Protein 3BOS (pdb70)

Radius of gyration: 23.11 Å; Cα contacts (8 Å, |Δi|>4): 811; chains: 2; bounding box: 55×50×73 Å

CATH classification: 3.40.50.300 (+1 more: 1.10.8.60)

B-factor: mean 23.12, std 9.31, range [9.63, 63.33]

Nearest PDB structures (foldseek):
  3bos-assembly1_A  TM=1.005E+00  e=3.658E-39  Shewanella amazonensis SB2B
  3bos-assembly1_B  TM=9.831E-01  e=3.249E-34  Shewanella amazonensis SB2B
  3sc3-assembly1_B  TM=7.165E-01  e=2.300E-29  Shewanella amazonensis SB2B
  5x06-assembly1_F  TM=8.671E-01  e=1.678E-20  Escherichia coli O157:H7
  5x06-assembly1_E  TM=8.373E-01  e=4.246E-19  Escherichia coli O157:H7

Solvent-accessible surface area: 20394 Å² total

InterPro domains:
  IPR013317 Chromosomal replication initiator protein DnaA, ATPAse domain [PF00308] (45-168)
  IPR017788 DnaA regulatory inactivator Hda [TIGR03420] (13-239)
  IPR020591 Chromosomal replication control, initiator DnaA-like [PR00051] (51-71)
  IPR020591 Chromosomal replication control, initiator DnaA-like [PR00051] (139-166)
  IPR027417 P-loop containing nucleoside triphosphate hydrolase [G3DSA:3.40.50.300] (1-172)
  IPR027417 P-loop containing nucleoside triphosphate hydrolase [SSF52540] (24-219)
  IPR055199 Hda, lid domain [PF22688] (175-239)

Foldseek 3Di:
DDDDDDDDQPPQLAPVLPDDLCVVVLVQLLCQLQLRHWAEEEEAAAPPLCQSSSLSNSCVNNVVNVFFEAEAACLVVVPDDLCVLPPNLVGAEYEYEALLSCAPPVVNLVSVLVSSVSVVVSSRGHYYYYHHDQCVSRHDDPSSSVSVVIHYYYRYHAVCLLVSLVSSCVCCADAPSVNSVVLCVVPNRNVVSVVLSVVVSVVVCVVPHDDPVVSCCCVD/DDDDDDDDDQDPQLAPVLDDCDPDCPVVLVLLLCLLVLVFAAEEEEAAAPPFQQVSSVSNSCNSNVVVVFFEEEAACLVVVPDDLCVLPPCLSGQEYEYEALLSCAPPVVSLVSQLVSLCVSVVDSRHHYYYYHHDQNVSRRDPPSSSVSVVGHYYYRDGAVCLLVSLQVSLVCVAHQDPVNSVVVCVCPNRNVVSVVLSVVVSVVVVVVPHDDNVSSCCCVD

Sequence (443 aa):
LQLSLPVHLPDDETFTSYYPGNDELIGALKSAASGDGVQAIYLLWGPVKSGRTHLIHAACARANELERRSFYIPLGIIHASISTALLEGLEQFDLIICIDDVDAVAGHPLLWEEAIFDLYNRVAEQKRGSLIVSASSASPEAGFVLPDLVSRHWGLTYQLQPDDEKLAALQQRRAARGLQLPEDDVGRFLLNRARDLRTLFDVLDRRLDKASVHQQRKLLTIPFVKELRLPLQLSLPVHLPDDETFTSYYPAAGN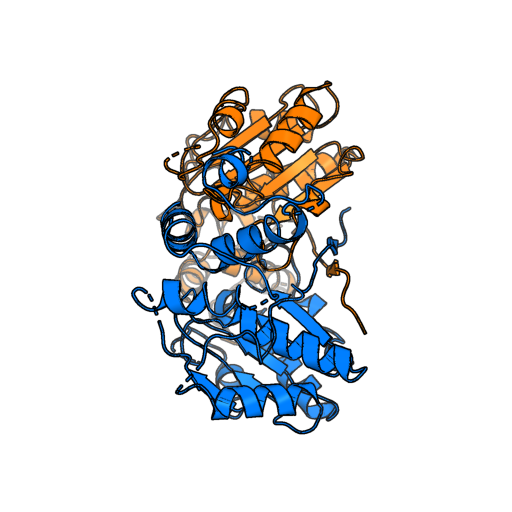DELIIGALKSAASGDGVQAIYLWGPVKSGRTHLIHAACARANELERRSFYIPLGIHASISTALLEGLEQFDLICIDDVDAVAGHPLWEEEAIFDLYNRVAEQKRGSLIVSASSASPEAGFVLPDLVSSRHWGLTTYQLQPDDEKLAALLQRRAARGLQLPEDVGRFLLNRARDLRTLFDVLDDRLDKASVHQRKLTIPFVVKELRL

Organism: Shewanella amazonensis (strain ATCC BAA-1098 / SB2B) (NCBI:txid326297)

Structure (mmCIF, N/CA/C/O backbone):
data_3BOS
#
_entry.id   3BOS
#
_cell.length_a   55.037
_cell.length_b   64.032
_cell.length_c   153.640
_cell.angle_alpha   90.000
_cell.angle_beta   90.000
_cell.angle_gamma   90.000
#
_symmetry.space_group_name_H-M   'P 21 21 21'
#
loop_
_entity.id
_entity.type
_entity.pdbx_description
1 polymer 'Putative DNA replication factor'
2 non-polymer 'MAGNESIUM ION'
3 non-polymer 'THIOCYANATE ION'
4 non-polymer "CYTIDINE-5'-DIPHOSPHATE"
5 non-polymer 1,2-ETHANEDIOL
6 non-polymer 'SODIUM ION'
7 non-polymer 'CHLORIDE ION'
8 water water
#
loop_
_atom_site.group_PDB
_atom_site.id
_atom_site.type_symbol
_atom_site.label_atom_id
_atom_site.label_alt_id
_atom_site.label_comp_id
_atom_site.label_asym_id
_atom_site.label_entity_id
_atom_site.label_seq_id
_atom_site.pdbx_PDB_ins_code
_atom_site.Cartn_x
_atom_site.Cartn_y
_atom_site.Cartn_z
_atom_site.occupancy
_atom_site.B_iso_or_equiv
_atom_site.auth_seq_id
_atom_site.auth_comp_id
_atom_site.auth_asym_id
_atom_site.auth_atom_id
_atom_site.pdbx_PDB_model_num
ATOM 1 N N . LEU A 1 13 ? 23.411 58.217 22.187 1.00 36.05 12 LEU A N 1
ATOM 2 C CA . LEU A 1 13 ? 24.734 58.831 22.482 1.00 35.04 12 LEU A CA 1
ATOM 3 C C . LEU A 1 13 ? 25.812 58.209 21.591 1.00 35.24 12 LEU A C 1
ATOM 4 O O . LEU A 1 13 ? 25.726 57.022 21.226 1.00 35.50 12 LEU A O 1
ATOM 6 N N . GLN A 1 14 ? 26.818 59.018 21.236 1.00 31.68 13 GLN A N 1
ATOM 7 C CA . GLN A 1 14 ? 27.951 58.563 20.423 1.00 28.07 13 GLN A CA 1
ATOM 8 C C . GLN A 1 14 ? 28.907 57.793 21.299 1.00 26.61 13 GLN A C 1
ATOM 9 O O . GLN A 1 14 ? 29.345 58.291 22.341 1.00 26.91 13 GLN A O 1
ATOM 15 N N . LEU A 1 15 ? 29.256 56.592 20.852 1.00 25.40 14 LEU A N 1
ATOM 16 C CA . LEU A 1 15 ? 30.099 55.701 21.635 1.00 23.86 14 LEU A CA 1
ATOM 17 C C . LEU A 1 15 ? 31.538 55.686 21.187 1.00 22.36 14 LEU A C 1
ATOM 18 O O . LEU A 1 15 ? 32.403 55.322 21.970 1.00 22.09 14 LEU A O 1
ATOM 23 N N . SER A 1 16 ? 31.791 56.035 19.924 1.00 18.27 15 SER A N 1
ATOM 24 C CA . SER A 1 16 ? 33.106 55.835 19.332 1.00 18.59 15 SER A CA 1
ATOM 25 C C . SER A 1 16 ? 33.332 56.724 18.130 1.00 19.57 15 SER A C 1
ATOM 26 O O . SER A 1 16 ? 32.418 57.319 17.574 1.00 18.86 15 SER A O 1
ATOM 29 N N . LEU A 1 17 ? 34.599 56.803 17.761 1.00 19.96 16 LEU A N 1
ATOM 30 C CA . LEU A 1 17 ? 35.039 57.542 16.618 1.00 21.62 16 LEU A CA 1
ATOM 31 C C . LEU A 1 17 ? 35.758 56.548 15.701 1.00 20.39 16 LEU A C 1
ATOM 32 O O . LEU A 1 17 ? 36.654 55.830 16.158 1.00 20.46 16 LEU A O 1
ATOM 37 N N . PRO A 1 18 ? 35.348 56.457 14.424 1.00 21.30 17 PRO A N 1
ATOM 38 C CA . PRO A 1 18 ? 36.085 55.608 13.491 1.00 20.22 17 PRO A CA 1
ATOM 39 C C . PRO A 1 18 ? 37.499 56.132 13.251 1.00 24.03 17 PRO A C 1
ATOM 40 O O . PRO A 1 18 ? 37.689 57.333 13.042 1.00 26.17 17 PRO A O 1
ATOM 44 N N . VAL A 1 19 ? 38.480 55.238 13.334 1.00 23.08 18 VAL A N 1
ATOM 45 C CA . VAL A 1 19 ? 39.863 55.591 13.088 1.00 24.51 18 VAL A CA 1
ATOM 46 C C . VAL A 1 19 ? 40.467 54.647 12.085 1.00 26.02 18 VAL A C 1
ATOM 47 O O . VAL A 1 19 ? 39.942 53.544 11.831 1.00 27.46 18 VAL A O 1
ATOM 51 N N . HIS A 1 20 ? 41.589 55.060 11.513 1.00 27.48 19 HIS A N 1
ATOM 52 C CA . HIS A 1 20 ? 42.289 54.194 10.593 1.00 30.11 19 HIS A CA 1
ATOM 53 C C . HIS A 1 20 ? 43.802 54.372 10.699 1.00 28.61 19 HIS A C 1
ATOM 54 O O . HIS A 1 20 ? 44.318 55.409 11.162 1.00 29.59 19 HIS A O 1
ATOM 61 N N . LEU A 1 21 ? 44.493 53.314 10.311 1.00 28.10 20 LEU A N 1
ATOM 62 C CA . LEU A 1 21 ? 45.940 53.246 10.331 1.00 27.30 20 LEU A CA 1
ATOM 63 C C . LEU A 1 21 ? 46.431 53.536 8.916 1.00 25.67 20 LEU A C 1
ATOM 64 O O . LEU A 1 21 ? 46.109 52.781 8.014 1.00 24.55 20 LEU A O 1
ATOM 69 N N . PRO A 1 22 ? 47.138 54.663 8.692 1.00 25.88 21 PRO A N 1
ATOM 70 C CA . PRO A 1 22 ? 47.592 54.980 7.325 1.00 26.84 21 PRO A CA 1
ATOM 71 C C . PRO A 1 22 ? 48.491 53.883 6.778 1.00 27.90 21 PRO A C 1
ATOM 72 O O . PRO A 1 22 ? 49.434 53.490 7.441 1.00 25.29 21 PRO A O 1
ATOM 76 N N . ASP A 1 23 ? 48.199 53.368 5.587 1.00 28.21 22 ASP A N 1
ATOM 77 C CA . ASP A 1 23 ? 48.939 52.198 5.107 1.00 29.03 22 ASP A CA 1
ATOM 78 C C . ASP A 1 23 ? 50.366 52.501 4.629 1.00 26.97 22 ASP A C 1
ATOM 79 O O . ASP A 1 23 ? 51.154 51.595 4.449 1.00 28.09 22 ASP A O 1
ATOM 84 N N . ASP A 1 24 ? 50.695 53.771 4.431 1.00 23.14 23 ASP A N 1
ATOM 85 C CA . ASP A 1 24 ? 52.047 54.148 4.017 1.00 23.43 23 ASP A CA 1
ATOM 86 C C . ASP A 1 24 ? 52.960 54.582 5.175 1.00 19.96 23 ASP A C 1
ATOM 87 O O . ASP A 1 24 ? 54.021 55.139 4.929 1.00 23.36 23 ASP A O 1
ATOM 92 N N . GLU A 1 25 ? 52.554 54.348 6.421 1.00 16.96 24 GLU A N 1
ATOM 93 C CA . GLU A 1 25 ? 53.408 54.663 7.576 1.00 16.95 24 GLU A CA 1
ATOM 94 C C . GLU A 1 25 ? 53.928 53.382 8.182 1.00 16.21 24 GLU A C 1
ATOM 95 O O . GLU A 1 25 ? 53.315 52.792 9.083 1.00 16.85 24 GLU A O 1
ATOM 101 N N . THR A 1 26 ? 55.088 52.988 7.668 1.00 17.58 25 THR A N 1
ATOM 102 C CA . THR A 1 26 ? 55.780 51.752 8.063 1.00 16.43 25 THR A CA 1
ATOM 103 C C . THR A 1 26 ? 57.218 52.086 8.461 1.00 19.09 25 THR A C 1
ATOM 104 O O . THR A 1 26 ? 57.703 53.215 8.264 1.00 18.43 25 THR A O 1
ATOM 108 N N . PHE A 1 27 ? 57.911 51.117 9.036 1.00 17.65 26 PHE A N 1
ATOM 109 C CA . PHE A 1 27 ? 59.297 51.325 9.388 1.00 18.79 26 PHE A CA 1
ATOM 110 C C . PHE A 1 27 ? 60.135 51.595 8.128 1.00 19.19 26 PHE A C 1
ATOM 111 O O . PHE A 1 27 ? 61.075 52.393 8.170 1.00 22.12 26 PHE A O 1
ATOM 119 N N . THR A 1 28 ? 59.768 50.950 7.025 1.00 18.66 27 THR A N 1
ATOM 120 C CA . THR A 1 28 ? 60.441 51.138 5.730 1.00 20.52 27 THR A CA 1
ATOM 121 C C . THR A 1 28 ? 60.250 52.524 5.145 1.00 21.29 27 THR A C 1
ATOM 122 O O . THR A 1 28 ? 61.184 53.099 4.590 1.00 21.18 27 THR A O 1
ATOM 126 N N . SER A 1 29 ? 59.041 53.056 5.266 1.00 19.50 28 SER A N 1
ATOM 127 C CA . SER A 1 29 ? 58.699 54.330 4.616 1.00 17.45 28 SER A CA 1
ATOM 128 C C . SER A 1 29 ? 59.257 55.543 5.373 1.00 18.44 28 SER A C 1
ATOM 129 O O . SER A 1 29 ? 59.440 56.608 4.790 1.00 18.93 28 SER A O 1
ATOM 132 N N . TYR A 1 30 ? 59.519 55.364 6.661 1.00 19.26 29 TYR A N 1
ATOM 133 C CA . TYR A 1 30 ? 60.107 56.399 7.519 1.00 20.58 29 TYR A CA 1
ATOM 134 C C . TYR A 1 30 ? 61.411 56.896 6.891 1.00 22.41 29 TYR A C 1
ATOM 135 O O . TYR A 1 30 ? 62.242 56.081 6.450 1.00 20.45 29 TYR A O 1
ATOM 144 N N . TYR A 1 31 ? 61.597 58.211 6.838 1.00 20.43 30 TYR A N 1
ATOM 145 C CA . TYR A 1 31 ? 62.799 58.760 6.237 1.00 20.07 30 TYR A CA 1
ATOM 146 C C . TYR A 1 31 ? 63.975 58.497 7.178 1.00 20.46 30 TYR A C 1
ATOM 147 O O . TYR A 1 31 ? 63.921 58.877 8.355 1.00 22.01 30 TYR A O 1
ATOM 156 N N . PRO A 1 32 ? 65.012 57.804 6.684 1.00 22.95 31 PRO A N 1
ATOM 157 C CA . PRO A 1 32 ? 66.142 57.395 7.540 1.00 25.44 31 PRO A CA 1
ATOM 158 C C . PRO A 1 32 ? 66.957 58.507 8.246 1.00 26.25 31 PRO A C 1
ATOM 159 O O . PRO A 1 32 ? 67.533 58.271 9.330 1.00 32.60 31 PRO A O 1
ATOM 163 N N . ALA A 1 33 ? 67.045 59.684 7.643 1.00 23.00 32 ALA A N 1
ATOM 164 C C . ALA A 1 34 ? 70.044 59.187 11.962 1.00 31.73 33 ALA A C 1
ATOM 165 O O . ALA A 1 34 ? 69.079 59.906 12.284 1.00 35.45 33 ALA A O 1
ATOM 166 N N . GLY A 1 35 ? 70.653 58.355 12.812 1.00 31.59 34 GLY A N 1
ATOM 167 C CA . GLY A 1 35 ? 70.517 58.483 14.268 1.00 30.07 34 GLY A CA 1
ATOM 168 C C . GLY A 1 35 ? 69.237 57.917 14.874 1.00 31.07 34 GLY A C 1
ATOM 169 O O . GLY A 1 35 ? 68.885 58.262 16.011 1.00 34.14 34 GLY A O 1
ATOM 170 N N . ASN A 1 36 ? 68.527 57.069 14.121 1.00 30.52 35 ASN A N 1
ATOM 171 C CA . ASN A 1 36 ? 67.254 56.462 14.578 1.00 30.43 35 ASN A CA 1
ATOM 172 C C . ASN A 1 36 ? 67.236 54.925 14.474 1.00 29.40 35 ASN A C 1
ATOM 173 O O . ASN A 1 36 ? 66.204 54.290 14.740 1.00 30.57 35 ASN A O 1
ATOM 178 N N . ASP A 1 37 ? 68.371 54.317 14.140 1.00 29.58 36 ASP A N 1
ATOM 179 C CA . ASP A 1 37 ? 68.411 52.874 13.916 1.00 29.77 36 ASP A CA 1
ATOM 180 C C . ASP A 1 37 ? 67.979 52.057 15.146 1.00 31.56 36 ASP A C 1
ATOM 181 O O . ASP A 1 37 ? 67.005 51.305 15.062 1.00 34.47 36 ASP A O 1
ATOM 183 N N . GLU A 1 38 ? 68.696 52.189 16.271 1.00 30.15 37 GLU A N 1
ATOM 184 C CA . GLU A 1 38 ? 68.395 51.389 17.482 1.00 27.14 37 GLU A CA 1
ATOM 185 C C . GLU A 1 38 ? 66.909 51.475 17.853 1.00 23.45 37 GLU A C 1
ATOM 186 O O . GLU A 1 38 ? 66.299 50.490 18.265 1.00 22.74 37 GLU A O 1
ATOM 192 N N . LEU A 1 39 ? 66.372 52.682 17.748 1.00 22.51 38 LEU A N 1
ATOM 193 C CA . LEU A 1 39 ? 64.952 52.971 17.972 1.00 22.49 38 LEU A CA 1
ATOM 194 C C . LEU A 1 39 ? 64.042 52.052 17.160 1.00 22.14 38 LEU A C 1
ATOM 195 O O . LEU A 1 39 ? 63.098 51.477 17.691 1.00 20.55 38 LEU A O 1
ATOM 200 N N . ILE A 1 40 ? 64.300 51.927 15.861 1.00 23.05 39 ILE A N 1
ATOM 201 C CA . ILE A 1 40 ? 63.404 51.141 14.998 1.00 22.21 39 ILE A CA 1
ATOM 202 C C . ILE A 1 40 ? 63.438 49.682 15.382 1.00 19.21 39 ILE A C 1
ATOM 203 O O . ILE A 1 40 ? 62.414 49.006 15.449 1.00 19.12 39 ILE A O 1
ATOM 208 N N . GLY A 1 41 ? 64.633 49.170 15.643 1.00 19.14 40 GLY A N 1
ATOM 209 C CA . GLY A 1 41 ? 64.756 47.795 16.076 1.00 18.80 40 GLY A CA 1
ATOM 210 C C . GLY A 1 41 ? 64.021 47.517 17.385 1.00 17.14 40 GLY A C 1
ATOM 211 O O . GLY A 1 41 ? 63.403 46.464 17.543 1.00 17.34 40 GLY A O 1
ATOM 212 N N . ALA A 1 42 ? 64.081 48.463 18.324 1.00 17.27 41 ALA A N 1
ATOM 213 C CA . ALA A 1 42 ? 63.352 48.333 19.585 1.00 15.58 41 ALA A CA 1
ATOM 214 C C . ALA A 1 42 ? 61.835 48.277 19.374 1.00 15.94 41 ALA A C 1
ATOM 215 O O . ALA A 1 42 ? 61.148 47.434 19.966 1.00 14.28 41 ALA A O 1
ATOM 217 N N . LEU A 1 43 ? 61.314 49.192 18.547 1.00 14.65 42 LEU A N 1
ATOM 218 C CA . LEU A 1 43 ? 59.884 49.198 18.217 1.00 15.12 42 LEU A CA 1
ATOM 219 C C . LEU A 1 43 ? 59.454 47.955 17.492 1.00 14.48 42 LEU A C 1
ATOM 220 O O . LEU A 1 43 ? 58.408 47.405 17.800 1.00 14.94 42 LEU A O 1
ATOM 225 N N . LYS A 1 44 ? 60.237 47.508 16.513 1.00 15.78 43 LYS A N 1
ATOM 226 C CA . LYS A 1 44 ? 59.925 46.250 15.825 1.00 16.65 43 LYS A CA 1
ATOM 227 C C . LYS A 1 44 ? 59.846 45.086 16.787 1.00 17.01 43 LYS A C 1
ATOM 228 O O . LYS A 1 44 ? 58.925 44.284 16.716 1.00 15.69 43 LYS A O 1
ATOM 234 N N . SER A 1 45 ? 60.834 44.983 17.681 1.00 16.68 44 SER A N 1
ATOM 235 C CA . SER A 1 45 ? 60.864 43.894 18.657 1.00 16.11 44 SER A CA 1
ATOM 236 C C . SER A 1 45 ? 59.637 43.937 19.551 1.00 14.60 44 SER A C 1
ATOM 237 O O . SER A 1 45 ? 59.007 42.907 19.809 1.00 18.03 44 SER A O 1
ATOM 240 N N . ALA A 1 46 ? 59.299 45.140 20.032 1.00 16.00 45 ALA A N 1
ATOM 241 C CA . ALA A 1 46 ? 58.147 45.330 20.895 1.00 17.05 45 ALA A CA 1
ATOM 242 C C . ALA A 1 46 ? 56.885 44.827 20.191 1.00 18.40 45 ALA A C 1
ATOM 243 O O . ALA A 1 46 ? 56.088 44.042 20.760 1.00 18.09 45 ALA A O 1
ATOM 245 N N . ALA A 1 47 ? 56.749 45.256 18.937 1.00 19.42 46 ALA A N 1
ATOM 246 C CA . ALA A 1 47 ? 55.611 44.903 18.070 1.00 21.44 46 ALA A CA 1
ATOM 247 C C . ALA A 1 47 ? 55.481 43.393 17.836 1.00 21.54 46 ALA A C 1
ATOM 248 O O . ALA A 1 47 ? 54.376 42.884 17.650 1.00 23.28 46 ALA A O 1
ATOM 250 N N . SER A 1 48 ? 56.610 42.685 17.826 1.00 21.16 47 SER A N 1
ATOM 251 C CA . SER A 1 48 ? 56.631 41.242 17.573 1.00 20.72 47 SER A CA 1
ATOM 252 C C . SER A 1 48 ? 56.508 40.345 18.805 1.00 21.03 47 SER A C 1
ATOM 253 O O . SER A 1 48 ? 56.359 39.128 18.661 1.00 21.18 47 SER A O 1
ATOM 256 N N . GLY A 1 49 ? 56.592 40.921 20.000 1.00 19.99 48 GLY A N 1
ATOM 257 C CA . GLY A 1 49 ? 56.492 40.158 21.241 1.00 20.43 48 GLY A CA 1
ATOM 258 C C . GLY A 1 49 ? 57.848 39.830 21.840 1.00 20.50 48 GLY A C 1
ATOM 259 O O . GLY A 1 49 ? 57.916 39.079 22.828 1.00 23.24 48 GLY A O 1
ATOM 260 N N . ASP A 1 50 ? 58.915 40.373 21.236 1.00 18.96 49 ASP A N 1
ATOM 261 C CA . ASP A 1 50 ? 60.325 40.070 21.596 1.00 21.76 49 ASP A CA 1
ATOM 262 C C . ASP A 1 50 ? 61.079 41.249 22.200 1.00 20.00 49 ASP A C 1
ATOM 263 O O . ASP A 1 50 ? 62.304 41.263 22.220 1.00 23.70 49 ASP A O 1
ATOM 268 N N . GLY A 1 51 ? 60.373 42.252 22.672 1.00 17.93 50 GLY A N 1
ATOM 269 C CA . GLY A 1 51 ? 61.030 43.477 23.055 1.00 19.73 50 GLY A CA 1
ATOM 270 C C . GLY A 1 51 ? 60.830 43.793 24.509 1.00 19.55 50 GLY A C 1
ATOM 271 O O . GLY A 1 51 ? 60.388 42.941 25.311 1.00 19.51 50 GLY A O 1
ATOM 272 N N . VAL A 1 52 ? 61.154 45.033 24.852 1.00 16.55 51 VAL A N 1
ATOM 273 C CA . VAL A 1 52 ? 60.984 45.497 26.220 1.00 16.05 51 VAL A CA 1
ATOM 274 C C . VAL A 1 52 ? 59.497 45.757 26.493 1.00 16.99 51 VAL A C 1
ATOM 275 O O . VAL A 1 52 ? 58.708 45.887 25.552 1.00 19.26 51 VAL A O 1
ATOM 279 N N . GLN A 1 53 ? 59.153 45.860 27.777 1.00 16.25 52 GLN A N 1
ATOM 280 C CA . GLN A 1 53 ? 57.771 46.031 28.224 1.00 17.78 52 GLN A CA 1
ATOM 281 C C . GLN A 1 53 ? 57.268 47.466 28.021 1.00 16.76 52 GLN A C 1
ATOM 282 O O . GLN A 1 53 ? 56.064 47.718 27.892 1.00 16.80 52 GLN A O 1
ATOM 288 N N . ALA A 1 54 ? 58.206 48.412 28.024 1.00 14.81 53 ALA A N 1
ATOM 289 C CA . ALA A 1 54 ? 57.887 49.818 27.931 1.00 14.05 53 ALA A CA 1
ATOM 290 C C . ALA A 1 54 ? 58.908 50.580 27.088 1.00 13.54 53 ALA A C 1
ATOM 291 O O . ALA A 1 54 ? 60.114 50.476 27.323 1.00 14.54 53 ALA A O 1
ATOM 293 N N . ILE A 1 55 ? 58.395 51.389 26.158 1.00 13.60 54 ILE A N 1
ATOM 294 C CA . ILE A 1 55 ? 59.222 52.289 25.351 1.00 13.37 54 ILE A CA 1
ATOM 295 C C . ILE A 1 55 ? 58.600 53.671 25.417 1.00 14.30 54 ILE A C 1
ATOM 296 O O . ILE A 1 55 ? 57.369 53.818 25.300 1.00 13.90 54 ILE A O 1
ATOM 301 N N . TYR A 1 56 ? 59.443 54.683 25.578 1.00 13.51 55 TYR A N 1
ATOM 302 C CA . TYR A 1 56 ? 58.998 56.079 25.597 1.00 14.08 55 TYR A CA 1
ATOM 303 C C . TYR A 1 56 ? 59.774 56.804 24.487 1.00 13.91 55 TYR A C 1
ATOM 304 O O . TYR A 1 56 ? 61.011 56.835 24.528 1.00 15.00 55 TYR A O 1
ATOM 313 N N . LEU A 1 57 ? 59.044 57.348 23.519 1.00 13.70 56 LEU A N 1
ATOM 314 C CA A LEU A 1 57 ? 59.682 58.064 22.410 0.70 16.23 56 LEU A CA 1
ATOM 315 C CA B LEU A 1 57 ? 59.606 58.038 22.368 0.30 15.02 56 LEU A CA 1
ATOM 316 C C . LEU A 1 57 ? 59.291 59.508 22.525 1.00 14.01 56 LEU A C 1
ATOM 317 O O . LEU A 1 57 ? 58.136 59.833 22.705 1.00 15.12 56 LEU A O 1
ATOM 326 N N . TRP A 1 58 ? 60.262 60.378 22.377 1.00 13.55 57 TRP A N 1
ATOM 327 C CA . TRP A 1 58 ? 59.951 61.795 22.407 1.00 13.67 57 TRP A CA 1
ATOM 328 C C . TRP A 1 58 ? 60.735 62.562 21.364 1.00 15.09 57 TRP A C 1
ATOM 329 O O . TRP A 1 58 ? 61.773 62.125 20.868 1.00 13.53 57 TRP A O 1
ATOM 340 N N . GLY A 1 59 ? 60.223 63.740 21.062 1.00 16.38 58 GLY A N 1
ATOM 341 C CA . GLY A 1 59 ? 60.869 64.616 20.114 1.00 17.02 58 GLY A CA 1
ATOM 342 C C . GLY A 1 59 ? 59.980 65.766 19.732 1.00 16.54 58 GLY A C 1
ATOM 343 O O . GLY A 1 59 ? 58.854 65.862 20.198 1.00 18.09 58 GLY A O 1
ATOM 344 N N . PRO A 1 60 ? 60.483 66.651 18.861 1.00 17.85 59 PRO A N 1
ATOM 345 C CA . PRO A 1 60 ? 59.719 67.847 18.503 1.00 19.20 59 PRO A CA 1
ATOM 346 C C . PRO A 1 60 ? 58.597 67.538 17.527 1.00 17.12 59 PRO A C 1
ATOM 347 O O . PRO A 1 60 ? 58.557 66.465 16.947 1.00 17.87 59 PRO A O 1
ATOM 351 N N . VAL A 1 61 ? 57.679 68.470 17.385 1.00 17.85 60 VAL A N 1
ATOM 352 C CA . VAL A 1 61 ? 56.565 68.252 16.484 1.00 17.41 60 VAL A CA 1
ATOM 353 C C . VAL A 1 61 ? 57.095 67.935 15.083 1.00 15.42 60 VAL A C 1
ATOM 354 O O . VAL A 1 61 ? 58.144 68.444 14.659 1.00 14.84 60 VAL A O 1
ATOM 358 N N . LYS A 1 62 ? 56.391 67.026 14.403 1.00 16.41 61 LYS A N 1
ATOM 359 C CA . LYS A 1 62 ? 56.692 66.580 13.043 1.00 15.65 61 LYS A CA 1
ATOM 360 C C . LYS A 1 62 ? 57.987 65.726 12.913 1.00 17.03 61 LYS A C 1
ATOM 361 O O . LYS A 1 62 ? 58.469 65.471 11.816 1.00 18.31 61 LYS A O 1
ATOM 367 N N . SER A 1 63 ? 58.510 65.238 14.038 1.00 16.04 62 SER A N 1
ATOM 368 C CA . SER A 1 63 ? 59.720 64.414 14.053 1.00 17.31 62 SER A CA 1
ATOM 369 C C . SER A 1 63 ? 59.446 62.939 13.686 1.00 15.45 62 SER A C 1
ATOM 370 O O . SER A 1 63 ? 60.389 62.185 13.412 1.00 19.64 62 SER A O 1
ATOM 373 N N . GLY A 1 64 ? 58.179 62.528 13.731 1.00 18.99 63 GLY A N 1
ATOM 374 C CA . GLY A 1 64 ? 57.772 61.173 13.305 1.00 17.99 63 GLY A CA 1
ATOM 375 C C . GLY A 1 64 ? 57.280 60.224 14.391 1.00 17.27 63 GLY A C 1
ATOM 376 O O . GLY A 1 64 ? 57.210 59.004 14.176 1.00 19.58 63 GLY A O 1
ATOM 377 N N . ARG A 1 65 ? 56.887 60.772 15.539 1.00 18.18 64 ARG A N 1
ATOM 378 C CA . ARG A 1 65 ? 56.357 59.999 16.652 1.00 17.00 64 ARG A CA 1
ATOM 379 C C . ARG A 1 65 ? 55.102 59.199 16.250 1.00 16.74 64 ARG A C 1
ATOM 380 O O . ARG A 1 65 ? 55.042 57.989 16.449 1.00 14.43 64 ARG A O 1
ATOM 388 N N . THR A 1 66 ? 54.130 59.882 15.671 1.00 15.37 65 THR A N 1
ATOM 389 C CA . THR A 1 66 ? 52.914 59.223 15.226 1.00 13.31 65 THR A CA 1
ATOM 390 C C . THR A 1 66 ? 53.187 58.184 14.126 1.00 13.67 65 THR A C 1
ATOM 391 O O . THR A 1 66 ? 52.630 57.088 14.156 1.00 14.92 65 THR A O 1
ATOM 395 N N . HIS A 1 67 ? 54.000 58.554 13.131 1.00 15.39 66 HIS A N 1
ATOM 396 C CA . HIS A 1 67 ? 54.425 57.617 12.088 1.00 14.16 66 HIS A CA 1
ATOM 397 C C . HIS A 1 67 ? 54.948 56.333 12.725 1.00 14.13 66 HIS A C 1
ATOM 398 O O . HIS A 1 67 ? 54.530 55.221 12.374 1.00 14.24 66 HIS A O 1
ATOM 405 N N . LEU A 1 68 ? 55.917 56.479 13.608 1.00 14.42 67 LEU A N 1
ATOM 406 C CA . LEU A 1 68 ? 56.546 55.288 14.185 1.00 15.85 67 LEU A CA 1
ATOM 407 C C . LEU A 1 68 ? 55.565 54.459 15.025 1.00 12.95 67 LEU A C 1
ATOM 408 O O . LEU A 1 68 ? 55.617 53.221 15.041 1.00 15.52 67 LEU A O 1
ATOM 413 N N . ILE A 1 69 ? 54.656 55.104 15.746 1.00 13.74 68 ILE A N 1
ATOM 414 C CA . ILE A 1 69 ? 53.606 54.373 16.484 1.00 13.80 68 ILE A CA 1
ATOM 415 C C . ILE A 1 69 ? 52.704 53.586 15.536 1.00 13.03 68 ILE A C 1
ATOM 416 O O . ILE A 1 69 ? 52.430 52.391 15.730 1.00 14.41 68 ILE A O 1
ATOM 421 N N . HIS A 1 70 ? 52.267 54.255 14.473 1.00 14.65 69 HIS A N 1
ATOM 422 C CA . HIS A 1 70 ? 51.483 53.630 13.426 1.00 14.69 69 HIS A CA 1
ATOM 423 C C . HIS A 1 70 ? 52.214 52.429 12.844 1.00 15.53 69 HIS A C 1
ATOM 424 O O . HIS A 1 70 ? 51.616 51.405 12.621 1.00 15.85 69 HIS A O 1
ATOM 431 N N . ALA A 1 71 ? 53.510 52.596 12.577 1.00 16.25 70 ALA A N 1
ATOM 432 C CA . ALA A 1 71 ? 54.359 51.554 12.011 1.00 16.40 70 ALA A CA 1
ATOM 433 C C . ALA A 1 71 ? 54.446 50.347 12.960 1.00 15.81 70 ALA A C 1
ATOM 434 O O . ALA A 1 71 ? 54.458 49.178 12.517 1.00 15.04 70 ALA A O 1
ATOM 436 N N . ALA A 1 72 ? 54.514 50.621 14.265 1.00 14.85 71 ALA A N 1
ATOM 437 C CA . ALA A 1 72 ? 54.539 49.531 15.267 1.00 16.11 71 ALA A CA 1
ATOM 438 C C . ALA A 1 72 ? 53.216 48.749 15.256 1.00 17.20 71 ALA A C 1
ATOM 439 O O . ALA A 1 72 ? 53.211 47.519 15.271 1.00 18.21 71 ALA A O 1
ATOM 441 N N . CYS A 1 73 ? 52.104 49.482 15.212 1.00 16.56 72 CYS A N 1
ATOM 442 C CA . CYS A 1 73 ? 50.793 48.851 15.136 1.00 18.09 72 CYS A CA 1
ATOM 443 C C . CYS A 1 73 ? 50.686 48.025 13.854 1.00 16.01 72 CYS A C 1
ATOM 444 O O . CYS A 1 73 ? 50.249 46.864 13.885 1.00 18.31 72 CYS A O 1
ATOM 447 N N . ALA A 1 74 ? 51.133 48.602 12.739 1.00 16.91 73 ALA A N 1
ATOM 448 C CA . ALA A 1 74 ? 51.149 47.884 11.442 1.00 17.43 73 ALA A CA 1
ATOM 449 C C . ALA A 1 74 ? 51.933 46.578 11.510 1.00 17.90 73 ALA A C 1
ATOM 450 O O . ALA A 1 74 ? 51.527 45.563 10.939 1.00 17.10 73 ALA A O 1
ATOM 452 N N . ARG A 1 75 ? 53.078 46.604 12.178 1.00 18.60 74 ARG A N 1
ATOM 453 C CA . ARG A 1 75 ? 53.915 45.424 12.316 1.00 17.26 74 ARG A CA 1
ATOM 454 C C . ARG A 1 75 ? 53.238 44.374 13.169 1.00 18.00 74 ARG A C 1
ATOM 455 O O . ARG A 1 75 ? 53.239 43.197 12.819 1.00 18.52 74 ARG A O 1
ATOM 463 N N . ALA A 1 76 ? 52.667 44.794 14.290 1.00 16.57 75 ALA A N 1
ATOM 464 C CA . ALA A 1 76 ? 51.950 43.896 15.178 1.00 17.37 75 ALA A CA 1
ATOM 465 C C . ALA A 1 76 ? 50.794 43.223 14.439 1.00 19.59 75 ALA A C 1
ATOM 466 O O . ALA A 1 76 ? 50.627 42.021 14.536 1.00 19.58 75 ALA A O 1
ATOM 468 N N . ASN A 1 77 ? 50.022 44.013 13.696 1.00 20.30 76 ASN A N 1
ATOM 469 C CA . ASN A 1 77 ? 48.913 43.475 12.890 1.00 21.71 76 ASN A CA 1
ATOM 470 C C . ASN A 1 77 ? 49.417 42.466 11.852 1.00 21.48 76 ASN A C 1
ATOM 471 O O . ASN A 1 77 ? 48.847 41.396 11.716 1.00 20.35 76 ASN A O 1
ATOM 476 N N . GLU A 1 78 ? 50.479 42.817 11.122 1.00 22.89 77 GLU A N 1
ATOM 477 C CA . GLU A 1 78 ? 51.150 41.879 10.188 1.00 23.82 77 GLU A CA 1
ATOM 478 C C . GLU A 1 78 ? 51.386 40.510 10.806 1.00 22.45 77 GLU A C 1
ATOM 479 O O . GLU A 1 78 ? 51.178 39.473 10.164 1.00 21.85 77 GLU A O 1
ATOM 485 N N . LEU A 1 79 ? 51.869 40.531 12.039 1.00 19.32 78 LEU A N 1
ATOM 486 C CA . LEU A 1 79 ? 52.226 39.317 12.780 1.00 20.65 78 LEU A CA 1
ATOM 487 C C . LEU A 1 79 ? 51.029 38.679 13.506 1.00 20.23 78 LEU A C 1
ATOM 488 O O . LEU A 1 79 ? 51.207 37.784 14.332 1.00 26.12 78 LEU A O 1
ATOM 493 N N . GLU A 1 80 ? 49.818 39.132 13.187 1.00 20.03 79 GLU A N 1
ATOM 494 C CA . GLU A 1 80 ? 48.589 38.616 13.789 1.00 21.41 79 GLU A CA 1
ATOM 495 C C . GLU A 1 80 ? 48.545 38.844 15.296 1.00 21.18 79 GLU A C 1
ATOM 496 O O . GLU A 1 80 ? 47.950 38.071 16.041 1.00 23.37 79 GLU A O 1
ATOM 502 N N . ARG A 1 81 ? 49.169 39.930 15.727 1.00 19.00 80 ARG A N 1
ATOM 503 C CA . ARG A 1 81 ? 49.138 40.373 17.102 1.00 19.24 80 ARG A CA 1
ATOM 504 C C . ARG A 1 81 ? 48.234 41.602 17.193 1.00 21.12 80 ARG A C 1
ATOM 505 O O . ARG A 1 81 ? 48.168 42.415 16.258 1.00 25.81 80 ARG A O 1
ATOM 513 N N . ARG A 1 82 ? 47.535 41.721 18.315 1.00 19.72 81 ARG A N 1
ATOM 514 C CA . ARG A 1 82 ? 46.516 42.733 18.503 1.00 19.67 81 ARG A CA 1
ATOM 515 C C . ARG A 1 82 ? 47.101 44.014 19.088 1.00 18.62 81 ARG A C 1
ATOM 516 O O . ARG A 1 82 ? 47.776 43.963 20.091 1.00 18.13 81 ARG A O 1
ATOM 524 N N . SER A 1 83 ? 46.797 45.135 18.451 1.00 18.82 82 SER A N 1
ATOM 525 C CA . SER A 1 83 ? 47.258 46.450 18.878 1.00 16.37 82 SER A CA 1
ATOM 526 C C . SER A 1 83 ? 46.062 47.354 19.189 1.00 17.64 82 SER A C 1
ATOM 527 O O . SER A 1 83 ? 44.964 47.181 18.622 1.00 18.53 82 SER A O 1
ATOM 530 N N . PHE A 1 84 ? 46.273 48.289 20.116 1.00 16.59 83 PHE A N 1
ATOM 531 C CA . PHE A 1 84 ? 45.322 49.336 20.418 1.00 14.67 83 PHE A CA 1
ATOM 532 C C . PHE A 1 84 ? 46.082 50.653 20.458 1.00 15.64 83 PHE A C 1
ATOM 533 O O . PHE A 1 84 ? 47.098 50.766 21.138 1.00 17.34 83 PHE A O 1
ATOM 541 N N . TYR A 1 85 ? 45.581 51.627 19.717 1.00 17.46 84 TYR A N 1
ATOM 542 C CA . TYR A 1 85 ? 46.165 52.967 19.622 1.00 15.76 84 TYR A CA 1
ATOM 543 C C . TYR A 1 85 ? 45.262 54.029 20.265 1.00 17.29 84 TYR A C 1
ATOM 544 O O . TYR A 1 85 ? 44.070 54.112 19.945 1.00 16.22 84 TYR A O 1
ATOM 553 N N . ILE A 1 86 ? 45.837 54.859 21.131 1.00 15.72 85 ILE A N 1
ATOM 554 C CA . ILE A 1 86 ? 45.123 55.986 21.735 1.00 14.45 85 ILE A CA 1
ATOM 555 C C . ILE A 1 86 ? 45.887 57.275 21.448 1.00 15.55 85 ILE A C 1
ATOM 556 O O . ILE A 1 86 ? 47.021 57.432 21.880 1.00 16.47 85 ILE A O 1
ATOM 561 N N . PRO A 1 87 ? 45.243 58.226 20.764 1.00 17.22 86 PRO A N 1
ATOM 562 C CA . PRO A 1 87 ? 45.812 59.556 20.602 1.00 15.64 86 PRO A CA 1
ATOM 563 C C . PRO A 1 87 ? 45.389 60.401 21.812 1.00 16.49 86 PRO A C 1
ATOM 564 O O . PRO A 1 87 ? 44.275 60.944 21.826 1.00 15.67 86 PRO A O 1
ATOM 568 N N . LEU A 1 88 ? 46.237 60.512 22.841 1.00 14.72 87 LEU A N 1
ATOM 569 C CA . LEU A 1 88 ? 45.754 61.068 24.113 1.00 15.72 87 LEU A CA 1
ATOM 570 C C . LEU A 1 88 ? 45.543 62.603 24.067 1.00 15.70 87 LEU A C 1
ATOM 571 O O . LEU A 1 88 ? 45.033 63.203 25.006 1.00 15.88 87 LEU A O 1
ATOM 576 N N . GLY A 1 89 ? 45.892 63.229 22.937 1.00 16.88 88 GLY A N 1
ATOM 577 C CA . GLY A 1 89 ? 45.570 64.614 22.691 1.00 17.60 88 GLY A CA 1
ATOM 578 C C . GLY A 1 89 ? 44.079 64.910 22.850 1.00 17.82 88 GLY A C 1
ATOM 579 O O . GLY A 1 89 ? 43.716 66.033 23.187 1.00 20.29 88 GLY A O 1
ATOM 580 N N . ILE A 1 90 ? 43.241 63.905 22.634 1.00 19.32 89 ILE A N 1
ATOM 581 C CA A ILE A 1 90 ? 41.789 64.074 22.761 0.50 20.51 89 ILE A CA 1
ATOM 582 C CA B ILE A 1 90 ? 41.788 64.066 22.764 0.50 20.26 89 ILE A CA 1
ATOM 583 C C . ILE A 1 90 ? 41.235 63.618 24.121 1.00 15.71 89 ILE A C 1
ATOM 584 O O . ILE A 1 90 ? 40.062 63.250 24.242 1.00 17.22 89 ILE A O 1
ATOM 593 N N . HIS A 1 91 ? 42.086 63.694 25.147 1.00 16.47 90 HIS A N 1
ATOM 594 C CA . HIS A 1 91 ? 41.679 63.337 26.522 1.00 15.54 90 HIS A CA 1
ATOM 595 C C . HIS A 1 91 ? 40.391 64.043 26.981 1.00 15.41 90 HIS A C 1
ATOM 596 O O . HIS A 1 91 ? 39.702 63.518 27.826 1.00 15.05 90 HIS A O 1
ATOM 603 N N . ALA A 1 92 ? 40.073 65.230 26.458 1.00 13.87 91 ALA A N 1
ATOM 604 C CA . ALA A 1 92 ? 38.856 65.904 26.887 1.00 15.79 91 ALA A CA 1
ATOM 605 C C . ALA A 1 92 ? 37.580 65.119 26.561 1.00 15.85 91 ALA A C 1
ATOM 606 O O . ALA A 1 92 ? 36.543 65.408 27.144 1.00 16.81 91 ALA A O 1
ATOM 608 N N . SER A 1 93 ? 37.657 64.163 25.627 1.00 14.30 92 SER A N 1
ATOM 609 C CA . SER A 1 93 ? 36.474 63.428 25.146 1.00 15.20 92 SER A CA 1
ATOM 610 C C . SER A 1 93 ? 36.596 61.919 25.353 1.00 20.52 92 SER A C 1
ATOM 611 O O . SER A 1 93 ? 35.864 61.127 24.727 1.00 23.69 92 SER A O 1
ATOM 614 N N . ILE A 1 94 ? 37.520 61.523 26.222 1.00 19.27 93 ILE A N 1
ATOM 615 C CA . ILE A 1 94 ? 37.609 60.142 26.664 1.00 23.52 93 ILE A CA 1
ATOM 616 C C . ILE A 1 94 ? 37.918 60.030 28.160 1.00 22.42 93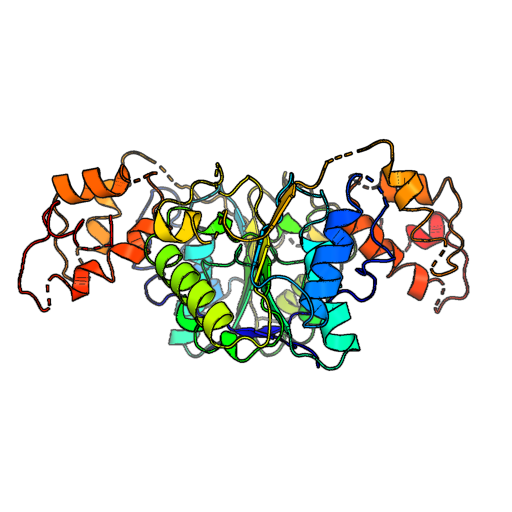 ILE A C 1
ATOM 617 O O . ILE A 1 94 ? 38.249 61.008 28.843 1.00 23.35 93 ILE A O 1
ATOM 622 N N . SER A 1 95 ? 37.752 58.820 28.653 1.00 21.59 94 SER A N 1
ATOM 623 C CA . SER A 1 95 ? 37.726 58.528 30.075 1.00 20.81 94 SER A CA 1
ATOM 624 C C . SER A 1 95 ? 38.912 57.648 30.402 1.00 18.74 94 SER A C 1
ATOM 625 O O . SER A 1 95 ? 39.309 56.835 29.570 1.00 19.03 94 SER A O 1
ATOM 628 N N . THR A 1 96 ? 39.454 57.793 31.618 1.00 17.93 95 THR A N 1
ATOM 629 C CA . THR A 1 96 ? 40.474 56.881 32.120 1.00 19.57 95 THR A CA 1
ATOM 630 C C . THR A 1 96 ? 39.981 55.429 32.091 1.00 18.65 95 THR A C 1
ATOM 631 O O . THR A 1 96 ? 40.789 54.512 32.066 1.00 20.91 95 THR A O 1
ATOM 635 N N . ALA A 1 97 ? 38.665 55.225 32.097 1.00 18.41 96 ALA A N 1
ATOM 636 C CA . ALA A 1 97 ? 38.100 53.875 31.962 1.00 20.40 96 ALA A CA 1
ATOM 637 C C . ALA A 1 97 ? 38.570 53.172 30.674 1.00 20.51 96 ALA A C 1
ATOM 638 O O . ALA A 1 97 ? 38.644 51.957 30.644 1.00 18.27 96 ALA A O 1
ATOM 640 N N . LEU A 1 98 ? 38.934 53.931 29.641 1.00 19.19 97 LEU A N 1
ATOM 641 C CA . LEU A 1 98 ? 39.433 53.364 28.390 1.00 19.23 97 LEU A CA 1
ATOM 642 C C . LEU A 1 98 ? 40.658 52.463 28.595 1.00 20.12 97 LEU A C 1
ATOM 643 O O . LEU A 1 98 ? 40.852 51.494 27.858 1.00 18.98 97 LEU A O 1
ATOM 648 N N . LEU A 1 99 ? 41.490 52.789 29.586 1.00 20.67 98 LEU A N 1
ATOM 649 C CA . LEU A 1 99 ? 42.735 52.023 29.833 1.00 19.97 98 LEU A CA 1
ATOM 650 C C . LEU A 1 99 ? 42.490 50.653 30.464 1.00 23.63 98 LEU A C 1
ATOM 651 O O . LEU A 1 99 ? 43.354 49.787 30.428 1.00 22.31 98 LEU A O 1
ATOM 656 N N . GLU A 1 100 ? 41.291 50.446 31.010 1.00 27.52 99 GLU A N 1
ATOM 657 C CA . GLU A 1 100 ? 40.956 49.204 31.686 1.00 29.97 99 GLU A CA 1
ATOM 658 C C . GLU A 1 100 ? 40.852 48.029 30.710 1.00 29.09 99 GLU A C 1
ATOM 659 O O . GLU A 1 100 ? 40.231 48.119 29.649 1.00 27.82 99 GLU A O 1
ATOM 665 N N . GLY A 1 101 ? 41.512 46.934 31.065 1.00 29.51 100 GLY A N 1
ATOM 666 C CA . GLY A 1 101 ? 41.553 45.745 30.217 1.00 29.69 100 GLY A CA 1
ATOM 667 C C . GLY A 1 101 ? 42.412 45.817 28.962 1.00 29.06 100 GLY A C 1
ATOM 668 O O . GLY A 1 101 ? 42.484 44.836 28.216 1.00 28.61 100 GLY A O 1
ATOM 669 N N . LEU A 1 102 ? 43.078 46.953 28.711 1.00 25.42 101 LEU A N 1
ATOM 670 C CA . LEU A 1 102 ? 43.923 47.073 27.525 1.00 24.64 101 LEU A CA 1
ATOM 671 C C . LEU A 1 102 ? 45.127 46.134 27.574 1.00 23.92 101 LEU A C 1
ATOM 672 O O . LEU A 1 102 ? 45.709 45.840 26.545 1.00 21.78 101 LEU A O 1
ATOM 677 N N . GLU A 1 103 ? 45.507 45.695 28.768 1.00 24.30 102 GLU A N 1
ATOM 678 C CA . GLU A 1 103 ? 46.589 44.721 28.916 1.00 25.24 102 GLU A CA 1
ATOM 679 C C . GLU A 1 103 ? 46.294 43.382 28.235 1.00 25.65 102 GLU A C 1
ATOM 680 O O . GLU A 1 103 ? 47.183 42.534 28.138 1.00 25.00 102 GLU A O 1
ATOM 686 N N . GLN A 1 104 ? 45.052 43.178 27.789 1.00 25.17 103 GLN A N 1
ATOM 687 C CA . GLN A 1 104 ? 44.721 42.028 26.952 1.00 27.98 103 GLN A CA 1
ATOM 688 C C . GLN A 1 104 ? 45.268 42.122 25.519 1.00 25.58 103 GLN A C 1
ATOM 689 O O . GLN A 1 104 ? 45.320 41.115 24.813 1.00 25.24 103 GLN A O 1
ATOM 695 N N . PHE A 1 105 ? 45.682 43.322 25.106 1.00 22.97 104 PHE A N 1
ATOM 696 C CA . PHE A 1 105 ? 46.356 43.538 23.823 1.00 21.16 104 PHE A CA 1
ATOM 697 C C . PHE A 1 105 ? 47.857 43.178 23.857 1.00 19.44 104 PHE A C 1
ATOM 698 O O . PHE A 1 105 ? 48.515 43.229 24.898 1.00 22.03 104 PHE A O 1
ATOM 706 N N . ASP A 1 106 ? 48.380 42.799 22.700 1.00 18.14 105 ASP A N 1
ATOM 707 C CA . ASP A 1 106 ? 49.795 42.508 22.547 1.00 17.20 105 ASP A CA 1
ATOM 708 C C . ASP A 1 106 ? 50.640 43.784 22.460 1.00 14.94 105 ASP A C 1
ATOM 709 O O . ASP A 1 106 ? 51.782 43.790 22.884 1.00 16.55 105 ASP A O 1
ATOM 714 N N . LEU A 1 107 ? 50.069 44.859 21.914 1.00 15.97 106 LEU A N 1
ATOM 715 C CA . LEU A 1 107 ? 50.750 46.162 21.769 1.00 15.73 106 LEU A CA 1
ATOM 716 C C . LEU A 1 107 ? 49.761 47.262 22.097 1.00 15.60 106 LEU A C 1
ATOM 717 O O . LEU A 1 107 ? 48.674 47.296 21.516 1.00 15.03 106 LEU A O 1
ATOM 722 N N . ILE A 1 108 ? 50.106 48.122 23.068 1.00 12.91 107 ILE A N 1
ATOM 723 C CA A ILE A 1 108 ? 49.286 49.266 23.436 0.50 14.66 107 ILE A CA 1
ATOM 724 C CA B ILE A 1 108 ? 49.279 49.266 23.420 0.50 14.23 107 ILE A CA 1
ATOM 725 C C . ILE A 1 108 ? 50.138 50.496 23.146 1.00 14.77 107 ILE A C 1
ATOM 726 O O . ILE A 1 108 ? 51.285 50.572 23.596 1.00 14.14 107 ILE A O 1
ATOM 735 N N . CYS A 1 109 ? 49.598 51.432 22.372 1.00 12.75 108 CYS A N 1
ATOM 736 C CA . CYS A 1 109 ? 50.314 52.672 22.073 1.00 15.77 108 CYS A CA 1
ATOM 737 C C . CYS A 1 109 ? 49.503 53.878 22.515 1.00 15.13 108 CYS A C 1
ATOM 738 O O . CYS A 1 109 ? 48.354 54.002 22.136 1.00 16.28 108 CYS A O 1
ATOM 741 N N . ILE A 1 110 ? 50.128 54.780 23.268 1.00 13.73 109 ILE A N 1
ATOM 742 C CA . ILE A 1 110 ? 49.494 56.037 23.696 1.00 14.94 109 ILE A CA 1
ATOM 743 C C . ILE A 1 110 ? 50.323 57.190 23.097 1.00 15.09 109 ILE A C 1
ATOM 744 O O . ILE A 1 110 ? 51.432 57.473 23.555 1.00 16.01 109 ILE A O 1
ATOM 749 N N . ASP A 1 111 ? 49.796 57.794 22.037 1.00 14.22 110 ASP A N 1
ATOM 750 C CA . ASP A 1 111 ? 50.420 58.931 21.368 1.00 14.39 110 ASP A CA 1
ATOM 751 C C . ASP A 1 111 ? 50.144 60.195 22.205 1.00 15.09 110 ASP A C 1
ATOM 752 O O . ASP A 1 111 ? 49.008 60.459 22.655 1.00 14.93 110 ASP A O 1
ATOM 757 N N . ASP A 1 112 ? 51.176 60.995 22.387 1.00 13.07 111 ASP A N 1
ATOM 758 C CA . ASP A 1 112 ? 51.080 62.274 23.092 1.00 13.71 111 ASP A CA 1
ATOM 759 C C . ASP A 1 112 ? 50.593 62.055 24.520 1.00 14.05 111 ASP A C 1
ATOM 760 O O . ASP A 1 112 ? 49.702 62.766 25.006 1.00 14.18 111 ASP A O 1
ATOM 765 N N . VAL A 1 113 ? 51.195 61.067 25.186 1.00 14.16 112 VAL A N 1
ATOM 766 C CA . VAL A 1 113 ? 50.873 60.777 26.600 1.00 15.08 112 VAL A CA 1
ATOM 767 C C . VAL A 1 113 ? 51.048 62.008 27.518 1.00 13.37 112 VAL A C 1
ATOM 768 O O . VAL A 1 113 ? 50.369 62.124 28.544 1.00 14.00 112 VAL A O 1
ATOM 772 N N . ASP A 1 114 ? 51.931 62.929 27.127 1.00 13.78 113 ASP A N 1
ATOM 773 C CA . ASP A 1 114 ? 52.195 64.142 27.900 1.00 15.26 113 ASP A CA 1
ATOM 774 C C . ASP A 1 114 ? 51.061 65.171 27.777 1.00 15.05 113 ASP A C 1
ATOM 775 O O . ASP A 1 114 ? 51.103 66.222 28.458 1.00 16.71 113 ASP A O 1
ATOM 780 N N . ALA A 1 115 ? 50.034 64.858 26.978 1.00 14.48 114 ALA A N 1
ATOM 781 C CA . ALA A 1 115 ? 48.852 65.710 26.910 1.00 16.54 114 ALA A CA 1
ATOM 782 C C . ALA A 1 115 ? 48.144 65.775 28.280 1.00 14.72 114 ALA A C 1
ATOM 783 O O . ALA A 1 115 ? 47.406 66.726 28.541 1.00 14.83 114 ALA A O 1
ATOM 785 N N . VAL A 1 116 ? 48.366 64.763 29.131 1.00 15.44 115 VAL A N 1
ATOM 786 C CA . VAL A 1 116 ? 47.770 64.720 30.461 1.00 17.05 115 VAL A CA 1
ATOM 787 C C . VAL A 1 116 ? 48.826 64.764 31.571 1.00 15.91 115 VAL A C 1
ATOM 788 O O . VAL A 1 116 ? 48.529 64.415 32.700 1.00 16.02 115 VAL A O 1
ATOM 792 N N . ALA A 1 117 ? 50.047 65.207 31.250 1.00 15.86 116 ALA A N 1
ATOM 793 C CA . ALA A 1 117 ? 51.110 65.330 32.255 1.00 16.46 116 ALA A CA 1
ATOM 794 C C . ALA A 1 117 ? 50.627 66.249 33.367 1.00 16.61 116 ALA A C 1
ATOM 795 O O . ALA A 1 117 ? 50.066 67.331 33.086 1.00 16.77 116 ALA A O 1
ATOM 797 N N . GLY A 1 118 ? 50.774 65.805 34.605 1.00 15.12 117 GLY A N 1
ATOM 798 C CA . GLY A 1 118 ? 50.380 66.580 35.779 1.00 16.00 117 GLY A CA 1
ATOM 799 C C . GLY A 1 118 ? 48.932 66.376 36.205 1.00 16.73 117 GLY A C 1
ATOM 800 O O . GLY A 1 118 ? 48.506 66.910 37.228 1.00 19.04 117 GLY A O 1
ATOM 801 N N . HIS A 1 119 ? 48.180 65.608 35.426 1.00 17.09 118 HIS A N 1
ATOM 802 C CA . HIS A 1 119 ? 46.804 65.259 35.757 1.00 15.92 118 HIS A CA 1
ATOM 803 C C . HIS A 1 119 ? 46.761 64.064 36.709 1.00 17.29 118 HIS A C 1
ATOM 804 O O . HIS A 1 119 ? 47.047 62.956 36.306 1.00 15.49 118 HIS A O 1
ATOM 811 N N . PRO A 1 120 ? 46.396 64.279 37.986 1.00 16.42 119 PRO A N 1
ATOM 812 C CA . PRO A 1 120 ? 46.535 63.199 38.981 1.00 16.70 119 PRO A CA 1
ATOM 813 C C . PRO A 1 120 ? 45.754 61.931 38.652 1.00 16.51 119 PRO A C 1
ATOM 814 O O . PRO A 1 120 ? 46.270 60.838 38.869 1.00 15.45 119 PRO A O 1
ATOM 818 N N . LEU A 1 121 ? 44.580 62.062 38.038 1.00 15.29 120 LEU A N 1
ATOM 819 C CA A LEU A 1 121 ? 43.732 60.902 37.744 0.70 16.75 120 LEU A CA 1
ATOM 820 C CA B LEU A 1 121 ? 43.775 60.878 37.784 0.30 15.89 120 LEU A CA 1
ATOM 821 C C . LEU A 1 121 ? 44.272 60.106 36.543 1.00 15.55 120 LEU A C 1
ATOM 822 O O . LEU A 1 121 ? 44.357 58.871 36.567 1.00 15.77 120 LEU A O 1
ATOM 831 N N . TRP A 1 122 ? 44.641 60.815 35.488 1.00 16.06 121 TRP A N 1
ATOM 832 C CA . TRP A 1 122 ? 45.245 60.174 34.308 1.00 15.59 121 TRP A CA 1
ATOM 833 C C . TRP A 1 122 ? 46.583 59.539 34.645 1.00 15.57 121 TRP A C 1
ATOM 834 O O . TRP A 1 122 ? 46.851 58.417 34.198 1.00 14.77 121 TRP A O 1
ATOM 845 N N . GLU A 1 123 ? 47.406 60.242 35.432 1.00 14.99 122 GLU A N 1
ATOM 846 C CA . GLU A 1 123 ? 48.725 59.695 35.861 1.00 16.16 122 GLU A CA 1
ATOM 847 C C . GLU A 1 123 ? 48.597 58.392 36.600 1.00 15.69 122 GLU A C 1
ATOM 848 O O . GLU A 1 123 ? 49.324 57.462 36.330 1.00 15.28 122 GLU A O 1
ATOM 854 N N . GLU A 1 124 ? 47.660 58.322 37.540 1.00 17.72 123 GLU A N 1
ATOM 855 C CA . GLU A 1 124 ? 47.421 57.093 38.269 1.00 17.96 123 GLU A CA 1
ATOM 856 C C . GLU A 1 124 ? 46.936 55.968 37.349 1.00 15.67 123 GLU A C 1
ATOM 857 O O . GLU A 1 124 ? 47.401 54.825 37.435 1.00 15.61 123 GLU A O 1
ATOM 863 N N . ALA A 1 125 ? 46.034 56.284 36.436 1.00 13.99 124 ALA A N 1
ATOM 864 C CA . ALA A 1 125 ? 45.499 55.298 35.488 1.00 13.56 124 ALA A CA 1
ATOM 865 C C . ALA A 1 125 ? 46.584 54.741 34.556 1.00 16.33 124 ALA A C 1
ATOM 866 O O . ALA A 1 125 ? 46.647 53.529 34.286 1.00 13.83 124 ALA A O 1
ATOM 868 N N . ILE A 1 126 ? 47.449 55.623 34.063 1.00 14.97 125 ILE A N 1
ATOM 869 C CA . ILE A 1 126 ? 48.540 55.210 33.183 1.00 15.79 125 ILE A CA 1
ATOM 870 C C . ILE A 1 126 ? 49.561 54.390 33.952 1.00 14.15 125 ILE A C 1
ATOM 871 O O . ILE A 1 126 ? 50.029 53.364 33.466 1.00 16.38 125 ILE A O 1
ATOM 876 N N . PHE A 1 127 ? 49.899 54.833 35.165 1.00 13.91 126 PHE A N 1
ATOM 877 C CA . PHE A 1 127 ? 50.777 54.051 36.047 1.00 15.25 126 PHE A CA 1
ATOM 878 C C . PHE A 1 127 ? 50.240 52.630 36.238 1.00 15.78 126 PHE A C 1
ATOM 879 O O . PHE A 1 127 ? 50.980 51.636 36.111 1.00 17.88 126 PHE A O 1
ATOM 887 N N . ASP A 1 128 ? 48.943 52.543 36.516 1.00 15.61 127 ASP A N 1
ATOM 888 C CA . ASP A 1 128 ? 48.299 51.240 36.696 1.00 16.87 127 ASP A CA 1
ATOM 889 C C . ASP A 1 128 ? 48.392 50.370 35.444 1.00 16.28 127 ASP A C 1
ATOM 890 O O . ASP A 1 128 ? 48.687 49.159 35.535 1.00 15.23 127 ASP A O 1
ATOM 895 N N . LEU A 1 129 ? 48.241 50.999 34.285 1.00 14.00 128 LEU A N 1
ATOM 896 C CA . LEU A 1 129 ? 48.359 50.298 32.998 1.00 16.41 128 LEU A CA 1
ATOM 897 C C . LEU A 1 129 ? 49.770 49.764 32.756 1.00 17.30 128 LEU A C 1
ATOM 898 O O . LEU A 1 129 ? 49.953 48.610 32.300 1.00 15.45 128 LEU A O 1
ATOM 903 N N . TYR A 1 130 ? 50.774 50.584 33.060 1.00 16.88 129 TYR A N 1
ATOM 904 C CA . TYR A 1 130 ? 52.165 50.125 32.972 1.00 17.23 129 TYR A CA 1
ATOM 905 C C . TYR A 1 130 ? 52.340 48.800 33.720 1.00 19.37 129 TYR A C 1
ATOM 906 O O . TYR A 1 130 ? 52.951 47.844 33.216 1.00 21.14 129 TYR A O 1
ATOM 915 N N . ASN A 1 131 ? 51.811 48.755 34.930 1.00 17.08 130 ASN A N 1
ATOM 916 C CA . ASN A 1 131 ? 51.967 47.583 35.800 1.00 20.14 130 ASN A CA 1
ATOM 917 C C . ASN A 1 131 ? 51.169 46.399 35.310 1.00 20.06 130 ASN A C 1
ATOM 918 O O . ASN A 1 131 ? 51.655 45.261 35.375 1.00 22.70 130 ASN A O 1
ATOM 923 N N . ARG A 1 132 ? 49.970 46.641 34.803 1.00 19.66 131 ARG A N 1
ATOM 924 C CA . ARG A 1 132 ? 49.168 45.559 34.222 1.00 20.25 131 ARG A CA 1
ATOM 925 C C . ARG A 1 132 ? 49.805 44.937 32.960 1.00 21.46 131 ARG A C 1
ATOM 926 O O . ARG A 1 132 ? 49.800 43.712 32.807 1.00 20.14 131 ARG A O 1
ATOM 934 N N . VAL A 1 133 ? 50.366 45.763 32.085 1.00 21.13 132 VAL A N 1
ATOM 935 C CA . VAL A 1 133 ? 51.043 45.281 30.876 1.00 20.85 132 VAL A CA 1
ATOM 936 C C . VAL A 1 133 ? 52.281 44.457 31.254 1.00 22.64 132 VAL A C 1
ATOM 937 O O . VAL A 1 133 ? 52.506 43.374 30.700 1.00 23.18 132 VAL A O 1
ATOM 941 N N . ALA A 1 134 ? 53.063 44.962 32.207 1.00 22.92 133 ALA A N 1
ATOM 942 C CA . ALA A 1 134 ? 54.200 44.242 32.771 1.00 24.35 133 ALA A CA 1
ATOM 943 C C . ALA A 1 134 ? 53.765 42.878 33.297 1.00 25.86 133 ALA A C 1
ATOM 944 O O . ALA A 1 134 ? 54.311 41.842 32.883 1.00 28.86 133 ALA A O 1
ATOM 946 N N . GLU A 1 135 ? 52.775 42.878 34.192 1.00 23.30 134 GLU A N 1
ATOM 947 C CA . GLU A 1 135 ? 52.210 41.653 34.783 1.00 23.23 134 GLU A CA 1
ATOM 948 C C . GLU A 1 135 ? 51.682 40.593 33.790 1.00 21.80 134 GLU A C 1
ATOM 949 O O . GLU A 1 135 ? 51.839 39.383 34.046 1.00 24.62 134 GLU A O 1
ATOM 952 N N . GLN A 1 136 ? 51.054 41.013 32.695 1.00 22.13 135 GLN A N 1
ATOM 953 C CA . GLN A 1 136 ? 50.531 40.074 31.694 1.00 22.40 135 GLN A CA 1
ATOM 954 C C . GLN A 1 136 ? 51.638 39.373 30.899 1.00 23.45 135 GLN A C 1
ATOM 955 O O . GLN A 1 136 ? 51.437 38.252 30.453 1.00 24.94 135 GLN A O 1
ATOM 961 N N . LYS A 1 137 ? 52.788 40.029 30.725 1.00 23.20 136 LYS A N 1
ATOM 962 C CA . LYS A 1 137 ? 53.960 39.444 30.052 1.00 21.85 136 LYS A CA 1
ATOM 963 C C . LYS A 1 137 ? 53.751 39.056 28.574 1.00 23.49 136 LYS A C 1
ATOM 964 O O . LYS A 1 137 ? 54.509 38.268 28.020 1.00 28.71 136 LYS A O 1
ATOM 970 N N . ARG A 1 138 ? 52.719 39.587 27.937 1.00 25.55 137 ARG A N 1
ATOM 971 C CA . ARG A 1 138 ? 52.431 39.240 26.545 1.00 26.45 137 ARG A CA 1
ATOM 972 C C . ARG A 1 138 ? 52.959 40.296 25.591 1.00 24.25 137 ARG A C 1
ATOM 973 O O . ARG A 1 138 ? 53.212 40.027 24.408 1.00 25.11 137 ARG A O 1
ATOM 981 N N . GLY A 1 139 ? 53.139 41.512 26.087 1.00 21.50 138 GLY A N 1
ATOM 982 C CA . GLY A 1 139 ? 53.380 42.584 25.163 1.00 22.15 138 GLY A CA 1
ATOM 983 C C . GLY A 1 139 ? 54.016 43.814 25.756 1.00 19.14 138 GLY A C 1
ATOM 984 O O . GLY A 1 139 ? 54.680 43.756 26.794 1.00 16.89 138 GLY A O 1
ATOM 985 N N . SER A 1 140 ? 53.789 44.933 25.065 1.00 17.64 139 SER A N 1
ATOM 986 C CA . SER A 1 140 ? 54.521 46.150 25.326 1.00 16.80 139 SER A CA 1
ATOM 987 C C . SER A 1 140 ? 53.579 47.342 25.267 1.00 15.61 139 SER A C 1
ATOM 988 O O . SER A 1 140 ? 52.554 47.317 24.576 1.00 19.23 139 SER A O 1
ATOM 991 N N . LEU A 1 141 ? 53.970 48.376 25.995 1.00 13.02 140 LEU A N 1
ATOM 992 C CA . LEU A 1 141 ? 53.347 49.680 25.987 1.00 15.21 140 LEU A CA 1
ATOM 993 C C . LEU A 1 141 ? 54.363 50.649 25.386 1.00 16.45 140 LEU A C 1
ATOM 994 O O . LEU A 1 141 ? 55.496 50.773 25.888 1.00 15.96 140 LEU A O 1
ATOM 999 N N . ILE A 1 142 ? 53.971 51.320 24.323 1.00 16.74 141 ILE A N 1
ATOM 1000 C CA . ILE A 1 142 ? 54.777 52.375 23.706 1.00 14.90 141 ILE A CA 1
ATOM 1001 C C . ILE A 1 142 ? 54.041 53.688 23.884 1.00 15.82 141 ILE A C 1
ATOM 1002 O O . ILE A 1 142 ? 52.854 53.790 23.567 1.00 14.25 141 ILE A O 1
ATOM 1007 N N . VAL A 1 143 ? 54.728 54.709 24.378 1.00 13.63 142 VAL A N 1
ATOM 1008 C CA . VAL A 1 143 ? 54.116 56.029 24.522 1.00 14.54 142 VAL A CA 1
ATOM 1009 C C . VAL A 1 143 ? 54.995 57.066 23.851 1.00 13.79 142 VAL A C 1
ATOM 1010 O O . VAL A 1 143 ? 56.205 56.875 23.719 1.00 15.25 142 VAL A O 1
ATOM 1014 N N . SER A 1 144 ? 54.384 58.156 23.394 1.00 14.41 143 SER A N 1
ATOM 1015 C CA . SER A 1 144 ? 55.159 59.269 22.825 1.00 14.28 143 SER A CA 1
ATOM 1016 C C . SER A 1 144 ? 54.875 60.597 23.531 1.00 14.26 143 SER A C 1
ATOM 1017 O O . SER A 1 144 ? 53.796 60.819 24.081 1.00 13.52 143 SER A O 1
ATOM 1020 N N . ALA A 1 145 ? 55.849 61.500 23.468 1.00 15.04 144 ALA A N 1
ATOM 1021 C CA . ALA A 1 145 ? 55.768 62.755 24.180 1.00 13.34 144 ALA A CA 1
ATOM 1022 C C . ALA A 1 145 ? 56.617 63.782 23.435 1.00 14.35 144 ALA A C 1
ATOM 1023 O O . ALA A 1 145 ? 57.293 63.424 22.471 1.00 13.38 144 ALA A O 1
ATOM 1025 N N . SER A 1 146 ? 56.542 65.056 23.859 1.00 16.94 145 SER A N 1
ATOM 1026 C CA A SER A 1 146 ? 57.363 66.100 23.236 0.50 19.11 145 SER A CA 1
ATOM 1027 C CA B SER A 1 146 ? 57.311 66.155 23.284 0.50 18.80 145 SER A CA 1
ATOM 1028 C C . SER A 1 146 ? 58.562 66.465 24.106 1.00 18.17 145 SER A C 1
ATOM 1029 O O . SER A 1 146 ? 59.325 67.386 23.786 1.00 18.18 145 SER A O 1
ATOM 1034 N N . ALA A 1 147 ? 58.772 65.708 25.179 1.00 16.38 146 ALA A N 1
ATOM 1035 C CA . ALA A 1 147 ? 59.907 65.939 26.063 1.00 17.26 146 ALA A CA 1
ATOM 1036 C C . ALA A 1 147 ? 60.187 64.672 26.810 1.00 15.89 146 ALA A C 1
ATOM 1037 O O . ALA A 1 147 ? 59.344 63.764 26.814 1.00 15.39 146 ALA A O 1
ATOM 1039 N N . SER A 1 148 ? 61.369 64.587 27.432 1.00 15.91 147 SER A N 1
ATOM 1040 C CA . SER A 1 148 ? 61.747 63.400 28.188 1.00 17.57 147 SER A CA 1
ATOM 1041 C C . SER A 1 148 ? 60.826 63.209 29.399 1.00 17.06 147 SER A C 1
ATOM 1042 O O . SER A 1 148 ? 60.088 64.133 29.788 1.00 16.21 147 SER A O 1
ATOM 1045 N N . PRO A 1 149 ? 60.840 62.008 29.984 1.00 21.17 148 PRO A N 1
ATOM 1046 C CA . PRO A 1 149 ? 59.902 61.759 31.082 1.00 22.32 148 PRO A CA 1
ATOM 1047 C C . PRO A 1 149 ? 60.027 62.737 32.235 1.00 24.98 148 PRO A C 1
ATOM 1048 O O . PRO A 1 149 ? 59.019 63.189 32.768 1.00 29.18 148 PRO A O 1
ATOM 1065 N N . GLU A 1 151 ? 61.117 65.755 32.066 1.00 25.35 150 GLU A N 1
ATOM 1066 C CA . GLU A 1 151 ? 60.923 67.125 31.592 1.00 22.00 150 GLU A CA 1
ATOM 1067 C C . GLU A 1 151 ? 59.571 67.419 30.958 1.00 19.02 150 GLU A C 1
ATOM 1068 O O . GLU A 1 151 ? 59.255 68.553 30.714 1.00 21.77 150 GLU A O 1
ATOM 1071 N N . ALA A 1 152 ? 58.765 66.392 30.723 1.00 18.75 151 ALA A N 1
ATOM 1072 C CA . ALA A 1 152 ? 57.445 66.533 30.128 1.00 19.01 151 ALA A CA 1
ATOM 1073 C C . ALA A 1 152 ? 56.364 66.991 31.114 1.00 21.57 151 ALA A C 1
ATOM 1074 O O . ALA A 1 152 ? 55.216 67.176 30.709 1.00 20.82 151 ALA A O 1
ATOM 1076 N N . GLY A 1 153 ? 56.714 67.137 32.393 1.00 20.04 152 GLY A N 1
ATOM 1077 C CA . GLY A 1 153 ? 55.748 67.621 33.401 1.00 21.37 152 GLY A CA 1
ATOM 1078 C C . GLY A 1 153 ? 55.008 66.548 34.173 1.00 19.76 152 GLY A C 1
ATOM 1079 O O . GLY A 1 153 ? 54.084 66.851 34.931 1.00 18.52 152 GLY A O 1
ATOM 1080 N N . PHE A 1 154 ? 55.410 65.287 34.017 1.00 18.02 153 PHE A N 1
ATOM 1081 C CA . PHE A 1 154 ? 54.769 64.228 34.790 1.00 17.32 153 PHE A CA 1
ATOM 1082 C C . PHE A 1 154 ? 55.161 64.375 36.248 1.00 18.80 153 PHE A C 1
ATOM 1083 O O . PHE A 1 154 ? 56.322 64.645 36.553 1.00 18.01 153 PHE A O 1
ATOM 1091 N N . VAL A 1 155 ? 54.202 64.157 37.139 1.00 18.35 154 VAL A N 1
ATOM 1092 C CA . VAL A 1 155 ? 54.377 64.447 38.558 1.00 18.87 154 VAL A CA 1
ATOM 1093 C C . VAL A 1 155 ? 54.493 63.189 39.414 1.00 19.58 154 VAL A C 1
ATOM 1094 O O . VAL A 1 155 ? 55.413 63.081 40.229 1.00 18.50 154 VAL A O 1
ATOM 1098 N N . LEU A 1 156 ? 53.569 62.248 39.229 1.00 17.08 155 LEU A N 1
ATOM 1099 C CA . LEU A 1 156 ? 53.547 61.025 40.020 1.00 18.69 155 LEU A CA 1
ATOM 1100 C C . LEU A 1 156 ? 54.924 60.340 39.966 1.00 17.96 155 LEU A C 1
ATOM 1101 O O . LEU A 1 156 ? 55.340 59.831 38.909 1.00 17.05 155 LEU A O 1
ATOM 1106 N N . PRO A 1 157 ? 55.666 60.357 41.087 1.00 17.93 156 PRO A N 1
ATOM 1107 C CA . PRO A 1 157 ? 57.035 59.832 41.014 1.00 18.91 156 PRO A CA 1
ATOM 1108 C C . PRO A 1 157 ? 57.132 58.391 40.533 1.00 19.57 156 PRO A C 1
ATOM 1109 O O . PRO A 1 157 ? 58.043 58.051 39.761 1.00 20.79 156 PRO A O 1
ATOM 1113 N N . ASP A 1 158 ? 56.188 57.554 40.946 1.00 20.01 157 ASP A N 1
ATOM 1114 C CA . ASP A 1 158 ? 56.167 56.153 40.496 1.00 19.16 157 ASP A CA 1
ATOM 1115 C C . ASP A 1 158 ? 55.966 56.000 38.991 1.00 18.81 157 ASP A C 1
ATOM 1116 O O . ASP A 1 158 ? 56.531 55.080 38.400 1.00 16.53 157 ASP A O 1
ATOM 1121 N N . LEU A 1 159 ? 55.167 56.889 38.396 1.00 17.95 158 LEU A N 1
ATOM 1122 C CA . LEU A 1 159 ? 54.931 56.902 36.959 1.00 15.72 158 LEU A CA 1
ATOM 1123 C C . LEU A 1 159 ? 56.216 57.274 36.242 1.00 15.40 158 LEU A C 1
ATOM 1124 O O . LEU A 1 159 ? 56.618 56.593 35.289 1.00 17.88 158 LEU A O 1
ATOM 1129 N N . VAL A 1 160 ? 56.895 58.315 36.716 1.00 15.16 159 VAL A N 1
ATOM 1130 C CA . VAL A 1 160 ? 58.137 58.754 36.080 1.00 13.87 159 VAL A CA 1
ATOM 1131 C C . VAL A 1 160 ? 59.154 57.611 36.104 1.00 14.96 159 VAL A C 1
ATOM 1132 O O . VAL A 1 160 ? 59.861 57.365 35.124 1.00 14.63 159 VAL A O 1
ATOM 1136 N N . SER A 1 161 ? 59.179 56.878 37.206 1.00 15.92 160 SER A N 1
ATOM 1137 C CA . SER A 1 161 ? 60.044 55.694 37.332 1.00 15.16 160 SER A CA 1
ATOM 1138 C C . SER A 1 161 ? 59.753 54.618 36.282 1.00 16.31 160 SER A C 1
ATOM 1139 O O . SER A 1 161 ? 60.679 54.092 35.656 1.00 17.54 160 SER A O 1
ATOM 1142 N N . ARG A 1 162 ? 58.488 54.264 36.098 1.00 14.47 161 ARG A N 1
ATOM 1143 C CA . ARG A 1 162 ? 58.140 53.275 35.070 1.00 15.85 161 ARG A CA 1
ATOM 1144 C C . ARG A 1 162 ? 58.614 53.719 33.679 1.00 17.41 161 ARG A C 1
ATOM 1145 O O . ARG A 1 162 ? 59.141 52.899 32.880 1.00 15.28 161 ARG A O 1
ATOM 1161 N N . HIS A 1 164 ? 61.123 55.931 33.007 1.00 16.65 163 HIS A N 1
ATOM 1162 C CA . HIS A 1 164 ? 62.571 55.976 33.012 1.00 17.11 163 HIS A CA 1
ATOM 1163 C C . HIS A 1 164 ? 63.212 54.582 33.001 1.00 15.97 163 HIS A C 1
ATOM 1164 O O . HIS A 1 164 ? 64.346 54.440 32.517 1.00 19.56 163 HIS A O 1
ATOM 1171 N N . TRP A 1 165 ? 62.507 53.580 33.531 1.00 14.93 164 TRP A N 1
ATOM 1172 C CA . TRP A 1 165 ? 63.041 52.229 33.608 1.00 16.44 164 TRP A CA 1
ATOM 1173 C C . TRP A 1 165 ? 62.856 51.398 32.334 1.00 15.97 164 TRP A C 1
ATOM 1174 O O . TRP A 1 165 ? 63.608 50.430 32.123 1.00 14.61 164 TRP A O 1
ATOM 1185 N N . GLY A 1 166 ? 61.878 51.768 31.502 1.00 17.25 165 GLY A N 1
ATOM 1186 C CA . GLY A 1 166 ? 61.790 51.239 30.139 1.00 14.82 165 GLY A CA 1
ATOM 1187 C C . GLY A 1 166 ? 62.844 51.833 29.231 1.00 14.41 165 GLY A C 1
ATOM 1188 O O . GLY A 1 166 ? 63.755 52.531 29.683 1.00 16.28 165 GLY A O 1
ATOM 1189 N N . LEU A 1 167 ? 62.757 51.546 27.936 1.00 14.13 166 LEU A N 1
ATOM 1190 C CA . LEU A 1 167 ? 63.610 52.225 26.956 1.00 14.90 166 LEU A CA 1
ATOM 1191 C C . LEU A 1 167 ? 63.086 53.623 26.696 1.00 14.22 166 LEU A C 1
ATOM 1192 O O . LEU A 1 167 ? 61.870 53.886 26.670 1.00 14.84 166 LEU A O 1
ATOM 1197 N N . THR A 1 168 ? 64.015 54.539 26.504 1.00 15.23 167 THR A N 1
ATOM 1198 C CA . THR A 1 168 ? 63.665 55.917 26.145 1.00 15.01 167 THR A CA 1
ATOM 1199 C C . THR A 1 168 ? 64.487 56.368 24.929 1.00 16.76 167 THR A C 1
ATOM 1200 O O . THR A 1 168 ? 65.733 56.310 24.962 1.00 18.64 167 THR A O 1
ATOM 1204 N N . TYR A 1 169 ? 63.787 56.805 23.881 1.00 16.54 168 TYR A N 1
ATOM 1205 C CA . TYR A 1 169 ? 64.411 57.260 22.632 1.00 16.57 168 TYR A CA 1
ATOM 1206 C C . TYR A 1 169 ? 63.990 58.673 22.309 1.00 17.25 168 TYR A C 1
ATOM 1207 O O . TYR A 1 169 ? 62.823 58.996 22.305 1.00 15.90 168 TYR A O 1
ATOM 1216 N N . GLN A 1 170 ? 64.984 59.488 21.999 1.00 15.35 169 GLN A N 1
ATOM 1217 C CA . GLN A 1 170 ? 64.773 60.815 21.480 1.00 14.11 169 GLN A CA 1
ATOM 1218 C C . GLN A 1 170 ? 64.887 60.820 19.963 1.00 15.90 169 GLN A C 1
ATOM 1219 O O . GLN A 1 170 ? 65.868 60.300 19.402 1.00 15.02 169 GLN A O 1
ATOM 1225 N N . LEU A 1 171 ? 63.879 61.370 19.306 1.00 15.79 170 LEU A N 1
ATOM 1226 C CA . LEU A 1 171 ? 63.884 61.505 17.838 1.00 18.97 170 LEU A CA 1
ATOM 1227 C C . LEU A 1 171 ? 64.494 62.845 17.478 1.00 18.35 170 LEU A C 1
ATOM 1228 O O . LEU A 1 171 ? 64.125 63.872 18.036 1.00 22.13 170 LEU A O 1
ATOM 1233 N N . GLN A 1 172 ? 65.435 62.857 16.538 1.00 22.34 171 GLN A N 1
ATOM 1234 C CA . GLN A 1 172 ? 66.044 64.132 16.126 1.00 22.41 171 GLN A CA 1
ATOM 1235 C C . GLN A 1 172 ? 65.119 64.865 15.132 1.00 24.35 171 GLN A C 1
ATOM 1236 O O . GLN A 1 172 ? 64.351 64.242 14.418 1.00 24.76 171 GLN A O 1
ATOM 1242 N N . PRO A 1 173 ? 65.188 66.202 15.102 1.00 26.66 172 PRO A N 1
ATOM 1243 C CA . PRO A 1 173 ? 64.267 66.916 14.215 1.00 25.13 172 PRO A CA 1
ATOM 1244 C C . PRO A 1 173 ? 64.510 66.627 12.735 1.00 24.41 172 PRO A C 1
ATOM 1245 O O . PRO A 1 173 ? 65.632 66.311 12.325 1.00 25.06 172 PRO A O 1
ATOM 1265 N N . ASP A 1 176 ? 64.370 70.913 7.362 1.00 17.57 175 ASP A N 1
ATOM 1266 C CA . ASP A 1 176 ? 63.509 71.492 6.338 1.00 20.13 175 ASP A CA 1
ATOM 1267 C C . ASP A 1 176 ? 64.060 71.292 4.916 1.00 18.95 175 ASP A C 1
ATOM 1268 O O . ASP A 1 176 ? 63.313 71.022 3.961 1.00 19.07 175 ASP A O 1
ATOM 1273 N N . ASP A 1 177 ? 65.373 71.434 4.763 1.00 17.10 176 ASP A N 1
ATOM 1274 C CA . ASP A 1 177 ? 65.982 71.251 3.456 1.00 16.91 176 ASP A CA 1
ATOM 1275 C C . ASP A 1 177 ? 66.112 69.776 3.006 1.00 19.94 176 ASP A C 1
ATOM 1276 O O . ASP A 1 177 ? 66.626 69.504 1.903 1.00 21.03 176 ASP A O 1
ATOM 1281 N N . GLU A 1 178 ? 65.677 68.829 3.841 1.00 15.30 177 GLU A N 1
ATOM 1282 C CA . GLU A 1 178 ? 65.649 67.401 3.454 1.00 13.63 177 GLU A CA 1
ATOM 1283 C C . GLU A 1 178 ? 64.264 66.897 3.001 1.00 15.77 177 GLU A C 1
ATOM 1284 O O . GLU A 1 178 ? 64.093 65.739 2.582 1.00 15.94 177 GLU A O 1
ATOM 1290 N N . LYS A 1 179 ? 63.269 67.754 3.113 1.00 16.10 178 LYS A N 1
ATOM 1291 C CA . LYS A 1 179 ? 61.875 67.364 2.809 1.00 16.15 178 LYS A CA 1
ATOM 1292 C C . LYS A 1 179 ? 61.669 66.915 1.355 1.00 17.66 178 LYS A C 1
ATOM 1293 O O . LYS A 1 179 ? 60.956 65.930 1.087 1.00 17.79 178 LYS A O 1
ATOM 1299 N N . LEU A 1 180 ? 62.279 67.628 0.410 1.00 16.93 179 LEU A N 1
ATOM 1300 C CA . LEU A 1 180 ? 62.157 67.240 -0.991 1.00 18.81 179 LEU A CA 1
ATOM 1301 C C . LEU A 1 180 ? 62.738 65.836 -1.225 1.00 17.75 179 LEU A C 1
ATOM 1302 O O . LEU A 1 180 ? 62.110 65.012 -1.895 1.00 19.58 179 LEU A O 1
ATOM 1307 N N . ALA A 1 181 ? 63.917 65.551 -0.654 1.00 18.07 180 ALA A N 1
ATOM 1308 C CA . ALA A 1 181 ? 64.488 64.197 -0.715 1.00 16.83 180 ALA A CA 1
ATOM 1309 C C . ALA A 1 181 ? 63.516 63.149 -0.156 1.00 16.33 180 ALA A C 1
ATOM 1310 O O . ALA A 1 181 ? 63.354 62.051 -0.742 1.00 14.64 180 ALA A O 1
ATOM 1312 N N . ALA A 1 182 ? 62.898 63.472 0.984 1.00 15.07 181 ALA A N 1
ATOM 1313 C CA . ALA A 1 182 ? 61.911 62.563 1.617 1.00 15.79 181 ALA A CA 1
ATOM 1314 C C . ALA A 1 182 ? 60.730 62.299 0.673 1.00 16.43 181 ALA A C 1
ATOM 1315 O O . ALA A 1 182 ? 60.300 61.161 0.504 1.00 16.98 181 ALA A O 1
ATOM 1317 N N . LEU A 1 183 ? 60.224 63.371 0.055 1.00 17.23 182 LEU A N 1
ATOM 1318 C CA . LEU A 1 183 ? 59.119 63.278 -0.909 1.00 18.06 182 LEU A CA 1
ATOM 1319 C C . LEU A 1 183 ? 59.459 62.402 -2.109 1.00 18.24 182 LEU A C 1
ATOM 1320 O O . LEU A 1 183 ? 58.705 61.482 -2.463 1.00 18.99 182 LEU A O 1
ATOM 1325 N N . GLN A 1 184 ? 60.592 62.686 -2.732 1.00 17.81 183 GLN A N 1
ATOM 1326 C CA A GLN A 1 184 ? 60.968 61.930 -3.927 0.50 19.38 183 GLN A CA 1
ATOM 1327 C CA B GLN A 1 184 ? 61.077 61.952 -3.912 0.50 19.19 183 GLN A CA 1
ATOM 1328 C C . GLN A 1 184 ? 61.188 60.459 -3.587 1.00 19.62 183 GLN A C 1
ATOM 1329 O O . GLN A 1 184 ? 60.831 59.578 -4.393 1.00 17.80 183 GLN A O 1
ATOM 1340 N N . ARG A 1 185 ? 61.712 60.179 -2.389 1.00 19.31 184 ARG A N 1
ATOM 1341 C CA . ARG A 1 185 ? 61.879 58.794 -1.907 1.00 19.00 184 ARG A CA 1
ATOM 1342 C C . ARG A 1 185 ? 60.532 58.069 -1.732 1.00 18.33 184 ARG A C 1
ATOM 1343 O O . ARG A 1 185 ? 60.366 56.927 -2.164 1.00 18.88 184 ARG A O 1
ATOM 1351 N N . ARG A 1 186 ? 59.575 58.731 -1.085 1.00 21.30 185 ARG A N 1
ATOM 1352 C CA . ARG A 1 186 ? 58.245 58.164 -0.871 1.00 24.89 185 ARG A CA 1
ATOM 1353 C C . ARG A 1 186 ? 57.526 57.960 -2.202 1.00 26.15 185 ARG A C 1
ATOM 1354 O O . ARG A 1 186 ? 56.824 56.980 -2.373 1.00 29.57 185 ARG A O 1
ATOM 1362 N N . ALA A 1 187 ? 57.703 58.886 -3.144 1.00 26.72 186 ALA A N 1
ATOM 1363 C CA . ALA A 1 187 ? 57.091 58.752 -4.470 1.00 27.36 186 ALA A CA 1
ATOM 1364 C C . ALA A 1 187 ? 57.703 57.557 -5.187 1.00 27.70 186 ALA A C 1
ATOM 1365 O O . ALA A 1 187 ? 56.983 56.736 -5.774 1.00 27.67 186 ALA A O 1
ATOM 1367 N N . ALA A 1 188 ? 59.033 57.451 -5.117 1.00 25.97 187 ALA A N 1
ATOM 1368 C CA . ALA A 1 188 ? 59.754 56.342 -5.755 1.00 25.79 187 ALA A CA 1
ATOM 1369 C C . ALA A 1 188 ? 59.284 54.995 -5.213 1.00 26.14 187 ALA A C 1
ATOM 1370 O O . ALA A 1 188 ? 59.052 54.070 -5.979 1.00 27.63 187 ALA A O 1
ATOM 1380 N N . ARG A 1 190 ? 56.485 54.191 -4.183 1.00 29.27 189 ARG A N 1
ATOM 1381 C CA . ARG A 1 190 ? 55.166 53.935 -4.814 1.00 30.20 189 ARG A CA 1
ATOM 1382 C C . ARG A 1 190 ? 55.233 53.663 -6.310 1.00 29.60 189 ARG A C 1
ATOM 1383 O O . ARG A 1 190 ? 54.203 53.439 -6.951 1.00 30.34 189 ARG A O 1
ATOM 1391 N N . GLY A 1 191 ? 56.425 53.738 -6.889 1.00 30.62 190 GLY A N 1
ATOM 1392 C CA . GLY A 1 191 ? 56.568 53.730 -8.349 1.00 30.87 190 GLY A CA 1
ATOM 1393 C C . GLY A 1 191 ? 55.786 54.854 -9.016 1.00 31.87 190 GLY A C 1
ATOM 1394 O O . GLY A 1 191 ? 55.340 54.709 -10.160 1.00 31.74 190 GLY A O 1
ATOM 1395 N N . LEU A 1 192 ? 55.626 55.967 -8.302 1.00 30.77 191 LEU A N 1
ATOM 1396 C CA . LEU A 1 192 ? 54.893 57.125 -8.808 1.00 30.16 191 LEU A CA 1
ATOM 1397 C C . LEU A 1 192 ? 55.898 58.075 -9.431 1.00 30.08 191 LEU A C 1
ATOM 1398 O O . LEU A 1 192 ? 56.809 58.541 -8.744 1.00 32.56 191 LEU A O 1
ATOM 1403 N N . GLN A 1 193 ? 55.746 58.357 -10.723 1.00 28.71 192 GLN A N 1
ATOM 1404 C CA . GLN A 1 193 ? 56.589 59.343 -11.414 1.00 29.01 192 GLN A CA 1
ATOM 1405 C C . GLN A 1 193 ? 56.178 60.749 -10.972 1.00 27.01 192 GLN A C 1
ATOM 1406 O O . GLN A 1 193 ? 55.026 61.145 -11.131 1.00 24.68 192 GLN A O 1
ATOM 1412 N N . LEU A 1 194 ? 57.115 61.484 -10.385 1.00 25.95 193 LEU A N 1
ATOM 1413 C CA . LEU A 1 194 ? 56.833 62.806 -9.869 1.00 25.18 193 LEU A CA 1
ATOM 1414 C C . LEU A 1 194 ? 57.911 63.741 -10.425 1.00 25.44 193 LEU A C 1
ATOM 1415 O O . LEU A 1 194 ? 59.061 63.704 -9.986 1.00 26.18 193 LEU A O 1
ATOM 1420 N N . PRO A 1 195 ? 57.554 64.565 -11.416 1.00 24.51 194 PRO A N 1
ATOM 1421 C CA . PRO A 1 195 ? 58.565 65.501 -11.873 1.00 23.55 194 PRO A CA 1
ATOM 1422 C C . PRO A 1 195 ? 59.120 66.325 -10.708 1.00 23.53 194 PRO A C 1
ATOM 1423 O O . PRO A 1 195 ? 58.402 66.636 -9.765 1.00 22.23 194 PRO A O 1
ATOM 1427 N N . GLU A 1 196 ? 60.411 66.630 -10.764 1.00 23.06 195 GLU A N 1
ATOM 1428 C CA . GLU A 1 196 ? 61.073 67.333 -9.680 1.00 24.31 195 GLU A CA 1
ATOM 1429 C C . GLU A 1 196 ? 60.388 68.646 -9.366 1.00 23.69 195 GLU A C 1
ATOM 1430 O O . GLU A 1 196 ? 60.136 68.954 -8.201 1.00 20.27 195 GLU A O 1
ATOM 1436 N N . ASP A 1 197 ? 60.066 69.411 -10.404 1.00 23.67 196 ASP A N 1
ATOM 1437 C CA A ASP A 1 197 ? 59.439 70.713 -10.238 0.50 23.13 196 ASP A CA 1
ATOM 1438 C CA B ASP A 1 197 ? 59.454 70.711 -10.188 0.50 22.90 196 ASP A CA 1
ATOM 1439 C C . ASP A 1 197 ? 58.023 70.593 -9.664 1.00 22.92 196 ASP A C 1
ATOM 1440 O O . ASP A 1 197 ? 57.589 71.441 -8.893 1.00 21.33 196 ASP A O 1
ATOM 1449 N N . VAL A 1 198 ? 57.298 69.526 -10.036 1.00 20.47 197 VAL A N 1
ATOM 1450 C CA . VAL A 1 198 ? 55.938 69.306 -9.504 1.00 19.18 197 VAL A CA 1
ATOM 1451 C C . VAL A 1 198 ? 56.026 68.947 -8.017 1.00 19.67 197 VAL A C 1
ATOM 1452 O O . VAL A 1 198 ? 55.217 69.408 -7.217 1.00 18.85 197 VAL A O 1
ATOM 1456 N N . GLY A 1 199 ? 57.046 68.176 -7.639 1.00 17.01 198 GLY A N 1
ATOM 1457 C CA . GLY A 1 199 ? 57.301 67.885 -6.237 1.00 16.94 198 GLY A CA 1
ATOM 1458 C C . GLY A 1 199 ? 57.564 69.149 -5.453 1.00 15.53 198 GLY A C 1
ATOM 1459 O O . GLY A 1 199 ? 57.037 69.364 -4.377 1.00 15.16 198 GLY A O 1
ATOM 1460 N N . ARG A 1 200 ? 58.394 70.017 -6.026 1.00 17.36 199 ARG A N 1
ATOM 1461 C CA . ARG A 1 200 ? 58.741 71.272 -5.366 1.00 15.72 199 ARG A CA 1
ATOM 1462 C C . ARG A 1 200 ? 57.503 72.170 -5.215 1.00 16.40 199 ARG A C 1
ATOM 1463 O O . ARG A 1 200 ? 57.332 72.807 -4.198 1.00 16.77 199 ARG A O 1
ATOM 1471 N N . PHE A 1 201 ? 56.675 72.227 -6.246 1.00 16.06 200 PHE A N 1
ATOM 1472 C CA . PHE A 1 201 ? 55.385 72.936 -6.209 1.00 15.26 200 PHE A CA 1
ATOM 1473 C C . PHE A 1 201 ? 54.501 72.422 -5.083 1.00 13.82 200 PHE A C 1
ATOM 1474 O O . PHE A 1 201 ? 54.035 73.185 -4.232 1.00 15.33 200 PHE A O 1
ATOM 1482 N N . LEU A 1 202 ? 54.331 71.111 -5.032 1.00 15.99 201 LEU A N 1
ATOM 1483 C CA . LEU A 1 202 ? 53.472 70.493 -4.019 1.00 17.90 201 LEU A CA 1
ATOM 1484 C C . LEU A 1 202 ? 54.036 70.782 -2.617 1.00 19.21 201 LEU A C 1
ATOM 1485 O O . LEU A 1 202 ? 53.325 71.254 -1.715 1.00 17.47 201 LEU A O 1
ATOM 1490 N N . LEU A 1 203 ? 55.331 70.569 -2.439 1.00 17.25 202 LEU A N 1
ATOM 1491 C CA . LEU A 1 203 ? 55.955 70.836 -1.153 1.00 15.23 202 LEU A CA 1
ATOM 1492 C C . LEU A 1 203 ? 55.685 72.241 -0.632 1.00 17.91 202 LEU A C 1
ATOM 1493 O O . LEU A 1 203 ? 55.264 72.441 0.523 1.00 17.76 202 LEU A O 1
ATOM 1498 N N . ASN A 1 204 ? 55.908 73.227 -1.496 1.00 17.28 203 ASN A N 1
ATOM 1499 C CA . ASN A 1 204 ? 55.683 74.612 -1.113 1.00 16.61 203 ASN A CA 1
ATOM 1500 C C . ASN A 1 204 ? 54.216 75.089 -1.101 1.00 19.82 203 ASN A C 1
ATOM 1501 O O . ASN A 1 204 ? 53.902 76.110 -0.495 1.00 24.97 203 ASN A O 1
ATOM 1506 N N . ARG A 1 205 ? 53.336 74.368 -1.763 1.00 16.87 204 ARG A N 1
ATOM 1507 C CA . ARG A 1 205 ? 51.891 74.657 -1.705 1.00 16.90 204 ARG A CA 1
ATOM 1508 C C . ARG A 1 205 ? 51.203 74.065 -0.466 1.00 18.01 204 ARG A C 1
ATOM 1509 O O . ARG A 1 205 ? 50.070 74.460 -0.112 1.00 16.94 204 ARG A O 1
ATOM 1525 N N . ALA A 1 207 ? 52.577 74.202 2.560 1.00 18.68 206 ALA A N 1
ATOM 1526 C CA . ALA A 1 207 ? 53.245 74.830 3.697 1.00 18.93 206 ALA A CA 1
ATOM 1527 C C . ALA A 1 207 ? 54.422 73.976 4.194 1.00 17.30 206 ALA A C 1
ATOM 1528 O O . ALA A 1 207 ? 54.723 73.961 5.380 1.00 18.60 206 ALA A O 1
ATOM 1530 N N . ARG A 1 208 ? 55.029 73.209 3.290 1.00 17.28 207 ARG A N 1
ATOM 1531 C CA . ARG A 1 208 ? 56.171 72.389 3.594 1.00 17.84 207 ARG A CA 1
ATOM 1532 C C . ARG A 1 208 ? 55.902 71.395 4.716 1.00 18.79 207 ARG A C 1
ATOM 1533 O O . ARG A 1 208 ? 56.817 70.994 5.447 1.00 18.49 207 ARG A O 1
ATOM 1541 N N . ASP A 1 209 ? 54.648 70.947 4.788 1.00 16.09 208 ASP A N 1
ATOM 1542 C CA . ASP A 1 209 ? 54.196 69.986 5.783 1.00 16.36 208 ASP A CA 1
ATOM 1543 C C . ASP A 1 209 ? 54.152 68.597 5.191 1.00 17.35 208 ASP A C 1
ATOM 1544 O O . ASP A 1 209 ? 53.348 68.319 4.293 1.00 15.45 208 ASP A O 1
ATOM 1549 N N . LEU A 1 210 ? 55.027 67.700 5.673 1.00 15.36 209 LEU A N 1
ATOM 1550 C CA . LEU A 1 210 ? 55.111 66.376 5.069 1.00 14.54 209 LEU A CA 1
ATOM 1551 C C . LEU A 1 210 ? 53.842 65.543 5.177 1.00 13.85 209 LEU A C 1
ATOM 1552 O O . LEU A 1 210 ? 53.494 64.819 4.264 1.00 13.99 209 LEU A O 1
ATOM 1557 N N . ARG A 1 211 ? 53.132 65.615 6.308 1.00 15.00 210 ARG A N 1
ATOM 1558 C CA . ARG A 1 211 ? 51.949 64.779 6.473 1.00 15.69 210 ARG A CA 1
ATOM 1559 C C . ARG A 1 211 ? 50.914 65.160 5.435 1.00 14.94 210 ARG A C 1
ATOM 1560 O O . ARG A 1 211 ? 50.337 64.293 4.778 1.00 16.21 210 ARG A O 1
ATOM 1568 N N . THR A 1 212 ? 50.677 66.470 5.273 1.00 14.00 211 THR A N 1
ATOM 1569 C CA . THR A 1 212 ? 49.764 66.969 4.221 1.00 13.75 211 THR A CA 1
ATOM 1570 C C . THR A 1 212 ? 50.231 66.522 2.829 1.00 15.43 211 THR A C 1
ATOM 1571 O O . THR A 1 212 ? 49.437 65.995 2.013 1.00 15.79 211 THR A O 1
ATOM 1575 N N . LEU A 1 213 ? 51.515 66.736 2.558 1.00 14.16 212 LEU A N 1
ATOM 1576 C CA . LEU A 1 213 ? 52.108 66.355 1.291 1.00 15.14 212 LEU A CA 1
ATOM 1577 C C . LEU A 1 213 ? 51.907 64.874 0.976 1.00 15.76 212 LEU A C 1
ATOM 1578 O O . LEU A 1 213 ? 51.526 64.519 -0.155 1.00 15.90 212 LEU A O 1
ATOM 1583 N N . PHE A 1 214 ? 52.191 64.003 1.940 1.00 14.00 213 PHE A N 1
ATOM 1584 C CA . PHE A 1 214 ? 52.057 62.566 1.723 1.00 15.93 213 PHE A CA 1
ATOM 1585 C C . PHE A 1 214 ? 50.574 62.119 1.581 1.00 17.20 213 PHE A C 1
ATOM 1586 O O . PHE A 1 214 ? 50.253 61.199 0.820 1.00 19.40 213 PHE A O 1
ATOM 1594 N N . ASP A 1 215 ? 49.652 62.793 2.267 1.00 17.86 214 ASP A N 1
ATOM 1595 C CA . ASP A 1 215 ? 48.217 62.536 2.044 1.00 18.73 214 ASP A CA 1
ATOM 1596 C C . ASP A 1 215 ? 47.839 62.853 0.593 1.00 16.14 214 ASP A C 1
ATOM 1597 O O . ASP A 1 215 ? 47.136 62.099 -0.097 1.00 16.90 214 ASP A O 1
ATOM 1602 N N . VAL A 1 216 ? 48.307 63.999 0.142 1.00 16.07 215 VAL A N 1
ATOM 1603 C CA . VAL A 1 216 ? 48.114 64.484 -1.241 1.00 15.64 215 VAL A CA 1
ATOM 1604 C C . VAL A 1 216 ? 48.773 63.555 -2.250 1.00 18.60 215 VAL A C 1
ATOM 1605 O O . VAL A 1 216 ? 48.182 63.248 -3.272 1.00 18.83 215 VAL A O 1
ATOM 1609 N N . LEU A 1 217 ? 49.991 63.109 -1.967 1.00 18.78 216 LEU A N 1
ATOM 1610 C CA . LEU A 1 217 ? 50.684 62.196 -2.868 1.00 21.42 216 LEU A CA 1
ATOM 1611 C C . LEU A 1 217 ? 49.841 60.937 -3.085 1.00 19.15 216 LEU A C 1
ATOM 1612 O O . LEU A 1 217 ? 49.685 60.470 -4.234 1.00 22.13 216 LEU A O 1
ATOM 1617 N N . ASP A 1 218 ? 49.260 60.393 -2.020 1.00 20.77 217 ASP A N 1
ATOM 1618 C CA . ASP A 1 218 ? 48.390 59.231 -2.145 1.00 20.15 217 ASP A CA 1
ATOM 1619 C C . ASP A 1 218 ? 47.171 59.485 -3.063 1.00 20.86 217 ASP A C 1
ATOM 1620 O O . ASP A 1 218 ? 46.850 58.679 -3.937 1.00 20.15 217 ASP A O 1
ATOM 1625 N N . ARG A 1 219 ? 46.504 60.619 -2.857 1.00 21.33 218 ARG A N 1
ATOM 1626 C CA A ARG A 1 219 ? 45.378 60.998 -3.699 0.70 20.56 218 ARG A CA 1
ATOM 1627 C CA B ARG A 1 219 ? 45.372 61.041 -3.694 0.30 20.55 218 ARG A CA 1
ATOM 1628 C C . ARG A 1 219 ? 45.771 61.150 -5.166 1.00 19.62 218 ARG A C 1
ATOM 1629 O O . ARG A 1 219 ? 45.028 60.725 -6.067 1.00 20.07 218 ARG A O 1
ATOM 1644 N N . LEU A 1 220 ? 46.924 61.765 -5.415 1.00 18.16 219 LEU A N 1
ATOM 1645 C CA . LEU A 1 220 ? 47.419 61.961 -6.787 1.00 18.85 219 LEU A CA 1
ATOM 1646 C C . LEU A 1 220 ? 47.837 60.643 -7.423 1.00 20.69 219 LEU A C 1
ATOM 1647 O O . LEU A 1 220 ? 47.586 60.428 -8.605 1.00 21.27 219 LEU A O 1
ATOM 1652 N N . ASP A 1 221 ? 48.429 59.748 -6.638 1.00 17.55 220 ASP A N 1
ATOM 1653 C CA . ASP A 1 221 ? 48.815 58.417 -7.148 1.00 20.07 220 ASP A CA 1
ATOM 1654 C C . ASP A 1 221 ? 47.566 57.711 -7.683 1.00 20.80 220 ASP A C 1
ATOM 1655 O O . ASP A 1 221 ? 47.553 57.254 -8.825 1.00 20.20 220 ASP A O 1
ATOM 1660 N N . LYS A 1 222 ? 46.520 57.647 -6.863 1.00 21.76 221 LYS A N 1
ATOM 1661 C CA . LYS A 1 222 ? 45.234 57.040 -7.262 1.00 24.58 221 LYS A CA 1
ATOM 1662 C C . LYS A 1 222 ? 44.566 57.738 -8.445 1.00 23.83 221 LYS A C 1
ATOM 1663 O O . LYS A 1 222 ? 44.071 57.080 -9.368 1.00 23.37 221 LYS A O 1
ATOM 1669 N N . ALA A 1 223 ? 44.561 59.065 -8.422 1.00 21.65 222 ALA A N 1
ATOM 1670 C CA . ALA A 1 223 ? 43.952 59.851 -9.488 1.00 22.53 222 ALA A CA 1
ATOM 1671 C C . ALA A 1 223 ? 44.688 59.653 -10.834 1.00 21.96 222 ALA A C 1
ATOM 1672 O O . ALA A 1 223 ? 44.058 59.552 -11.889 1.00 21.86 222 ALA A O 1
ATOM 1674 N N . SER A 1 224 ? 46.019 59.578 -10.795 1.00 20.67 223 SER A N 1
ATOM 1675 C CA . SER A 1 224 ? 46.829 59.329 -11.984 1.00 21.19 223 SER A CA 1
ATOM 1676 C C . SER A 1 224 ? 46.498 57.961 -12.624 1.00 21.88 223 SER A C 1
ATOM 1677 O O . SER A 1 224 ? 46.449 57.845 -13.852 1.00 23.01 223 SER A O 1
ATOM 1693 N N . VAL A 1 226 ? 43.587 56.327 -12.165 1.00 22.38 225 VAL A N 1
ATOM 1694 C CA . VAL A 1 226 ? 42.206 56.415 -12.611 1.00 23.57 225 VAL A CA 1
ATOM 1695 C C . VAL A 1 226 ? 42.077 57.099 -13.963 1.00 23.00 225 VAL A C 1
ATOM 1696 O O . VAL A 1 226 ? 41.361 56.611 -14.838 1.00 22.84 225 VAL A O 1
ATOM 1700 N N . HIS A 1 227 ? 42.766 58.216 -14.128 1.00 22.33 226 HIS A N 1
ATOM 1701 C CA . HIS A 1 227 ? 42.684 59.031 -15.349 1.00 22.53 226 HIS A CA 1
ATOM 1702 C C . HIS A 1 227 ? 43.764 58.731 -16.367 1.00 21.45 226 HIS A C 1
ATOM 1703 O O . HIS A 1 227 ? 43.733 59.282 -17.473 1.00 20.45 226 HIS A O 1
ATOM 1710 N N . GLN A 1 228 ? 44.689 57.835 -16.016 1.00 21.61 227 GLN A N 1
ATOM 1711 C CA A GLN A 1 228 ? 45.822 57.500 -16.878 0.50 20.60 227 GLN A CA 1
ATOM 1712 C CA B GLN A 1 228 ? 45.805 57.498 -16.888 0.50 20.74 227 GLN A CA 1
ATOM 1713 C C . GLN A 1 228 ? 46.479 58.784 -17.398 1.00 21.49 227 GLN A C 1
ATOM 1714 O O . GLN A 1 228 ? 46.532 59.050 -18.604 1.00 18.54 227 GLN A O 1
ATOM 1725 N N . ARG A 1 229 ? 46.982 59.582 -16.453 1.00 20.70 228 ARG A N 1
ATOM 1726 C CA . ARG A 1 229 ? 47.579 60.882 -16.723 1.00 21.70 228 ARG A CA 1
ATOM 1727 C C . ARG A 1 229 ? 48.832 61.059 -15.887 1.00 20.42 228 ARG A C 1
ATOM 1728 O O . ARG A 1 229 ? 48.901 60.554 -14.782 1.00 20.94 228 ARG A O 1
ATOM 1736 N N . LYS A 1 230 ? 49.799 61.800 -16.406 1.00 22.42 229 LYS A N 1
ATOM 1737 C CA . LYS A 1 230 ? 50.992 62.124 -15.630 1.00 21.41 229 LYS A CA 1
ATOM 1738 C C . LYS A 1 230 ? 50.687 63.303 -14.717 1.00 18.87 229 LYS A C 1
ATOM 1739 O O . LYS A 1 230 ? 49.770 64.067 -14.973 1.00 18.43 229 LYS A O 1
ATOM 1745 N N . LEU A 1 231 ? 51.461 63.408 -13.644 1.00 18.70 230 LEU A N 1
ATOM 1746 C CA A LEU A 1 231 ? 51.316 64.488 -12.673 0.50 19.94 230 LEU A CA 1
ATOM 1747 C CA B LEU A 1 231 ? 51.295 64.480 -12.685 0.50 18.85 230 LEU A CA 1
ATOM 1748 C C . LEU A 1 231 ? 51.932 65.766 -13.229 1.00 21.14 230 LEU A C 1
ATOM 1749 O O . LEU A 1 231 ? 53.107 66.058 -12.998 1.00 25.38 230 LEU A O 1
ATOM 1758 N N . THR A 1 232 ? 51.138 66.502 -13.978 1.00 20.56 231 THR A N 1
ATOM 1759 C CA . THR A 1 232 ? 51.493 67.812 -14.468 1.00 21.53 231 THR A CA 1
ATOM 1760 C C . THR A 1 232 ? 50.910 68.864 -13.538 1.00 21.60 231 THR A C 1
ATOM 1761 O O . THR A 1 232 ? 50.006 68.585 -12.764 1.00 20.17 231 THR A O 1
ATOM 1765 N N . ILE A 1 233 ? 51.389 70.098 -13.647 1.00 22.12 232 ILE A N 1
ATOM 1766 C CA . ILE A 1 233 ? 50.764 71.195 -12.921 1.00 20.69 232 ILE A CA 1
ATOM 1767 C C . ILE A 1 233 ? 49.225 71.311 -13.159 1.00 21.01 232 ILE A C 1
ATOM 1768 O O . ILE A 1 233 ? 48.466 71.354 -12.189 1.00 22.11 232 ILE A O 1
ATOM 1773 N N . PRO A 1 234 ? 48.758 71.366 -14.422 1.00 21.70 233 PRO A N 1
ATOM 1774 C CA . PRO A 1 234 ? 47.318 71.399 -14.662 1.00 21.57 233 PRO A CA 1
ATOM 1775 C C . PRO A 1 234 ? 46.571 70.230 -13.998 1.00 21.07 233 PRO A C 1
ATOM 1776 O O . PRO A 1 234 ? 45.511 70.436 -13.387 1.00 22.39 233 PRO A O 1
ATOM 1780 N N . PHE A 1 235 ? 47.138 69.028 -14.046 1.00 19.87 234 PHE A N 1
ATOM 1781 C CA . PHE A 1 235 ? 46.431 67.887 -13.449 1.00 18.62 234 PHE A CA 1
ATOM 1782 C C . PHE A 1 235 ? 46.392 68.003 -11.903 1.00 19.27 234 PHE A C 1
ATOM 1783 O O . PHE A 1 235 ? 45.368 67.799 -11.281 1.00 17.93 234 PHE A O 1
ATOM 1791 N N . VAL A 1 236 ? 47.513 68.357 -11.291 1.00 19.29 235 VAL A N 1
ATOM 1792 C CA . VAL A 1 236 ? 47.568 68.532 -9.851 1.00 20.34 235 VAL A CA 1
ATOM 1793 C C . VAL A 1 236 ? 46.617 69.662 -9.397 1.00 19.80 235 VAL A C 1
ATOM 1794 O O . VAL A 1 236 ? 45.899 69.537 -8.385 1.00 19.66 235 VAL A O 1
ATOM 1798 N N . LYS A 1 237 ? 46.579 70.754 -10.151 1.00 21.35 236 LYS A N 1
ATOM 1799 C CA . LYS A 1 237 ? 45.695 71.870 -9.776 1.00 21.26 236 LYS A CA 1
ATOM 1800 C C . LYS A 1 237 ? 44.231 71.452 -9.816 1.00 23.28 236 LYS A C 1
ATOM 1801 O O . LYS A 1 237 ? 43.470 71.759 -8.895 1.00 23.52 236 LYS A O 1
ATOM 1807 N N . GLU A 1 238 ? 43.859 70.735 -10.872 1.00 24.03 237 GLU A N 1
ATOM 1808 C CA . GLU A 1 238 ? 42.513 70.210 -11.041 1.00 25.49 237 GLU A CA 1
ATOM 1809 C C . GLU A 1 238 ? 42.111 69.211 -9.948 1.00 24.19 237 GLU A C 1
ATOM 1810 O O . GLU A 1 238 ? 40.984 69.260 -9.411 1.00 25.09 237 GLU A O 1
ATOM 1824 N N . LEU A 1 240 ? 43.359 68.856 -6.942 1.00 21.02 239 LEU A N 1
ATOM 1825 C CA . LEU A 1 240 ? 43.434 69.422 -5.597 1.00 21.47 239 LEU A CA 1
ATOM 1826 C C . LEU A 1 240 ? 42.626 70.720 -5.451 1.00 23.15 239 LEU A C 1
ATOM 1827 O O . LEU A 1 240 ? 42.613 71.314 -4.370 1.00 23.44 239 LEU A O 1
ATOM 1832 N N . ARG A 1 241 ? 41.984 71.164 -6.537 1.00 20.87 240 ARG A N 1
ATOM 1833 C CA . ARG A 1 241 ? 41.200 72.398 -6.545 1.00 24.33 240 ARG A CA 1
ATOM 1834 C C . ARG A 1 241 ? 42.039 73.601 -6.119 1.00 26.12 240 ARG A C 1
ATOM 1835 O O . ARG A 1 241 ? 41.605 74.463 -5.352 1.00 27.26 240 ARG A O 1
ATOM 1843 N N . LEU A 1 242 ? 43.242 73.677 -6.649 1.00 25.81 241 LEU A N 1
ATOM 1844 C CA . LEU A 1 242 ? 44.147 74.751 -6.292 1.00 27.31 241 LEU A CA 1
ATOM 1845 C C . LEU A 1 242 ? 43.936 75.970 -7.159 1.00 30.76 241 LEU A C 1
ATOM 1846 O O . LEU A 1 242 ? 43.497 75.832 -8.315 1.00 31.24 241 LEU A O 1
ATOM 1852 N N . PRO B 1 12 ? 44.985 41.223 12.772 1.00 41.50 11 PRO B N 1
ATOM 1853 C CA . PRO B 1 12 ? 44.126 42.116 13.569 1.00 41.77 11 PRO B CA 1
ATOM 1854 C C . PRO B 1 12 ? 44.008 43.550 12.987 1.00 40.63 11 PRO B C 1
ATOM 1855 O O . PRO B 1 12 ? 44.911 43.981 12.260 1.00 42.74 11 PRO B O 1
ATOM 1857 N N . LEU B 1 13 ? 42.906 44.262 13.282 1.00 39.69 12 LEU B N 1
ATOM 1858 C CA . LEU B 1 13 ? 42.748 45.697 12.913 1.00 36.94 12 LEU B CA 1
ATOM 1859 C C . LEU B 1 13 ? 41.802 46.488 13.837 1.00 36.11 12 LEU B C 1
ATOM 1860 O O . LEU B 1 13 ? 40.656 46.090 14.071 1.00 36.54 12 LEU B O 1
ATOM 1862 N N . GLN B 1 14 ? 42.282 47.623 14.348 1.00 33.35 13 GLN B N 1
ATOM 1863 C CA . GLN B 1 14 ? 41.442 48.538 15.140 1.00 29.52 13 GLN B CA 1
ATOM 1864 C C . GLN B 1 14 ? 40.564 49.391 14.231 1.00 28.78 13 GLN B C 1
ATOM 1865 O O . GLN B 1 14 ? 41.068 50.082 13.333 1.00 29.94 13 GLN B O 1
ATOM 1871 N N . LEU B 1 15 ? 39.255 49.374 14.496 1.00 26.71 14 LEU B N 1
ATOM 1872 C CA . LEU B 1 15 ? 38.278 50.085 13.670 1.00 24.56 14 LEU B CA 1
ATOM 1873 C C . LEU B 1 15 ? 37.841 51.402 14.284 1.00 22.14 14 LEU B C 1
ATOM 1874 O O . LEU B 1 15 ? 37.420 52.315 13.560 1.00 23.72 14 LEU B O 1
ATOM 1879 N N . SER B 1 16 ? 37.906 51.503 15.609 1.00 19.69 15 SER B N 1
ATOM 1880 C CA . SER B 1 16 ? 37.383 52.675 16.277 1.00 20.85 15 SER B CA 1
ATOM 1881 C C . SER B 1 16 ? 38.008 52.949 17.636 1.00 21.60 15 SER B C 1
ATOM 1882 O O . SER B 1 16 ? 38.698 52.117 18.226 1.00 21.82 15 SER B O 1
ATOM 1885 N N . LEU B 1 17 ? 37.778 54.162 18.100 1.00 19.55 16 LEU B N 1
ATOM 1886 C CA . LEU B 1 17 ? 38.236 54.614 19.387 1.00 20.97 16 LEU B CA 1
ATOM 1887 C C . LEU B 1 17 ? 37.007 54.986 20.215 1.00 19.27 16 LEU B C 1
ATOM 1888 O O . LEU B 1 17 ? 36.207 55.804 19.769 1.00 19.22 16 LEU B O 1
ATOM 1893 N N . PRO B 1 18 ? 36.810 54.335 21.382 1.00 21.04 17 PRO B N 1
ATOM 1894 C CA . PRO B 1 18 ? 35.708 54.761 22.235 1.00 20.88 17 PRO B CA 1
ATOM 1895 C C . PRO B 1 18 ? 35.853 56.233 22.637 1.00 24.98 17 PRO B C 1
ATOM 1896 O O . PRO B 1 18 ? 36.968 56.707 22.868 1.00 25.99 17 PRO B O 1
ATOM 1900 N N . VAL B 1 19 ? 34.745 56.965 22.670 1.00 25.01 18 VAL B N 1
ATOM 1901 C CA . VAL B 1 19 ? 34.759 58.320 23.189 1.00 25.64 18 VAL B CA 1
ATOM 1902 C C . VAL B 1 19 ? 33.611 58.475 24.185 1.00 26.70 18 VAL B C 1
ATOM 1903 O O . VAL B 1 19 ? 32.718 57.628 24.244 1.00 25.88 18 VAL B O 1
ATOM 1907 N N . HIS B 1 20 ? 33.643 59.575 24.937 1.00 27.59 19 HIS B N 1
ATOM 1908 C CA . HIS B 1 20 ? 32.668 59.840 25.981 1.00 29.22 19 HIS B CA 1
ATOM 1909 C C . HIS B 1 20 ? 32.571 61.345 26.241 1.00 28.37 19 HIS B C 1
ATOM 1910 O O . HIS B 1 20 ? 33.538 61.977 26.649 1.00 33.32 19 HIS B O 1
ATOM 1917 N N . LEU B 1 21 ? 31.399 61.901 25.983 1.00 27.86 20 LEU B N 1
ATOM 1918 C CA . LEU B 1 21 ? 31.028 63.294 26.305 1.00 27.61 20 LEU B CA 1
ATOM 1919 C C . LEU B 1 21 ? 30.962 63.496 27.813 1.00 25.64 20 LEU B C 1
ATOM 1920 O O . LEU B 1 21 ? 30.180 62.820 28.494 1.00 26.68 20 LEU B O 1
ATOM 1925 N N . PRO B 1 22 ? 31.777 64.405 28.361 1.00 23.78 21 PRO B N 1
ATOM 1926 C CA . PRO B 1 22 ? 31.702 64.686 29.806 1.00 26.18 21 PRO B CA 1
ATOM 1927 C C . PRO B 1 22 ? 30.342 65.226 30.201 1.00 29.90 21 PRO B C 1
ATOM 1928 O O . PRO B 1 22 ? 29.867 66.168 29.579 1.00 29.33 21 PRO B O 1
ATOM 1932 N N . ASP B 1 23 ? 29.700 64.646 31.217 1.00 29.44 22 ASP B N 1
ATOM 1933 C CA . ASP B 1 23 ? 28.328 65.087 31.545 1.00 29.99 22 ASP B CA 1
ATOM 1934 C C . ASP B 1 23 ? 28.220 66.453 32.244 1.00 28.22 22 ASP B C 1
ATOM 1935 O O . ASP B 1 23 ? 27.125 66.983 32.384 1.00 29.04 22 ASP B O 1
ATOM 1940 N N . ASP B 1 24 ? 29.337 67.021 32.677 1.00 25.76 23 ASP B N 1
ATOM 1941 C CA . ASP B 1 24 ? 29.291 68.280 33.399 1.00 24.71 23 ASP B CA 1
ATOM 1942 C C . ASP B 1 24 ? 29.677 69.485 32.514 1.00 22.63 23 ASP B C 1
ATOM 1943 O O . ASP B 1 24 ? 30.027 70.550 33.045 1.00 21.43 23 ASP B O 1
ATOM 1948 N N . GLU B 1 25 ? 29.654 69.317 31.186 1.00 17.55 24 GLU B N 1
ATOM 1949 C CA . GLU B 1 25 ? 30.001 70.421 30.265 1.00 16.88 24 GLU B CA 1
ATOM 1950 C C . GLU B 1 25 ? 28.746 70.795 29.472 1.00 16.18 24 GLU B C 1
ATOM 1951 O O . GLU B 1 25 ? 28.468 70.258 28.396 1.00 19.14 24 GLU B O 1
ATOM 1957 N N . THR B 1 26 ? 27.973 71.696 30.069 1.00 17.00 25 THR B N 1
ATOM 1958 C CA . THR B 1 26 ? 26.696 72.120 29.532 1.00 15.53 25 THR B CA 1
ATOM 1959 C C . THR B 1 26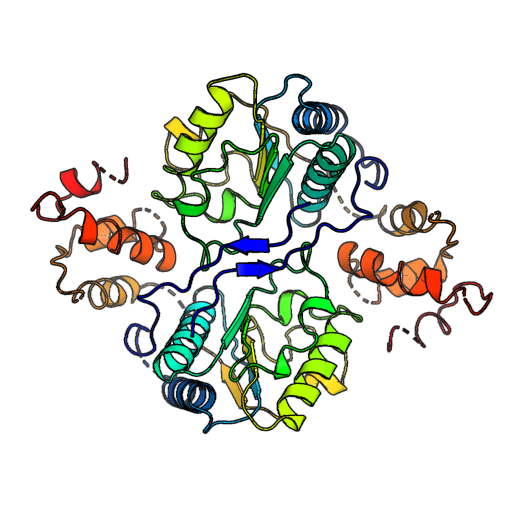 ? 26.658 73.631 29.422 1.00 16.06 25 THR B C 1
ATOM 1960 O O . THR B 1 26 ? 27.561 74.327 29.875 1.00 17.22 25 THR B O 1
ATOM 1964 N N . PHE B 1 27 ? 25.593 74.160 28.841 1.00 14.77 26 PHE B N 1
ATOM 1965 C CA . PHE B 1 27 ? 25.458 75.611 28.746 1.00 16.01 26 PHE B CA 1
ATOM 1966 C C . PHE B 1 27 ? 25.314 76.210 30.145 1.00 16.17 26 PHE B C 1
ATOM 1967 O O . PHE B 1 27 ? 25.834 77.288 30.418 1.00 17.59 26 PHE B O 1
ATOM 1975 N N . THR B 1 28 ? 24.640 75.480 31.027 1.00 17.96 27 THR B N 1
ATOM 1976 C CA . THR B 1 28 ? 24.476 75.887 32.431 1.00 20.18 27 THR B CA 1
ATOM 1977 C C . THR B 1 28 ? 25.776 75.855 33.219 1.00 19.01 27 THR B C 1
ATOM 1978 O O . THR B 1 28 ? 26.015 76.720 34.021 1.00 18.84 27 THR B O 1
ATOM 1982 N N . SER B 1 29 ? 26.622 74.858 32.990 1.00 15.48 28 SER B N 1
ATOM 1983 C CA . SER B 1 29 ? 27.870 74.754 33.763 1.00 15.70 28 SER B CA 1
ATOM 1984 C C . SER B 1 29 ? 28.953 75.718 33.311 1.00 16.11 28 SER B C 1
ATOM 1985 O O . SER B 1 29 ? 29.834 76.057 34.077 1.00 17.58 28 SER B O 1
ATOM 1988 N N . TYR B 1 30 ? 28.889 76.143 32.062 1.00 16.31 29 TYR B N 1
ATOM 1989 C CA . TYR B 1 30 ? 29.853 77.088 31.511 1.00 17.70 29 TYR B CA 1
ATOM 1990 C C . TYR B 1 30 ? 29.992 78.320 32.424 1.00 18.54 29 TYR B C 1
ATOM 1991 O O . TYR B 1 30 ? 29.000 78.888 32.873 1.00 16.46 29 TYR B O 1
ATOM 2000 N N . TYR B 1 31 ? 31.215 78.720 32.717 1.00 16.90 30 TYR B N 1
ATOM 2001 C CA . TYR B 1 31 ? 31.393 79.934 33.523 1.00 17.45 30 TYR B CA 1
ATOM 2002 C C . TYR B 1 31 ? 30.979 81.117 32.672 1.00 18.24 30 TYR B C 1
ATOM 2003 O O . TYR B 1 31 ? 31.456 81.260 31.561 1.00 16.17 30 TYR B O 1
ATOM 2012 N N . PRO B 1 32 ? 30.055 81.950 33.168 1.00 19.03 31 PRO B N 1
ATOM 2013 C CA . PRO B 1 32 ? 29.495 83.033 32.348 1.00 22.37 31 PRO B CA 1
ATOM 2014 C C . PRO B 1 32 ? 30.431 84.214 32.118 1.00 21.57 31 PRO B C 1
ATOM 2015 O O . PRO B 1 32 ? 30.143 85.346 32.526 1.00 24.70 31 PRO B O 1
ATOM 2019 N N . ALA B 1 33 ? 31.543 83.940 31.447 1.00 19.51 32 ALA B N 1
ATOM 2020 C CA . ALA B 1 33 ? 32.481 84.964 31.031 1.00 20.29 32 ALA B CA 1
ATOM 2021 C C . ALA B 1 33 ? 31.703 85.984 30.188 1.00 20.48 32 ALA B C 1
ATOM 2022 O O . ALA B 1 33 ? 30.812 85.602 29.420 1.00 21.86 32 ALA B O 1
ATOM 2024 N N . ALA B 1 34 ? 32.029 87.267 30.328 1.00 19.37 33 ALA B N 1
ATOM 2025 C CA . ALA B 1 34 ? 31.379 88.302 29.538 1.00 21.92 33 ALA B CA 1
ATOM 2026 C C . ALA B 1 34 ? 31.676 88.215 28.026 1.00 21.17 33 ALA B C 1
ATOM 2027 O O . ALA B 1 34 ? 32.766 87.812 27.604 1.00 21.30 33 ALA B O 1
ATOM 2029 N N . GLY B 1 35 ? 30.692 88.642 27.242 1.00 22.18 34 GLY B N 1
ATOM 2030 C CA . GLY B 1 35 ? 30.878 88.892 25.820 1.00 21.59 34 GLY B CA 1
ATOM 2031 C C . GLY B 1 35 ? 30.396 87.808 24.880 1.00 21.80 34 GLY B C 1
ATOM 2032 O O . GLY B 1 35 ? 30.623 87.906 23.679 1.00 20.87 34 GLY B O 1
ATOM 2033 N N . ASN B 1 36 ? 29.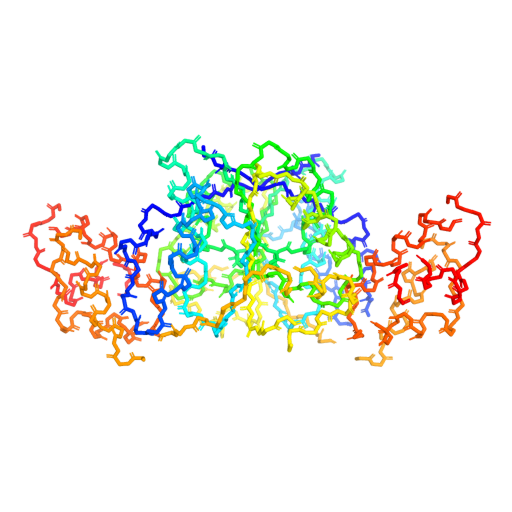753 86.766 25.404 1.00 19.11 35 ASN B N 1
ATOM 2034 C CA . ASN B 1 36 ? 29.376 85.592 24.588 1.00 19.53 35 ASN B CA 1
ATOM 2035 C C . ASN B 1 36 ? 27.892 85.294 24.435 1.00 18.87 35 ASN B C 1
ATOM 2036 O O . ASN B 1 36 ? 27.556 84.231 23.971 1.00 15.66 35 ASN B O 1
ATOM 2041 N N . ASP B 1 37 ? 27.011 86.230 24.770 1.00 19.82 36 ASP B N 1
ATOM 2042 C CA . ASP B 1 37 ? 25.579 85.924 24.779 1.00 20.51 36 ASP B CA 1
ATOM 2043 C C . ASP B 1 37 ? 25.066 85.522 23.392 1.00 18.34 36 ASP B C 1
ATOM 2044 O O . ASP B 1 37 ? 24.261 84.606 23.262 1.00 18.56 36 ASP B O 1
ATOM 2049 N N . GLU B 1 38 ? 25.492 86.245 22.366 1.00 19.48 37 GLU B N 1
ATOM 2050 C CA . GLU B 1 38 ? 24.972 85.996 21.019 1.00 17.84 37 GLU B CA 1
ATOM 2051 C C . GLU B 1 38 ? 25.435 84.647 20.507 1.00 17.54 37 GLU B C 1
ATOM 2052 O O . GLU B 1 38 ? 24.622 83.859 20.016 1.00 15.56 37 GLU B O 1
ATOM 2058 N N . LEU B 1 39 ? 26.728 84.374 20.678 1.00 17.18 38 LEU B N 1
ATOM 2059 C CA . LEU B 1 39 ? 27.295 83.073 20.316 1.00 17.43 38 LEU B CA 1
ATOM 2060 C C . LEU B 1 39 ? 26.532 81.964 20.999 1.00 16.94 38 LEU B C 1
ATOM 2061 O O . LEU B 1 39 ? 26.124 81.007 20.350 1.00 16.82 38 LEU B O 1
ATOM 2066 N N . ILE B 1 40 ? 26.306 82.070 22.302 1.00 19.12 39 ILE B N 1
ATOM 2067 C CA A ILE B 1 40 ? 25.650 80.989 23.025 0.50 16.45 39 ILE B CA 1
ATOM 2068 C CA B ILE B 1 40 ? 25.628 81.003 23.037 0.50 16.60 39 ILE B CA 1
ATOM 2069 C C . ILE B 1 40 ? 24.210 80.792 22.528 1.00 16.92 39 ILE B C 1
ATOM 2070 O O . ILE B 1 40 ? 23.733 79.650 22.408 1.00 17.09 39 ILE B O 1
ATOM 2079 N N . GLY B 1 41 ? 23.515 81.885 22.237 1.00 17.25 40 GLY B N 1
ATOM 2080 C CA . GLY B 1 41 ? 22.167 81.775 21.680 1.00 16.77 40 GLY B CA 1
ATOM 2081 C C . GLY B 1 41 ? 22.157 81.005 20.359 1.00 15.77 40 GLY B C 1
ATOM 2082 O O . GLY B 1 41 ? 21.300 80.106 20.123 1.00 15.61 40 GLY B O 1
ATOM 2083 N N . ALA B 1 42 ? 23.126 81.338 19.511 1.00 15.91 41 ALA B N 1
ATOM 2084 C CA . ALA B 1 42 ? 23.320 80.648 18.223 1.00 14.09 41 ALA B CA 1
ATOM 2085 C C . ALA B 1 42 ? 23.607 79.152 18.459 1.00 14.11 41 ALA B C 1
ATOM 2086 O O . ALA B 1 42 ? 22.999 78.298 17.810 1.00 15.05 41 ALA B O 1
ATOM 2088 N N . LEU B 1 43 ? 24.521 78.832 19.374 1.00 16.16 42 LEU B N 1
ATOM 2089 C CA . LEU B 1 43 ? 24.869 77.442 19.659 1.00 14.68 42 LEU B CA 1
ATOM 2090 C C . LEU B 1 43 ? 23.647 76.637 20.102 1.00 15.11 42 LEU B C 1
ATOM 2091 O O . LEU B 1 43 ? 23.437 75.501 19.675 1.00 13.87 42 LEU B O 1
ATOM 2096 N N . LYS B 1 44 ? 22.835 77.233 20.983 1.00 15.28 43 LYS B N 1
ATOM 2097 C CA . LYS B 1 44 ? 21.602 76.613 21.435 1.00 15.31 43 LYS B CA 1
ATOM 2098 C C . LYS B 1 44 ? 20.625 76.355 20.276 1.00 15.80 43 LYS B C 1
ATOM 2099 O O . LYS B 1 44 ? 19.968 75.322 20.223 1.00 16.72 43 LYS B O 1
ATOM 2105 N N . SER B 1 45 ? 20.531 77.306 19.356 1.00 14.63 44 SER B N 1
ATOM 2106 C CA . SER B 1 45 ? 19.645 77.150 18.209 1.00 15.42 44 SER B CA 1
ATOM 2107 C C . SER B 1 45 ? 20.088 75.991 17.319 1.00 14.82 44 SER B C 1
ATOM 2108 O O . SER B 1 45 ? 19.279 75.158 16.918 1.00 15.58 44 SER B O 1
ATOM 2111 N N . ALA B 1 46 ? 21.388 75.943 17.019 1.00 14.80 45 ALA B N 1
ATOM 2112 C CA . ALA B 1 46 ? 21.972 74.844 16.229 1.00 16.48 45 ALA B CA 1
ATOM 2113 C C . ALA B 1 46 ? 21.769 73.497 16.940 1.00 17.35 45 ALA B C 1
ATOM 2114 O O . ALA B 1 46 ? 21.358 72.501 16.317 1.00 20.53 45 ALA B O 1
ATOM 2116 N N . ALA B 1 47 ? 21.976 73.475 18.257 1.00 16.16 46 ALA B N 1
ATOM 2117 C CA . ALA B 1 47 ? 21.836 72.241 19.040 1.00 16.76 46 ALA B CA 1
ATOM 2118 C C . ALA B 1 47 ? 20.384 71.751 19.083 1.00 18.40 46 ALA B C 1
ATOM 2119 O O . ALA B 1 47 ? 20.112 70.533 19.149 1.00 19.95 46 ALA B O 1
ATOM 2121 N N . SER B 1 48 ? 19.457 72.705 19.064 1.00 17.26 47 SER B N 1
ATOM 2122 C CA . SER B 1 48 ? 18.016 72.441 19.221 1.00 18.45 47 SER B CA 1
ATOM 2123 C C . SER B 1 48 ? 17.264 72.265 17.913 1.00 20.12 47 SER B C 1
ATOM 2124 O O . SER B 1 48 ? 16.131 71.759 17.909 1.00 18.65 47 SER B O 1
ATOM 2127 N N . GLY B 1 49 ? 17.865 72.709 16.822 1.00 19.61 48 GLY B N 1
ATOM 2128 C CA . GLY B 1 49 ? 17.237 72.695 15.502 1.00 19.43 48 GLY B CA 1
ATOM 2129 C C . GLY B 1 49 ? 16.269 73.842 15.313 1.00 18.99 48 GLY B C 1
ATOM 2130 O O . GLY B 1 49 ? 15.280 73.723 14.584 1.00 19.92 48 GLY B O 1
ATOM 2131 N N . ASP B 1 50 ? 16.544 74.952 15.984 1.00 17.47 49 ASP B N 1
ATOM 2132 C CA . ASP B 1 50 ? 15.682 76.115 15.956 1.00 21.01 49 ASP B CA 1
ATOM 2133 C C . ASP B 1 50 ? 15.963 77.031 14.754 1.00 21.05 49 ASP B C 1
ATOM 2134 O O . ASP B 1 50 ? 15.265 78.028 14.580 1.00 19.26 49 ASP B O 1
ATOM 2139 N N . GLY B 1 51 ? 16.965 76.713 13.931 1.00 17.11 50 GLY B N 1
ATOM 2140 C CA . GLY B 1 51 ? 17.146 77.424 12.665 1.00 19.10 50 GLY B CA 1
ATOM 2141 C C . GLY B 1 51 ? 18.588 77.654 12.230 1.00 19.31 50 GLY B C 1
ATOM 2142 O O . GLY B 1 51 ? 18.882 77.650 11.029 1.00 19.69 50 GLY B O 1
ATOM 2143 N N . VAL B 1 52 ? 19.489 77.889 13.189 1.00 17.22 51 VAL B N 1
ATOM 2144 C CA . VAL B 1 52 ? 20.885 78.112 12.847 1.00 14.70 51 VAL B CA 1
ATOM 2145 C C . VAL B 1 52 ? 21.455 76.866 12.171 1.00 14.58 51 VAL B C 1
ATOM 2146 O O . VAL B 1 52 ? 21.260 75.723 12.623 1.00 15.92 51 VAL B O 1
ATOM 2150 N N . GLN B 1 53 ? 22.137 77.076 11.053 1.00 13.10 52 GLN B N 1
ATOM 2151 C CA . GLN B 1 53 ? 22.680 75.956 10.257 1.00 15.92 52 GLN B CA 1
ATOM 2152 C C . GLN B 1 53 ? 24.170 75.691 10.435 1.00 14.45 52 GLN B C 1
ATOM 2153 O O . GLN B 1 53 ? 24.616 74.539 10.321 1.00 14.39 52 GLN B O 1
ATOM 2159 N N . ALA B 1 54 ? 24.955 76.745 10.651 1.00 15.46 53 ALA B N 1
ATOM 2160 C CA . ALA B 1 54 ? 26.406 76.585 10.739 1.00 15.89 53 ALA B CA 1
ATOM 2161 C C . ALA B 1 54 ? 27.003 77.668 11.606 1.00 15.67 53 ALA B C 1
ATOM 2162 O O . ALA B 1 54 ? 26.680 78.842 11.467 1.00 15.37 53 ALA B O 1
ATOM 2164 N N . ILE B 1 55 ? 27.894 77.253 12.495 1.00 14.03 54 ILE B N 1
ATOM 2165 C CA . ILE B 1 55 ? 28.599 78.186 13.351 1.00 14.35 54 ILE B CA 1
ATOM 2166 C C . ILE B 1 55 ? 30.094 77.825 13.328 1.00 12.71 54 ILE B C 1
ATOM 2167 O O . ILE B 1 55 ? 30.458 76.647 13.372 1.00 13.74 54 ILE B O 1
ATOM 2172 N N . TYR B 1 56 ? 30.917 78.860 13.250 1.00 13.22 55 TYR B N 1
ATOM 2173 C CA . TYR B 1 56 ? 32.360 78.752 13.349 1.00 14.76 55 TYR B CA 1
ATOM 2174 C C . TYR B 1 56 ? 32.719 79.600 14.537 1.00 15.58 55 TYR B C 1
ATOM 2175 O O . TYR B 1 56 ? 32.484 80.800 14.519 1.00 17.06 55 TYR B O 1
ATOM 2184 N N . LEU B 1 57 ? 33.198 78.980 15.613 1.00 14.96 56 LEU B N 1
ATOM 2185 C CA . LEU B 1 57 ? 33.626 79.752 16.791 1.00 15.13 56 LEU B CA 1
ATOM 2186 C C . LEU B 1 57 ? 35.141 79.587 16.999 1.00 13.26 56 LEU B C 1
ATOM 2187 O O . LEU B 1 57 ? 35.691 78.508 16.812 1.00 16.44 56 LEU B O 1
ATOM 2192 N N . TRP B 1 58 ? 35.817 80.683 17.328 1.00 15.48 57 TRP B N 1
ATOM 2193 C CA . TRP B 1 58 ? 37.240 80.641 17.496 1.00 14.99 57 TRP B CA 1
ATOM 2194 C C . TRP B 1 58 ? 37.680 81.439 18.713 1.00 13.77 57 TRP B C 1
ATOM 2195 O O . TRP B 1 58 ? 37.016 82.371 19.127 1.00 15.89 57 TRP B O 1
ATOM 2206 N N . GLY B 1 59 ? 38.815 81.060 19.260 1.00 15.34 58 GLY B N 1
ATOM 2207 C CA . GLY B 1 59 ? 39.332 81.750 20.407 1.00 15.70 58 GLY B CA 1
ATOM 2208 C C . GLY B 1 59 ? 40.639 81.096 20.795 1.00 16.78 58 GLY B C 1
ATOM 2209 O O . GLY B 1 59 ? 41.025 80.084 20.208 1.00 16.85 58 GLY B O 1
ATOM 2210 N N . PRO B 1 60 ? 41.290 81.640 21.835 1.00 17.82 59 PRO B N 1
ATOM 2211 C CA . PRO B 1 60 ? 42.557 81.112 22.314 1.00 19.84 59 PRO B CA 1
ATOM 2212 C C . PRO B 1 60 ? 42.417 79.775 23.056 1.00 17.22 59 PRO B C 1
ATOM 2213 O O . PRO B 1 60 ? 41.313 79.388 23.464 1.00 13.98 59 PRO B O 1
ATOM 2217 N N . VAL B 1 61 ? 43.519 79.049 23.210 1.00 17.22 60 VAL B N 1
ATOM 2218 C CA . VAL B 1 61 ? 43.500 77.812 23.948 1.00 18.36 60 VAL B CA 1
ATOM 2219 C C . VAL B 1 61 ? 42.989 78.050 25.376 1.00 16.42 60 VAL B C 1
ATOM 2220 O O . VAL B 1 61 ? 43.288 79.065 26.020 1.00 14.34 60 VAL B O 1
ATOM 2224 N N . LYS B 1 62 ? 42.180 77.108 25.821 1.00 16.20 61 LYS B N 1
ATOM 2225 C CA . LYS B 1 62 ? 41.532 77.082 27.135 1.00 17.61 61 LYS B CA 1
ATOM 2226 C C . LYS B 1 62 ? 40.372 78.068 27.260 1.00 17.68 61 LYS B C 1
ATOM 2227 O O . LYS B 1 62 ? 39.843 78.260 28.341 1.00 16.95 61 LYS B O 1
ATOM 2233 N N . SER B 1 63 ? 39.933 78.646 26.137 1.00 13.67 62 SER B N 1
ATOM 2234 C CA . SER B 1 63 ? 38.862 79.654 26.184 1.00 14.80 62 SER B CA 1
ATOM 2235 C C . SER B 1 63 ? 37.465 79.059 26.382 1.00 15.62 62 SER B C 1
ATOM 2236 O O . SER B 1 63 ? 36.585 79.716 26.895 1.00 18.48 62 SER B O 1
ATOM 2239 N N . GLY B 1 64 ? 37.288 77.799 26.028 1.00 13.74 63 GLY B N 1
ATOM 2240 C CA . GLY B 1 64 ? 36.006 77.122 26.231 1.00 14.60 63 GLY B CA 1
ATOM 2241 C C . GLY B 1 64 ? 35.376 76.481 25.011 1.00 15.99 63 GLY B C 1
ATOM 2242 O O . GLY B 1 64 ? 34.199 76.109 25.051 1.00 15.70 6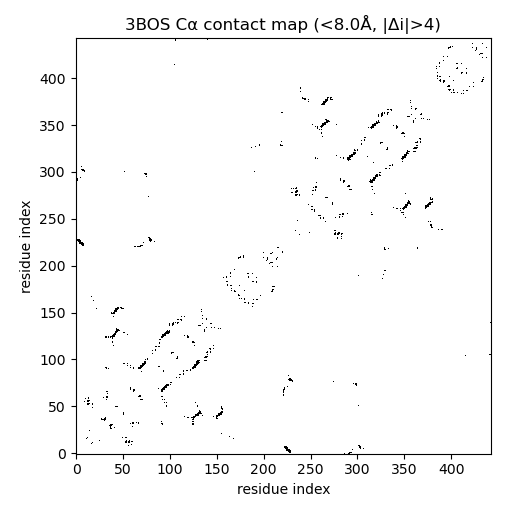3 GLY B O 1
ATOM 2243 N N . ARG B 1 65 ? 36.144 76.306 23.938 1.00 16.50 64 ARG B N 1
ATOM 2244 C CA . ARG B 1 65 ? 35.594 75.835 22.662 1.00 14.19 64 ARG B CA 1
ATOM 2245 C C . ARG B 1 65 ? 35.080 74.409 22.735 1.00 14.24 64 ARG B C 1
ATOM 2246 O O . ARG B 1 65 ? 33.947 74.117 22.324 1.00 14.26 64 ARG B O 1
ATOM 2254 N N . THR B 1 66 ? 35.895 73.529 23.272 1.00 13.08 65 THR B N 1
ATOM 2255 C CA . THR B 1 66 ? 35.482 72.130 23.455 1.00 13.72 65 THR B CA 1
ATOM 2256 C C . THR B 1 66 ? 34.302 72.018 24.446 1.00 13.41 65 THR B C 1
ATOM 2257 O O . THR B 1 66 ? 33.368 71.262 24.217 1.00 13.66 65 THR B O 1
ATOM 2261 N N . HIS B 1 67 ? 34.340 72.796 25.535 1.00 14.49 66 HIS B N 1
ATOM 2262 C CA . HIS B 1 67 ? 33.216 72.815 26.457 1.00 15.23 66 HIS B CA 1
ATOM 2263 C C . HIS B 1 67 ? 31.928 73.150 25.701 1.00 14.58 66 HIS B C 1
ATOM 2264 O O . HIS B 1 67 ? 30.917 72.447 25.834 1.00 12.83 66 HIS B O 1
ATOM 2271 N N . LEU B 1 68 ? 31.959 74.221 24.909 1.00 14.04 67 LEU B N 1
ATOM 2272 C CA . LEU B 1 68 ? 30.729 74.654 24.262 1.00 14.59 67 LEU B CA 1
ATOM 2273 C C . LEU B 1 68 ? 30.252 73.636 23.223 1.00 14.19 67 LEU B C 1
ATOM 2274 O O . LEU B 1 68 ? 29.050 73.431 23.053 1.00 14.85 67 LEU B O 1
ATOM 2279 N N . ILE B 1 69 ? 31.179 73.030 22.493 1.00 14.98 68 ILE B N 1
ATOM 2280 C CA . ILE B 1 69 ? 30.803 71.941 21.592 1.00 15.12 68 ILE B CA 1
ATOM 2281 C C . ILE B 1 69 ? 30.155 70.777 22.347 1.00 14.00 68 ILE B C 1
ATOM 2282 O O . ILE B 1 69 ? 29.074 70.295 21.961 1.00 15.33 68 ILE B O 1
ATOM 2287 N N . HIS B 1 70 ? 30.791 70.350 23.431 1.00 13.91 69 HIS B N 1
ATOM 2288 C CA . HIS B 1 70 ? 30.212 69.356 24.330 1.00 14.92 69 HIS B CA 1
ATOM 2289 C C . HIS B 1 70 ? 28.825 69.767 24.810 1.00 14.81 69 HIS B C 1
ATOM 2290 O O . HIS B 1 70 ? 27.906 68.950 24.838 1.00 16.30 69 HIS B O 1
ATOM 2297 N N . ALA B 1 71 ? 28.663 71.034 25.210 1.00 14.51 70 ALA B N 1
ATOM 2298 C CA . ALA B 1 71 ? 27.353 71.536 25.662 1.00 14.43 70 ALA B CA 1
ATOM 2299 C C . ALA B 1 71 ? 26.297 71.438 24.557 1.00 14.36 70 ALA B C 1
ATOM 2300 O O . ALA B 1 71 ? 25.130 71.152 24.837 1.00 15.98 70 ALA B O 1
ATOM 2302 N N . ALA B 1 72 ? 26.696 71.728 23.314 1.00 14.87 71 ALA B N 1
ATOM 2303 C CA . ALA B 1 72 ? 25.801 71.662 22.143 1.00 12.80 71 ALA B CA 1
ATOM 2304 C C . ALA B 1 72 ? 25.371 70.207 21.941 1.00 14.22 71 ALA B C 1
ATOM 2305 O O . ALA B 1 72 ? 24.180 69.938 21.769 1.00 13.62 71 ALA B O 1
ATOM 2307 N N . CYS B 1 73 ? 26.319 69.293 21.997 1.00 14.11 72 CYS B N 1
ATOM 2308 C CA . CYS B 1 73 ? 26.023 67.837 21.935 1.00 15.07 72 CYS B CA 1
ATOM 2309 C C . CYS B 1 73 ? 25.089 67.367 23.063 1.00 15.75 72 CYS B C 1
ATOM 2310 O O . CYS B 1 73 ? 24.111 66.625 22.812 1.00 16.24 72 CYS B O 1
ATOM 2313 N N . ALA B 1 74 ? 25.384 67.790 24.286 1.00 16.69 73 ALA B N 1
ATOM 2314 C CA . ALA B 1 74 ? 24.541 67.493 25.465 1.00 18.20 73 ALA B CA 1
ATOM 2315 C C . ALA B 1 74 ? 23.099 67.946 25.277 1.00 17.78 73 ALA B C 1
ATOM 2316 O O . ALA B 1 74 ? 22.135 67.188 25.581 1.00 16.24 73 ALA B O 1
ATOM 2318 N N . ARG B 1 75 ? 22.941 69.188 24.810 1.00 18.45 74 ARG B N 1
ATOM 2319 C CA . ARG B 1 75 ? 21.615 69.769 24.557 1.00 19.03 74 ARG B CA 1
ATOM 2320 C C . ARG B 1 75 ? 20.883 68.983 23.493 1.00 17.16 74 ARG B C 1
ATOM 2321 O O . ARG B 1 75 ? 19.730 68.613 23.676 1.00 17.92 74 ARG B O 1
ATOM 2329 N N . ALA B 1 76 ? 21.563 68.702 22.380 1.00 16.07 75 ALA B N 1
ATOM 2330 C CA . ALA B 1 76 ? 20.985 67.836 21.334 1.00 16.75 75 ALA B CA 1
ATOM 2331 C C . ALA B 1 76 ? 20.554 66.472 21.893 1.00 17.09 75 ALA B C 1
ATOM 2332 O O . ALA B 1 76 ? 19.446 66.022 21.638 1.00 16.72 75 ALA B O 1
ATOM 2334 N N . ASN B 1 77 ? 21.405 65.854 22.690 1.00 17.29 76 ASN B N 1
ATOM 2335 C CA . ASN B 1 77 ? 21.116 64.534 23.246 1.00 20.24 76 ASN B CA 1
ATOM 2336 C C . ASN B 1 77 ? 19.903 64.580 24.175 1.00 20.40 76 ASN B C 1
ATOM 2337 O O . ASN B 1 77 ? 19.069 63.677 24.136 1.00 18.13 76 ASN B O 1
ATOM 2342 N N . GLU B 1 78 ? 19.749 65.649 24.960 1.00 21.03 77 GLU B N 1
ATOM 2343 C CA . GLU B 1 78 ? 18.581 65.733 25.844 1.00 23.82 77 GLU B CA 1
ATOM 2344 C C . GLU B 1 78 ? 17.275 65.869 25.088 1.00 22.68 77 GLU B C 1
ATOM 2345 O O . GLU B 1 78 ? 16.240 65.379 25.537 1.00 20.08 77 GLU B O 1
ATOM 2351 N N . LEU B 1 79 ? 17.321 66.528 23.940 1.00 18.08 78 LEU B N 1
ATOM 2352 C CA . LEU B 1 79 ? 16.174 66.600 23.024 1.00 19.68 78 LEU B CA 1
ATOM 2353 C C . LEU B 1 79 ? 16.010 65.339 22.144 1.00 18.83 78 LEU B C 1
ATOM 2354 O O . LEU B 1 79 ? 15.142 65.302 21.282 1.00 20.10 78 LEU B O 1
ATOM 2359 N N . GLU B 1 80 ? 16.841 64.315 22.379 1.00 17.69 79 GLU B N 1
ATOM 2360 C CA . GLU B 1 80 ? 16.907 63.102 21.554 1.00 17.34 79 GLU B CA 1
ATOM 2361 C C . GLU B 1 80 ? 17.226 63.354 20.081 1.00 19.87 79 GLU B C 1
ATOM 2362 O O . GLU B 1 80 ? 16.848 62.576 19.191 1.00 19.30 79 GLU B O 1
ATOM 2368 N N . ARG B 1 81 ? 17.973 64.424 19.845 1.00 18.18 80 ARG B N 1
ATOM 2369 C CA . ARG B 1 81 ? 18.539 64.709 18.537 1.00 17.16 80 ARG B CA 1
ATOM 2370 C C . ARG B 1 81 ? 19.911 64.028 18.452 1.00 19.46 80 ARG B C 1
ATOM 2371 O O . ARG B 1 81 ? 20.604 63.878 19.468 1.00 20.95 80 ARG B O 1
ATOM 2379 N N . ARG B 1 82 ? 20.279 63.605 17.246 1.00 18.86 81 ARG B N 1
ATOM 2380 C CA . ARG B 1 82 ? 21.470 62.794 17.024 1.00 19.46 81 ARG B CA 1
ATOM 2381 C C . ARG B 1 82 ? 22.639 63.703 16.714 1.00 17.30 81 ARG B C 1
ATOM 2382 O O . ARG B 1 82 ? 22.556 64.502 15.792 1.00 16.14 81 ARG B O 1
ATOM 2386 N N . SER B 1 83 ? 23.708 63.573 17.505 1.00 16.46 82 SER B N 1
ATOM 2387 C CA . SER B 1 83 ? 24.915 64.384 17.333 1.00 15.34 82 SER B CA 1
ATOM 2388 C C . SER B 1 83 ? 26.133 63.534 17.042 1.00 16.45 82 SER B C 1
ATOM 2389 O O . SER B 1 83 ? 26.187 62.352 17.405 1.00 18.37 82 SER B O 1
ATOM 2392 N N . PHE B 1 84 ? 27.105 64.139 16.370 1.00 17.53 83 PHE B N 1
ATOM 2393 C CA . PHE B 1 84 ? 28.357 63.463 16.100 1.00 15.50 83 PHE B CA 1
ATOM 2394 C C . PHE B 1 84 ? 29.493 64.474 16.305 1.00 17.11 83 PHE B C 1
ATOM 2395 O O . PHE B 1 84 ? 29.453 65.569 15.758 1.00 16.67 83 PHE B O 1
ATOM 2403 N N . TYR B 1 85 ? 30.482 64.073 17.095 1.00 18.80 84 TYR B N 1
ATOM 2404 C CA . TYR B 1 85 ? 31.621 64.890 17.468 1.00 15.47 84 TYR B CA 1
ATOM 2405 C C . TYR B 1 85 ? 32.903 64.343 16.844 1.00 16.39 84 TYR B C 1
ATOM 2406 O O . TYR B 1 85 ? 33.216 63.162 17.007 1.00 14.56 84 TYR B O 1
ATOM 2415 N N . ILE B 1 86 ? 33.595 65.199 16.105 1.00 15.01 85 ILE B N 1
ATOM 2416 C CA . ILE B 1 86 ? 34.899 64.892 15.485 1.00 14.09 85 ILE B CA 1
ATOM 2417 C C . ILE B 1 86 ? 35.978 65.841 16.008 1.00 15.72 85 ILE B C 1
ATOM 2418 O O . ILE B 1 86 ? 35.893 67.050 15.779 1.00 16.56 85 ILE B O 1
ATOM 2423 N N . PRO B 1 87 ? 36.987 65.306 16.735 1.00 16.55 86 PRO B N 1
ATOM 2424 C CA . PRO B 1 87 ? 38.109 66.144 17.170 1.00 16.76 86 PRO B CA 1
ATOM 2425 C C . PRO B 1 87 ? 39.164 66.093 16.087 1.00 16.06 86 PRO B C 1
ATOM 2426 O O . PRO B 1 87 ? 39.956 65.135 16.026 1.00 14.88 86 PRO B O 1
ATOM 2430 N N . LEU B 1 88 ? 39.172 67.086 15.199 1.00 17.22 87 LEU B N 1
ATOM 2431 C CA . LEU B 1 88 ? 40.016 67.001 14.002 1.00 15.45 87 LEU B CA 1
ATOM 2432 C C . LEU B 1 88 ? 41.533 67.145 14.304 1.00 16.93 87 LEU B C 1
ATOM 2433 O O . LEU B 1 88 ? 42.388 66.940 13.422 1.00 16.32 87 LEU B O 1
ATOM 2438 N N . GLY B 1 89 ? 41.864 67.455 15.559 1.00 16.87 88 GLY B N 1
ATOM 2439 C CA . GLY B 1 89 ? 43.240 67.396 16.031 1.00 18.13 88 GLY B CA 1
ATOM 2440 C C . GLY B 1 89 ? 43.880 66.057 15.748 1.00 19.60 88 GLY B C 1
ATOM 2441 O O . GLY B 1 89 ? 45.121 65.975 15.558 1.00 20.92 88 GLY B O 1
ATOM 2442 N N . ILE B 1 90 ? 43.077 65.002 15.729 1.00 16.44 89 ILE B N 1
ATOM 2443 C CA . ILE B 1 90 ? 43.626 63.649 15.468 1.00 19.67 89 ILE B CA 1
ATOM 2444 C C . ILE B 1 90 ? 43.520 63.203 14.025 1.00 17.11 89 ILE B C 1
ATOM 2445 O O . ILE B 1 90 ? 43.437 62.016 13.755 1.00 16.58 89 ILE B O 1
ATOM 2450 N N . HIS B 1 91 ? 43.537 64.178 13.098 1.00 16.19 90 HIS B N 1
ATOM 2451 C CA . HIS B 1 91 ? 43.460 63.921 11.666 1.00 16.09 90 HIS B CA 1
ATOM 2452 C C . HIS B 1 91 ? 44.469 62.873 11.165 1.00 15.76 90 HIS B C 1
ATOM 2453 O O . HIS B 1 91 ? 44.200 62.194 10.177 1.00 16.52 90 HIS B O 1
ATOM 2460 N N . ALA B 1 92 ? 45.613 62.715 11.840 1.00 15.28 91 ALA B N 1
ATOM 2461 C CA . ALA B 1 92 ? 46.602 61.715 11.449 1.00 16.07 91 ALA B CA 1
ATOM 2462 C C . ALA B 1 92 ? 46.046 60.288 11.466 1.00 14.82 91 ALA B C 1
ATOM 2463 O O . ALA B 1 92 ? 46.617 59.391 10.810 1.00 17.34 91 ALA B O 1
ATOM 2465 N N . SER B 1 93 ? 44.958 60.075 12.204 1.00 14.26 92 SER B N 1
ATOM 2466 C CA . SER B 1 93 ? 44.383 58.754 12.397 1.00 17.31 92 SER B CA 1
ATOM 2467 C C . SER B 1 93 ? 42.956 58.587 11.887 1.00 20.00 92 SER B C 1
ATOM 2468 O O . SER B 1 93 ? 42.336 57.533 12.050 1.00 22.28 92 SER B O 1
ATOM 2471 N N . ILE B 1 94 ? 42.456 59.609 11.213 1.00 18.33 93 ILE B N 1
ATOM 2472 C CA . ILE B 1 94 ? 41.153 59.522 10.563 1.00 21.35 93 ILE B CA 1
ATOM 2473 C C . ILE B 1 94 ? 41.217 59.937 9.088 1.00 22.23 93 ILE B C 1
ATOM 2474 O O . ILE B 1 94 ? 42.179 60.560 8.630 1.00 19.55 93 ILE B O 1
ATOM 2479 N N . SER B 1 95 ? 40.160 59.573 8.376 1.00 20.76 94 SER B N 1
ATOM 2480 C CA . SER B 1 95 ? 40.069 59.682 6.943 1.00 22.34 94 SER B CA 1
ATOM 2481 C C . SER B 1 95 ? 38.989 60.705 6.592 1.00 18.49 94 SER B C 1
ATOM 2482 O O . SER B 1 95 ? 38.020 60.846 7.335 1.00 17.98 94 SER B O 1
ATOM 2485 N N . THR B 1 96 ? 39.124 61.373 5.456 1.00 18.83 95 THR B N 1
ATOM 2486 C CA . THR B 1 96 ? 38.058 62.285 4.987 1.00 18.47 95 THR B CA 1
ATOM 2487 C C . THR B 1 96 ? 36.745 61.523 4.739 1.00 18.83 95 THR B C 1
ATOM 2488 O O . THR B 1 96 ? 35.681 62.122 4.750 1.00 20.62 95 THR B O 1
ATOM 2492 N N . ALA B 1 97 ? 36.841 60.209 4.546 1.00 19.23 96 ALA B N 1
ATOM 2493 C CA . ALA B 1 97 ? 35.640 59.352 4.377 1.00 22.38 96 ALA B CA 1
ATOM 2494 C C . ALA B 1 97 ? 34.710 59.459 5.594 1.00 22.80 96 ALA B C 1
ATOM 2495 O O . ALA B 1 97 ? 33.498 59.238 5.494 1.00 21.16 96 ALA B O 1
ATOM 2497 N N . LEU B 1 98 ? 35.260 59.824 6.749 1.00 22.81 97 LEU B N 1
ATOM 2498 C CA . LEU B 1 98 ? 34.443 59.975 7.949 1.00 22.71 97 LEU B CA 1
ATOM 2499 C C . LEU B 1 98 ? 33.351 61.057 7.768 1.00 22.93 97 LEU B C 1
ATOM 2500 O O . LEU B 1 98 ? 32.266 60.923 8.304 1.00 23.72 97 LEU B O 1
ATOM 2505 N N . LEU B 1 99 ? 33.630 62.088 6.980 1.00 21.55 98 LEU B N 1
ATOM 2506 C CA . LEU B 1 99 ? 32.683 63.179 6.755 1.00 21.29 98 LEU B CA 1
ATOM 2507 C C . LEU B 1 99 ? 31.494 62.788 5.876 1.00 25.24 98 LEU B C 1
ATOM 2508 O O . LEU B 1 99 ? 30.511 63.514 5.813 1.00 27.62 98 LEU B O 1
ATOM 2513 N N . GLU B 1 100 ? 31.581 61.635 5.219 1.00 31.15 99 GLU B N 1
ATOM 2514 C CA . GLU B 1 100 ? 30.466 61.085 4.435 1.00 32.69 99 GLU B CA 1
ATOM 2515 C C . GLU B 1 100 ? 29.522 60.225 5.291 1.00 34.12 99 GLU B C 1
ATOM 2516 O O . GLU B 1 100 ? 29.916 59.599 6.273 1.00 35.94 99 GLU B O 1
ATOM 2522 N N . GLY B 1 101 ? 28.252 60.208 4.921 1.00 36.25 100 GLY B N 1
ATOM 2523 C CA . GLY B 1 101 ? 27.270 59.381 5.638 1.00 35.60 100 GLY B CA 1
ATOM 2524 C C . GLY B 1 101 ? 26.794 59.956 6.962 1.00 36.48 100 GLY B C 1
ATOM 2525 O O . GLY B 1 101 ? 26.171 59.240 7.770 1.00 38.25 100 GLY B O 1
ATOM 2526 N N . LEU B 1 102 ? 27.046 61.249 7.180 1.00 34.40 101 LEU B N 1
ATOM 2527 C CA . LEU B 1 102 ? 26.639 61.901 8.424 1.00 33.72 101 LEU B CA 1
ATOM 2528 C C . LEU B 1 102 ? 25.206 62.465 8.261 1.00 34.20 101 LEU B C 1
ATOM 2529 O O . LEU B 1 102 ? 24.773 63.355 9.008 1.00 36.33 101 LEU B O 1
ATOM 2534 N N . GLU B 1 103 ? 24.481 61.964 7.261 1.00 33.78 102 GLU B N 1
ATOM 2535 C CA . GLU B 1 103 ? 23.134 62.468 6.956 1.00 34.19 102 GLU B CA 1
ATOM 2536 C C . GLU B 1 103 ? 22.152 62.046 8.046 1.00 32.37 102 GLU B C 1
ATOM 2537 O O . GLU B 1 103 ? 21.114 62.680 8.250 1.00 34.22 102 GLU B O 1
ATOM 2539 N N . GLN B 1 104 ? 22.507 60.982 8.758 1.00 33.42 103 GLN B N 1
ATOM 2540 C CA . GLN B 1 104 ? 21.767 60.565 9.954 1.00 35.85 103 GLN B CA 1
ATOM 2541 C C . GLN B 1 104 ? 21.761 61.584 11.109 1.00 34.08 103 GLN B C 1
ATOM 2542 O O . GLN B 1 104 ? 21.029 61.355 12.102 1.00 35.15 103 GLN B O 1
ATOM 2544 N N . PHE B 1 105 ? 22.539 62.681 11.010 1.00 28.99 104 PHE B N 1
ATOM 2545 C CA . PHE B 1 105 ? 22.767 63.530 12.191 1.00 23.86 104 PHE B CA 1
ATOM 2546 C C . PHE B 1 105 ? 22.105 64.894 12.173 1.00 21.77 104 PHE B C 1
ATOM 2547 O O . PHE B 1 105 ? 22.121 65.635 11.187 1.00 22.48 104 PHE B O 1
ATOM 2555 N N . ASP B 1 106 ? 21.529 65.232 13.317 1.00 19.75 105 ASP B N 1
ATOM 2556 C CA . ASP B 1 106 ? 20.964 66.552 13.522 1.00 17.79 105 ASP B CA 1
ATOM 2557 C C . ASP B 1 106 ? 22.050 67.589 13.810 1.00 17.10 105 ASP B C 1
ATOM 2558 O O . ASP B 1 106 ? 21.873 68.773 13.484 1.00 17.73 105 ASP B O 1
ATOM 2563 N N . LEU B 1 107 ? 23.142 67.165 14.458 1.00 15.82 106 LEU B N 1
ATOM 2564 C CA . LEU B 1 107 ? 24.223 68.071 14.786 1.00 14.50 106 LEU B CA 1
ATOM 2565 C C . LEU B 1 107 ? 25.536 67.400 14.524 1.00 13.68 106 LEU B C 1
ATOM 2566 O O . LEU B 1 107 ? 25.734 66.257 14.937 1.00 14.53 106 LEU B O 1
ATOM 2571 N N . ILE B 1 108 ? 26.387 68.077 13.763 1.00 13.19 107 ILE B N 1
ATOM 2572 C CA . ILE B 1 108 ? 27.746 67.613 13.529 1.00 13.91 107 ILE B CA 1
ATOM 2573 C C . ILE B 1 108 ? 28.694 68.659 14.100 1.00 14.62 107 ILE B C 1
ATOM 2574 O O . ILE B 1 108 ? 28.538 69.841 13.820 1.00 15.34 107 ILE B O 1
ATOM 2579 N N . CYS B 1 109 ? 29.630 68.228 14.953 1.00 12.87 108 CYS B N 1
ATOM 2580 C CA . CYS B 1 109 ? 30.616 69.151 15.512 1.00 14.68 108 CYS B CA 1
ATOM 2581 C C . CYS B 1 109 ? 32.018 68.742 15.116 1.00 13.64 108 CYS B C 1
ATOM 2582 O O . CYS B 1 109 ? 32.379 67.589 15.300 1.00 16.31 108 CYS B O 1
ATOM 2585 N N . ILE B 1 110 ? 32.801 69.706 14.611 1.00 13.45 109 ILE B N 1
ATOM 2586 C CA . ILE B 1 110 ? 34.208 69.467 14.284 1.00 13.16 109 ILE B CA 1
ATOM 2587 C C . ILE B 1 110 ? 35.043 70.377 15.183 1.00 14.67 109 ILE B C 1
ATOM 2588 O O . ILE B 1 110 ? 35.114 71.592 14.983 1.00 13.45 109 ILE B O 1
ATOM 2593 N N . ASP B 1 111 ? 35.647 69.785 16.188 1.00 15.75 110 ASP B N 1
ATOM 2594 C CA . ASP B 1 111 ? 36.502 70.544 17.093 1.00 14.59 110 ASP B CA 1
ATOM 2595 C C . ASP B 1 111 ? 37.874 70.729 16.417 1.00 14.43 110 ASP B C 1
ATOM 2596 O O . ASP B 1 111 ? 38.425 69.799 15.801 1.00 14.41 110 ASP B O 1
ATOM 2601 N N . ASP B 1 112 ? 38.435 71.915 16.533 1.00 12.93 111 ASP B N 1
ATOM 2602 C CA . ASP B 1 112 ? 39.754 72.218 15.965 1.00 12.81 111 ASP B CA 1
ATOM 2603 C C . ASP B 1 112 ? 39.836 71.942 14.459 1.00 14.25 111 ASP B C 1
ATOM 2604 O O . ASP B 1 112 ? 40.802 71.364 13.981 1.00 15.26 111 ASP B O 1
ATOM 2609 N N . VAL B 1 113 ? 38.839 72.433 13.726 1.00 14.35 112 VAL B N 1
ATOM 2610 C CA . VAL B 1 113 ? 38.825 72.306 12.271 1.00 14.07 112 VAL B CA 1
ATOM 2611 C C . VAL B 1 113 ? 40.066 72.917 11.577 1.00 12.83 112 VAL B C 1
ATOM 2612 O O . VAL B 1 113 ? 40.469 72.459 10.508 1.00 14.35 112 VAL B O 1
ATOM 2616 N N . ASP B 1 114 ? 40.680 73.905 12.210 1.00 13.45 113 ASP B N 1
ATOM 2617 C CA . ASP B 1 114 ? 41.897 74.568 11.697 1.00 14.00 113 ASP B CA 1
ATOM 2618 C C . ASP B 1 114 ? 43.150 73.669 11.807 1.00 13.94 113 ASP B C 1
ATOM 2619 O O . ASP B 1 114 ? 44.198 74.001 11.244 1.00 14.58 113 ASP B O 1
ATOM 2624 N N . ALA B 1 115 ? 42.996 72.511 12.453 1.00 13.39 114 ALA B N 1
ATOM 2625 C CA . ALA B 1 115 ? 44.058 71.489 12.470 1.00 15.15 114 ALA B CA 1
ATOM 2626 C C . ALA B 1 115 ? 44.438 71.051 11.059 1.00 15.61 114 ALA B C 1
ATOM 2627 O O . ALA B 1 115 ? 45.550 70.569 10.847 1.00 15.72 114 ALA B O 1
ATOM 2629 N N . VAL B 1 116 ? 43.497 71.176 10.117 1.00 13.26 115 VAL B N 1
ATOM 2630 C CA . VAL B 1 116 ? 43.731 70.795 8.736 1.00 14.47 115 VAL B CA 1
ATOM 2631 C C . VAL B 1 116 ? 43.650 72.003 7.796 1.00 14.95 115 VAL B C 1
ATOM 2632 O O . VAL B 1 116 ? 43.518 71.847 6.587 1.00 13.15 115 VAL B O 1
ATOM 2636 N N . ALA B 1 117 ? 43.756 73.219 8.339 1.00 16.28 116 ALA B N 1
ATOM 2637 C CA . ALA B 1 117 ? 43.701 74.409 7.488 1.00 14.76 116 ALA B CA 1
ATOM 2638 C C . ALA B 1 117 ? 44.826 74.309 6.467 1.00 14.63 116 ALA B C 1
ATOM 2639 O O . ALA B 1 117 ? 45.980 74.033 6.851 1.00 15.33 116 ALA B O 1
ATOM 2641 N N . GLY B 1 118 ? 44.509 74.479 5.189 1.00 14.57 117 GLY B N 1
ATOM 2642 C CA . GLY B 1 118 ? 45.524 74.394 4.138 1.00 13.58 117 GLY B CA 1
ATOM 2643 C C . GLY B 1 118 ? 45.669 73.038 3.460 1.00 15.64 117 GLY B C 1
ATOM 2644 O O . GLY B 1 118 ? 46.340 72.916 2.429 1.00 14.75 117 GLY B O 1
ATOM 2645 N N . HIS B 1 119 ? 45.021 72.025 4.037 1.00 14.85 118 HIS B N 1
ATOM 2646 C CA . HIS B 1 119 ? 45.084 70.654 3.534 1.00 15.22 118 HIS B CA 1
ATOM 2647 C C . HIS B 1 119 ? 43.988 70.493 2.482 1.00 15.16 118 HIS B C 1
ATOM 2648 O O . HIS B 1 119 ? 42.798 70.542 2.824 1.00 14.18 118 HIS B O 1
ATOM 2655 N N . PRO B 1 120 ? 44.376 70.333 1.204 1.00 13.21 119 PRO B N 1
ATOM 2656 C CA . PRO B 1 120 ? 43.361 70.447 0.150 1.00 14.19 119 PRO B CA 1
ATOM 2657 C C . PRO B 1 120 ? 42.298 69.342 0.193 1.00 15.09 119 PRO B C 1
ATOM 2658 O O . PRO B 1 120 ? 41.142 69.593 -0.197 1.00 13.33 119 PRO B O 1
ATOM 2662 N N . LEU B 1 121 ? 42.652 68.154 0.688 1.00 13.66 120 LEU B N 1
ATOM 2663 C CA . LEU B 1 121 ? 41.673 67.043 0.703 1.00 13.51 120 LEU B CA 1
ATOM 2664 C C . LEU B 1 121 ? 40.641 67.252 1.807 1.00 14.80 120 LEU B C 1
ATOM 2665 O O . LEU B 1 121 ? 39.415 67.080 1.589 1.00 14.13 120 LEU B O 1
ATOM 2670 N N . TRP B 1 122 ? 41.133 67.598 3.001 1.00 15.00 121 TRP B N 1
ATOM 2671 C CA . TRP B 1 122 ? 40.230 67.961 4.106 1.00 14.12 121 TRP B CA 1
ATOM 2672 C C . TRP B 1 122 ? 39.383 69.194 3.752 1.00 14.20 121 TRP B C 1
ATOM 2673 O O . TRP B 1 122 ? 38.195 69.192 4.030 1.00 14.44 121 TRP B O 1
ATOM 2684 N N . GLU B 1 123 ? 39.954 70.195 3.093 1.00 13.95 122 GLU B N 1
ATOM 2685 C CA . GLU B 1 123 ? 39.208 71.399 2.754 1.00 14.50 122 GLU B CA 1
ATOM 2686 C C . GLU B 1 123 ? 38.075 71.090 1.794 1.00 15.00 122 GLU B C 1
ATOM 2687 O O . GLU B 1 123 ? 36.931 71.558 2.011 1.00 15.32 122 GLU B O 1
ATOM 2693 N N . GLU B 1 124 ? 38.341 70.255 0.779 1.00 15.09 123 GLU B N 1
ATOM 2694 C CA A GLU B 1 124 ? 37.304 69.788 -0.161 0.50 15.94 123 GLU B CA 1
ATOM 2695 C CA B GLU B 1 124 ? 37.251 69.879 -0.134 0.50 15.82 123 GLU B CA 1
ATOM 2696 C C . GLU B 1 124 ? 36.184 69.037 0.575 1.00 15.76 123 GLU B C 1
ATOM 2697 O O . GLU B 1 124 ? 34.999 69.263 0.348 1.00 15.52 123 GLU B O 1
ATOM 2708 N N . ALA B 1 125 ? 36.585 68.098 1.437 1.00 12.77 124 ALA B N 1
ATOM 2709 C CA . ALA B 1 125 ? 35.618 67.285 2.175 1.00 14.33 124 ALA B CA 1
ATOM 2710 C C . ALA B 1 125 ? 34.744 68.124 3.113 1.00 15.83 124 ALA B C 1
ATOM 2711 O O . ALA B 1 125 ? 33.523 67.916 3.206 1.00 15.21 124 ALA B O 1
ATOM 2713 N N . ILE B 1 126 ? 35.355 69.089 3.783 1.00 15.28 125 ILE B N 1
ATOM 2714 C CA . ILE B 1 126 ? 34.617 69.967 4.682 1.00 15.78 125 ILE B CA 1
ATOM 2715 C C . ILE B 1 126 ? 33.653 70.878 3.920 1.00 14.89 125 ILE B C 1
ATOM 2716 O O . ILE B 1 126 ? 32.500 71.060 4.347 1.00 15.86 125 ILE B O 1
ATOM 2721 N N . PHE B 1 127 ? 34.110 71.406 2.787 1.00 14.97 126 PHE B N 1
ATOM 2722 C CA . PHE B 1 127 ? 33.291 72.231 1.913 1.00 14.61 126 PHE B CA 1
ATOM 2723 C C . PHE B 1 127 ? 32.055 71.419 1.484 1.00 13.78 126 PHE B C 1
ATOM 2724 O O . PHE B 1 127 ? 30.918 71.905 1.540 1.00 15.45 126 PHE B O 1
ATOM 2732 N N . ASP B 1 128 ? 32.283 70.191 1.013 1.00 16.22 127 ASP B N 1
ATOM 2733 C CA . ASP B 1 128 ? 31.188 69.314 0.628 1.00 16.82 127 ASP B CA 1
ATOM 2734 C C . ASP B 1 128 ? 30.207 69.047 1.790 1.00 16.09 127 ASP B C 1
ATOM 2735 O O . ASP B 1 128 ? 28.975 69.005 1.602 1.00 15.30 127 ASP B O 1
ATOM 2740 N N . LEU B 1 129 ? 30.738 68.888 2.994 1.00 14.74 128 LEU B N 1
ATOM 2741 C CA . LEU B 1 129 ? 29.898 68.701 4.174 1.00 16.88 128 LEU B CA 1
ATOM 2742 C C . LEU B 1 129 ? 29.028 69.927 4.443 1.00 17.12 128 LEU B C 1
ATOM 2743 O O . LEU B 1 129 ? 27.840 69.770 4.685 1.00 16.35 128 LEU B O 1
ATOM 2748 N N . TYR B 1 130 ? 29.603 71.123 4.371 1.00 15.95 129 TYR B N 1
ATOM 2749 C CA . TYR B 1 130 ? 28.838 72.366 4.480 1.00 18.05 129 TYR B CA 1
ATOM 2750 C C . TYR B 1 130 ? 27.668 72.360 3.491 1.00 18.29 129 TYR B C 1
ATOM 2751 O O . TYR B 1 130 ? 26.538 72.665 3.855 1.00 17.10 129 TYR B O 1
ATOM 2760 N N . ASN B 1 131 ? 27.948 72.021 2.237 1.00 15.32 130 ASN B N 1
ATOM 2761 C CA . ASN B 1 131 ? 26.903 71.993 1.218 1.00 17.20 130 ASN B CA 1
ATOM 2762 C C . ASN B 1 131 ? 25.767 71.038 1.572 1.00 16.61 130 ASN B C 1
ATOM 2763 O O . ASN B 1 131 ? 24.580 71.393 1.437 1.00 17.10 130 ASN B O 1
ATOM 2768 N N . ARG B 1 132 ? 26.120 69.845 2.034 1.00 16.00 131 ARG B N 1
ATOM 2769 C CA . ARG B 1 132 ? 25.117 68.840 2.388 1.00 17.63 131 ARG B CA 1
ATOM 2770 C C . ARG B 1 132 ? 24.289 69.309 3.579 1.00 19.46 131 ARG B C 1
ATOM 2771 O O . ARG B 1 132 ? 23.071 69.151 3.583 1.00 18.44 131 ARG B O 1
ATOM 2779 N N . VAL B 1 133 ? 24.955 69.865 4.597 1.00 16.58 132 VAL B N 1
ATOM 2780 C CA . VAL B 1 133 ? 24.249 70.425 5.771 1.00 17.09 132 VAL B CA 1
ATOM 2781 C C . VAL B 1 133 ? 23.300 71.584 5.370 1.00 18.68 132 VAL B C 1
ATOM 2782 O O . VAL B 1 133 ? 22.159 71.640 5.839 1.00 16.04 132 VAL B O 1
ATOM 2786 N N . ALA B 1 134 ? 23.749 72.466 4.473 1.00 17.36 133 ALA B N 1
ATOM 2787 C CA . ALA B 1 134 ? 22.983 73.672 4.108 1.00 17.65 133 ALA B CA 1
ATOM 2788 C C . ALA B 1 134 ? 21.838 73.373 3.124 1.00 19.06 133 ALA B C 1
ATOM 2789 O O . ALA B 1 134 ? 20.949 74.208 2.935 1.00 19.01 133 ALA B O 1
ATOM 2791 N N . GLU B 1 135 ? 21.874 72.187 2.512 1.00 17.77 134 GLU B N 1
ATOM 2792 C CA . GLU B 1 135 ? 20.950 71.786 1.432 1.00 19.73 134 GLU B CA 1
ATOM 2793 C C . GLU B 1 135 ? 19.485 71.717 1.872 1.00 17.06 134 GLU B C 1
ATOM 2794 O O . GLU B 1 135 ? 18.568 71.852 1.045 1.00 16.95 134 GLU B O 1
ATOM 2800 N N . GLN B 1 136 ? 19.259 71.459 3.154 1.00 18.90 135 GLN B N 1
ATOM 2801 C CA . GLN B 1 136 ? 17.913 71.410 3.702 1.00 19.05 135 GLN B CA 1
ATOM 2802 C C . GLN B 1 136 ? 17.963 71.802 5.163 1.00 17.07 135 GLN B C 1
ATOM 2803 O O . GLN B 1 136 ? 19.028 71.848 5.718 1.00 14.97 135 GLN B O 1
ATOM 2809 N N . LYS B 1 137 ? 16.817 72.049 5.788 1.00 15.67 136 LYS B N 1
ATOM 2810 C CA . LYS B 1 137 ? 16.789 72.526 7.173 1.00 16.67 136 LYS B CA 1
ATOM 2811 C C . LYS B 1 137 ? 17.459 71.512 8.127 1.00 17.05 136 LYS B C 1
ATOM 2812 O O . LYS B 1 137 ? 18.183 71.905 9.049 1.00 15.21 136 LYS B O 1
ATOM 2815 N N . ARG B 1 138 ? 17.208 70.226 7.897 1.00 15.21 137 ARG B N 1
ATOM 2816 C CA . ARG B 1 138 ? 17.741 69.170 8.752 1.00 14.68 137 ARG B CA 1
ATOM 2817 C C . ARG B 1 138 ? 19.256 69.275 8.775 1.00 17.95 137 ARG B C 1
ATOM 2818 O O . ARG B 1 138 ? 19.902 69.520 7.740 1.00 16.89 137 ARG B O 1
ATOM 2826 N N . GLY B 1 139 ? 19.831 69.158 9.969 1.00 17.52 138 GLY B N 1
ATOM 2827 C CA . GLY B 1 139 ? 21.283 69.138 10.122 1.00 17.19 138 GLY B CA 1
ATOM 2828 C C . GLY B 1 139 ? 21.879 70.521 10.336 1.00 17.65 138 GLY B C 1
ATOM 2829 O O . GLY B 1 139 ? 21.593 71.456 9.597 1.00 15.67 138 GLY B O 1
ATOM 2830 N N . SER B 1 140 ? 22.759 70.604 11.324 1.00 14.85 139 SER B N 1
ATOM 2831 C CA . SER B 1 140 ? 23.498 71.821 11.650 1.00 15.03 139 SER B CA 1
ATOM 2832 C C . SER B 1 140 ? 24.967 71.404 11.874 1.00 13.67 139 SER B C 1
ATOM 2833 O O . SER B 1 140 ? 25.255 70.265 12.261 1.00 14.47 139 SER B O 1
ATOM 2836 N N . LEU B 1 141 ? 25.870 72.336 11.629 1.00 14.48 140 LEU B N 1
ATOM 2837 C CA . LEU B 1 141 ? 27.316 72.123 11.780 1.00 12.55 140 LEU B CA 1
ATOM 2838 C C . LEU B 1 141 ? 27.903 73.191 12.697 1.00 14.49 140 LEU B C 1
ATOM 2839 O O . LEU B 1 141 ? 27.652 74.381 12.525 1.00 16.59 140 LEU B O 1
ATOM 2844 N N . ILE B 1 142 ? 28.676 72.761 13.686 1.00 14.48 141 ILE B N 1
ATOM 2845 C CA . ILE B 1 142 ? 29.425 73.657 14.532 1.00 13.72 141 ILE B CA 1
ATOM 2846 C C . ILE B 1 142 ? 30.888 73.250 14.410 1.00 13.72 141 ILE B C 1
ATOM 2847 O O . ILE B 1 142 ? 31.245 72.071 14.603 1.00 14.81 141 ILE B O 1
ATOM 2852 N N . VAL B 1 143 ? 31.736 74.219 14.144 1.00 11.97 142 VAL B N 1
ATOM 2853 C CA . VAL B 1 143 ? 33.183 74.002 14.068 1.00 13.21 142 VAL B CA 1
ATOM 2854 C C . VAL B 1 143 ? 33.922 75.011 14.931 1.00 13.93 142 VAL B C 1
ATOM 2855 O O . VAL B 1 143 ? 33.465 76.149 15.132 1.00 14.79 142 VAL B O 1
ATOM 2859 N N . SER B 1 144 ? 35.067 74.600 15.479 1.00 13.44 143 SER B N 1
ATOM 2860 C CA . SER B 1 144 ? 35.873 75.478 16.302 1.00 13.41 143 SER B CA 1
ATOM 2861 C C . SER B 1 144 ? 37.297 75.609 15.768 1.00 13.19 143 SER B C 1
ATOM 2862 O O . SER B 1 144 ? 37.793 74.698 15.126 1.00 13.66 143 SER B O 1
ATOM 2865 N N . ALA B 1 145 ? 37.947 76.717 16.107 1.00 14.65 144 ALA B N 1
ATOM 2866 C CA . ALA B 1 145 ? 39.276 77.026 15.616 1.00 14.07 144 ALA B CA 1
ATOM 2867 C C . ALA B 1 145 ? 39.981 78.011 16.568 1.00 15.99 144 ALA B C 1
ATOM 2868 O O . ALA B 1 145 ? 39.363 78.539 17.514 1.00 15.22 144 ALA B O 1
ATOM 2870 N N . SER B 1 146 ? 41.261 78.247 16.314 1.00 15.85 145 SER B N 1
ATOM 2871 C CA A SER B 1 146 ? 42.088 79.142 17.116 0.50 16.07 145 SER B CA 1
ATOM 2872 C CA B SER B 1 146 ? 42.059 79.169 17.127 0.50 16.99 145 SER B CA 1
ATOM 2873 C C . SER B 1 146 ? 42.187 80.545 16.474 1.00 17.99 145 SER B C 1
ATOM 2874 O O . SER B 1 146 ? 42.791 81.461 17.042 1.00 17.52 145 SER B O 1
ATOM 2879 N N . ALA B 1 147 ? 41.591 80.708 15.287 1.00 15.77 146 ALA B N 1
ATOM 2880 C CA . ALA B 1 147 ? 41.609 81.958 14.560 1.00 17.47 146 ALA B CA 1
ATOM 2881 C C . ALA B 1 147 ? 40.422 81.994 13.631 1.00 17.70 146 ALA B C 1
ATOM 2882 O O . ALA B 1 147 ? 39.822 80.967 13.359 1.00 15.52 146 ALA B O 1
ATOM 2884 N N . SER B 1 148 ? 40.118 83.189 13.131 1.00 15.28 147 SER B N 1
ATOM 2885 C CA . SER B 1 148 ? 39.027 83.398 12.158 1.00 17.77 147 SER B CA 1
ATOM 2886 C C . SER B 1 148 ? 39.277 82.602 10.886 1.00 17.17 147 SER B C 1
ATOM 2887 O O . SER B 1 148 ? 40.432 82.209 10.619 1.00 17.07 147 SER B O 1
ATOM 2890 N N . PRO B 1 149 ? 38.226 82.361 10.092 1.00 17.74 148 PRO B N 1
ATOM 2891 C CA . PRO B 1 149 ? 38.441 81.537 8.892 1.00 20.07 148 PRO B CA 1
ATOM 2892 C C . PRO B 1 149 ? 39.610 82.006 7.985 1.00 23.18 148 PRO B C 1
ATOM 2893 O O . PRO B 1 149 ? 40.343 81.171 7.467 1.00 24.53 148 PRO B O 1
ATOM 2910 N N . GLU B 1 151 ? 42.266 84.049 9.084 1.00 21.42 150 GLU B N 1
ATOM 2911 C CA . GLU B 1 151 ? 43.512 84.062 9.822 1.00 20.33 150 GLU B CA 1
ATOM 2912 C C . GLU B 1 151 ? 43.997 82.667 10.153 1.00 17.02 150 GLU B C 1
ATOM 2913 O O . GLU B 1 151 ? 45.174 82.475 10.395 1.00 19.60 150 GLU B O 1
ATOM 2919 N N . ALA B 1 152 ? 43.103 81.684 10.130 1.00 16.60 151 ALA B N 1
ATOM 2920 C CA . ALA B 1 152 ? 43.487 80.305 10.357 1.00 16.66 151 ALA B CA 1
ATOM 2921 C C . ALA B 1 152 ? 44.220 79.688 9.162 1.00 19.66 151 ALA B C 1
ATOM 2922 O O . ALA B 1 152 ? 44.751 78.615 9.277 1.00 20.78 151 ALA B O 1
ATOM 2924 N N . GLY B 1 153 ? 44.155 80.324 8.008 1.00 19.18 152 GLY B N 1
ATOM 2925 C CA . GLY B 1 153 ? 44.907 79.869 6.838 1.00 20.94 152 GLY B CA 1
ATOM 2926 C C . GLY B 1 153 ? 44.189 78.842 5.967 1.00 19.73 152 GLY B C 1
ATOM 2927 O O . GLY B 1 153 ? 44.846 78.134 5.207 1.00 17.81 152 GLY B O 1
ATOM 2928 N N . PHE B 1 154 ? 42.855 78.787 6.038 1.00 15.09 153 PHE B N 1
ATOM 2929 C CA . PHE B 1 154 ? 42.090 78.013 5.050 1.00 15.10 153 PHE B CA 1
ATOM 2930 C C . PHE B 1 154 ? 42.335 78.596 3.670 1.00 17.25 153 PHE B C 1
ATOM 2931 O O . PHE B 1 154 ? 42.309 79.827 3.485 1.00 18.13 153 PHE B O 1
ATOM 2939 N N . VAL B 1 155 ? 42.591 77.718 2.713 1.00 17.18 154 VAL B N 1
ATOM 2940 C CA . VAL B 1 155 ? 42.995 78.123 1.373 1.00 16.77 154 VAL B CA 1
ATOM 2941 C C . VAL B 1 155 ? 41.844 78.101 0.340 1.00 17.45 154 VAL B C 1
ATOM 2942 O O . VAL B 1 155 ? 41.632 79.092 -0.340 1.00 18.26 154 VAL B O 1
ATOM 2946 N N . LEU B 1 156 ? 41.074 77.011 0.289 1.00 17.44 155 LEU B N 1
ATOM 2947 C CA . LEU B 1 156 ? 40.020 76.834 -0.703 1.00 16.58 155 LEU B CA 1
ATOM 2948 C C . LEU B 1 156 ? 39.011 77.991 -0.629 1.00 16.65 155 LEU B C 1
ATOM 2949 O O . LEU B 1 156 ? 38.339 78.155 0.389 1.00 17.37 155 LEU B O 1
ATOM 2954 N N . PRO B 1 157 ? 38.965 78.852 -1.664 1.00 17.01 156 PRO B N 1
ATOM 2955 C CA . PRO B 1 157 ? 38.040 79.988 -1.600 1.00 15.47 156 PRO B CA 1
ATOM 2956 C C . PRO B 1 157 ? 36.600 79.590 -1.325 1.00 16.40 156 PRO B C 1
ATOM 2957 O O . PRO B 1 157 ? 35.948 80.223 -0.503 1.00 16.58 156 PRO B O 1
ATOM 2961 N N . ASP B 1 158 ? 36.108 78.540 -1.972 1.00 16.29 157 ASP B N 1
ATOM 2962 C CA . ASP B 1 158 ? 34.729 78.084 -1.747 1.00 16.60 157 ASP B CA 1
ATOM 2963 C C . ASP B 1 158 ? 34.446 77.710 -0.282 1.00 17.46 157 ASP B C 1
ATOM 2964 O O . ASP B 1 158 ? 33.335 77.897 0.2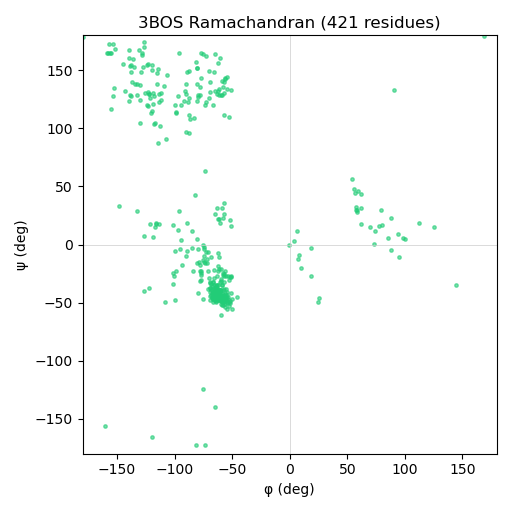14 1.00 17.71 157 ASP B O 1
ATOM 2969 N N . LEU B 1 159 ? 35.434 77.148 0.399 1.00 15.99 158 LEU B N 1
ATOM 2970 C CA . LEU B 1 159 ? 35.260 76.749 1.779 1.00 14.34 158 LEU B CA 1
ATOM 2971 C C . LEU B 1 159 ? 35.138 78.002 2.649 1.00 15.78 158 LEU B C 1
ATOM 2972 O O . LEU B 1 159 ? 34.271 78.088 3.487 1.00 15.97 158 LEU B O 1
ATOM 2977 N N . VAL B 1 160 ? 36.029 78.975 2.469 1.00 14.08 159 VAL B N 1
ATOM 2978 C CA . VAL B 1 160 ? 35.965 80.191 3.285 1.00 13.15 159 VAL B CA 1
ATOM 2979 C C . VAL B 1 160 ? 34.638 80.925 3.087 1.00 13.98 159 VAL B C 1
ATOM 2980 O O . VAL B 1 160 ? 34.028 81.376 4.051 1.00 14.15 159 VAL B O 1
ATOM 2984 N N . SER B 1 161 ? 34.170 80.955 1.834 1.00 13.77 160 SER B N 1
ATOM 2985 C CA A SER B 1 161 ? 32.870 81.541 1.512 0.50 14.60 160 SER B CA 1
ATOM 2986 C CA B SER B 1 161 ? 32.853 81.519 1.490 0.50 14.28 160 SER B CA 1
ATOM 2987 C C . SER B 1 161 ? 31.725 80.827 2.245 1.00 14.75 160 SER B C 1
ATOM 2988 O O . SER B 1 161 ? 30.842 81.489 2.814 1.00 17.48 160 SER B O 1
ATOM 2993 N N . ARG B 1 162 ? 31.737 79.495 2.257 1.00 15.12 161 ARG B N 1
ATOM 2994 C CA . ARG B 1 162 ? 30.726 78.757 3.011 1.00 16.18 161 ARG B CA 1
ATOM 2995 C C . ARG B 1 162 ? 30.799 79.021 4.508 1.00 17.30 161 ARG B C 1
ATOM 2996 O O . ARG B 1 162 ? 29.788 79.162 5.159 1.00 14.70 161 ARG B O 1
ATOM 3012 N N . HIS B 1 164 ? 31.724 81.707 5.953 1.00 15.66 163 HIS B N 1
ATOM 3013 C CA . HIS B 1 164 ? 31.160 83.032 6.182 1.00 15.46 163 HIS B CA 1
ATOM 3014 C C . HIS B 1 164 ? 29.689 83.203 5.756 1.00 16.88 163 HIS B C 1
ATOM 3015 O O . HIS B 1 164 ? 29.070 84.195 6.119 1.00 18.89 163 HIS B O 1
ATOM 3022 N N . TRP B 1 165 ? 29.143 82.245 5.009 1.00 17.75 164 TRP B N 1
ATOM 3023 C CA . TRP B 1 165 ? 27.666 82.132 4.804 1.00 15.05 164 TRP B CA 1
ATOM 3024 C C . TRP B 1 165 ? 26.996 81.742 6.151 1.00 15.36 164 TRP B C 1
ATOM 3025 O O . TRP B 1 165 ? 25.862 82.143 6.467 1.00 13.14 164 TRP B O 1
ATOM 3036 N N . GLY B 1 166 ? 27.686 80.918 6.938 1.00 13.68 165 GLY B N 1
ATOM 3037 C CA . GLY B 1 166 ? 27.230 80.605 8.298 1.00 12.98 165 GLY B CA 1
ATOM 3038 C C . GLY B 1 166 ? 27.633 81.708 9.244 1.00 16.63 165 GLY B C 1
ATOM 3039 O O . GLY B 1 166 ? 28.135 82.747 8.805 1.00 16.15 165 GLY B O 1
ATOM 3040 N N . LEU B 1 167 ? 27.425 81.485 10.546 1.00 15.67 166 LEU B N 1
ATOM 3041 C CA . LEU B 1 167 ? 27.761 82.468 11.583 1.00 15.85 166 LEU B CA 1
ATOM 3042 C C . LEU B 1 167 ? 29.173 82.269 12.083 1.00 16.71 166 LEU B C 1
ATOM 3043 O O . LEU B 1 167 ? 29.613 81.146 12.256 1.00 15.65 166 LEU B O 1
ATOM 3048 N N . THR B 1 168 ? 29.901 83.357 12.286 1.00 15.97 167 THR B N 1
ATOM 3049 C CA A THR B 1 168 ? 31.250 83.308 12.814 0.50 15.76 167 THR B CA 1
ATOM 3050 C CA B THR B 1 168 ? 31.249 83.290 12.826 0.50 15.79 167 THR B CA 1
ATOM 3051 C C . THR B 1 168 ? 31.310 84.156 14.076 1.00 17.71 167 THR B C 1
ATOM 3052 O O . THR B 1 168 ? 30.833 85.306 14.078 1.00 18.48 167 THR B O 1
ATOM 3059 N N . TYR B 1 169 ? 31.852 83.580 15.148 1.00 15.51 168 TYR B N 1
ATOM 3060 C CA . TYR B 1 169 ? 31.970 84.280 16.455 1.00 16.46 168 TYR B CA 1
ATOM 3061 C C . TYR B 1 169 ? 33.356 84.093 17.067 1.00 17.01 168 TYR B C 1
ATOM 3062 O O . TYR B 1 169 ? 33.879 83.000 17.037 1.00 16.23 168 TYR B O 1
ATOM 3071 N N . GLN B 1 170 ? 33.905 85.170 17.627 1.00 15.78 169 GLN B N 1
ATOM 3072 C CA . GLN B 1 170 ? 35.072 85.095 18.480 1.00 15.45 169 GLN B CA 1
ATOM 3073 C C . GLN B 1 170 ? 34.610 84.862 19.906 1.00 16.53 169 GLN B C 1
ATOM 3074 O O . GLN B 1 170 ? 33.797 85.632 20.449 1.00 16.85 169 GLN B O 1
ATOM 3080 N N . LEU B 1 171 ? 35.101 83.784 20.487 1.00 16.21 170 LEU B N 1
ATOM 3081 C CA . LEU B 1 171 ? 34.804 83.449 21.869 1.00 16.48 170 LEU B CA 1
ATOM 3082 C C . LEU B 1 171 ? 35.686 84.277 22.797 1.00 17.86 170 LEU B C 1
ATOM 3083 O O . LEU B 1 171 ? 36.929 84.299 22.660 1.00 18.34 170 LEU B O 1
ATOM 3088 N N . GLN B 1 172 ? 35.037 84.937 23.765 1.00 16.11 171 GLN B N 1
ATOM 3089 C CA . GLN B 1 172 ? 35.773 85.637 24.817 1.00 17.86 171 GLN B CA 1
ATOM 3090 C C . GLN B 1 172 ? 36.082 84.672 25.965 1.00 18.73 171 GLN B C 1
ATOM 3091 O O . GLN B 1 172 ? 35.175 84.046 26.507 1.00 18.24 171 GLN B O 1
ATOM 3097 N N . PRO B 1 173 ? 37.360 84.561 26.344 1.00 18.17 172 PRO B N 1
ATOM 3098 C CA . PRO B 1 173 ? 37.704 83.726 27.508 1.00 19.25 172 PRO B CA 1
ATOM 3099 C C . PRO B 1 173 ? 37.328 84.443 28.801 1.00 17.91 172 PRO B C 1
ATOM 3100 O O . PRO B 1 173 ? 37.051 85.664 28.785 1.00 17.09 172 PRO B O 1
ATOM 3120 N N . ASP B 1 176 ? 41.744 85.640 33.671 1.00 20.69 175 ASP B N 1
ATOM 3121 C CA . ASP B 1 176 ? 42.582 84.698 34.386 1.00 23.06 175 ASP B CA 1
ATOM 3122 C C . ASP B 1 176 ? 42.308 84.787 35.900 1.00 20.41 175 ASP B C 1
ATOM 3123 O O . ASP B 1 176 ? 42.276 83.780 36.607 1.00 21.88 175 ASP B O 1
ATOM 3128 N N . ASP B 1 177 ? 42.066 86.004 36.381 1.00 19.19 176 ASP B N 1
ATOM 3129 C CA . ASP B 1 177 ? 41.783 86.250 37.794 1.00 20.06 176 ASP B CA 1
ATOM 3130 C C . ASP B 1 177 ? 40.434 85.677 38.258 1.00 21.33 176 ASP B C 1
ATOM 3131 O O . ASP B 1 177 ? 40.150 85.668 39.459 1.00 21.29 176 ASP B O 1
ATOM 3136 N N . GLU B 1 178 ? 39.599 85.233 37.319 1.00 19.67 177 GLU B N 1
ATOM 3137 C CA . GLU B 1 178 ? 38.299 84.670 37.662 1.00 17.45 177 GLU B CA 1
ATOM 3138 C C . GLU B 1 178 ? 38.317 83.163 37.792 1.00 17.34 177 GLU B C 1
ATOM 3139 O O . GLU B 1 178 ? 37.283 82.584 38.064 1.00 16.35 177 GLU B O 1
ATOM 3145 N N . LYS B 1 179 ? 39.485 82.535 37.675 1.00 16.99 178 LYS B N 1
ATOM 3146 C CA . LYS B 1 179 ? 39.536 81.058 37.708 1.00 15.98 178 LYS B CA 1
ATOM 3147 C C . LYS B 1 179 ? 39.102 80.492 39.059 1.00 16.83 178 LYS B C 1
ATOM 3148 O O . LYS B 1 179 ? 38.387 79.494 39.125 1.00 16.48 178 LYS B O 1
ATOM 3154 N N . LEU B 1 180 ? 39.538 81.108 40.155 1.00 16.71 179 LEU B N 1
ATOM 3155 C CA . LEU B 1 180 ? 39.077 80.656 41.495 1.00 16.60 179 LEU B CA 1
ATOM 3156 C C . LEU B 1 180 ? 37.544 80.716 41.602 1.00 15.66 179 LEU B C 1
ATOM 3157 O O . LEU B 1 180 ? 36.933 79.754 41.993 1.00 15.90 179 LEU B O 1
ATOM 3162 N N . ALA B 1 181 ? 36.957 81.843 41.196 1.00 16.47 180 ALA B N 1
ATOM 3163 C CA . ALA B 1 181 ? 35.491 81.992 41.199 1.00 15.90 180 ALA B CA 1
ATOM 3164 C C . ALA B 1 181 ? 34.839 80.916 40.330 1.00 17.75 180 ALA B C 1
ATOM 3165 O O . ALA B 1 181 ? 33.811 80.348 40.707 1.00 17.02 180 ALA B O 1
ATOM 3167 N N . ALA B 1 182 ? 35.420 80.640 39.170 1.00 15.24 181 ALA B N 1
ATOM 3168 C CA . ALA B 1 182 ? 34.865 79.589 38.287 1.00 16.34 181 ALA B CA 1
ATOM 3169 C C . ALA B 1 182 ? 34.877 78.219 38.965 1.00 14.39 181 ALA B C 1
ATOM 3170 O O . ALA B 1 182 ? 33.926 77.454 38.889 1.00 15.04 181 ALA B O 1
ATOM 3172 N N . LEU B 1 183 ? 35.979 77.902 39.642 1.00 15.66 182 LEU B N 1
ATOM 3173 C CA A LEU B 1 183 ? 36.105 76.623 40.345 0.50 16.84 182 LEU B CA 1
ATOM 3174 C CA B LEU B 1 183 ? 36.112 76.636 40.328 0.50 17.50 182 LEU B CA 1
ATOM 3175 C C . LEU B 1 183 ? 35.088 76.496 41.462 1.00 18.49 182 LEU B C 1
ATOM 3176 O O . LEU B 1 183 ? 34.445 75.456 41.623 1.00 16.36 182 LEU B O 1
ATOM 3185 N N . GLN B 1 184 ? 34.970 77.557 42.245 1.00 17.54 183 GLN B N 1
ATOM 3186 C CA . GLN B 1 184 ? 34.056 77.596 43.369 1.00 17.98 183 GLN B CA 1
ATOM 3187 C C . GLN B 1 184 ? 32.609 77.490 42.919 1.00 18.79 183 GLN B C 1
ATOM 3188 O O . GLN B 1 184 ? 31.819 76.828 43.582 1.00 18.49 183 GLN B O 1
ATOM 3194 N N . ARG B 1 185 ? 32.277 78.130 41.786 1.00 18.14 184 ARG B N 1
ATOM 3195 C CA . ARG B 1 185 ? 30.937 78.118 41.219 1.00 17.61 184 ARG B CA 1
ATOM 3196 C C . ARG B 1 185 ? 30.543 76.723 40.763 1.00 18.77 184 ARG B C 1
ATOM 3197 O O . ARG B 1 185 ? 29.481 76.249 41.091 1.00 17.94 184 ARG B O 1
ATOM 3205 N N . ARG B 1 186 ? 31.419 76.056 40.028 1.00 18.31 185 ARG B N 1
ATOM 3206 C CA . ARG B 1 186 ? 31.060 74.730 39.554 1.00 23.83 185 ARG B CA 1
ATOM 3207 C C . ARG B 1 186 ? 30.977 73.728 40.708 1.00 25.18 185 ARG B C 1
ATOM 3208 O O . ARG B 1 186 ? 30.115 72.846 40.705 1.00 24.49 185 ARG B O 1
ATOM 3216 N N . ALA B 1 187 ? 31.832 73.885 41.729 1.00 25.23 186 ALA B N 1
ATOM 3217 C CA . ALA B 1 187 ? 31.741 73.031 42.907 1.00 25.82 186 ALA B CA 1
ATOM 3218 C C . ALA B 1 187 ? 30.422 73.279 43.604 1.00 24.42 186 ALA B C 1
ATOM 3219 O O . ALA B 1 187 ? 29.732 72.330 43.945 1.00 24.57 186 ALA B O 1
ATOM 3221 N N . ALA B 1 188 ? 30.083 74.549 43.829 1.00 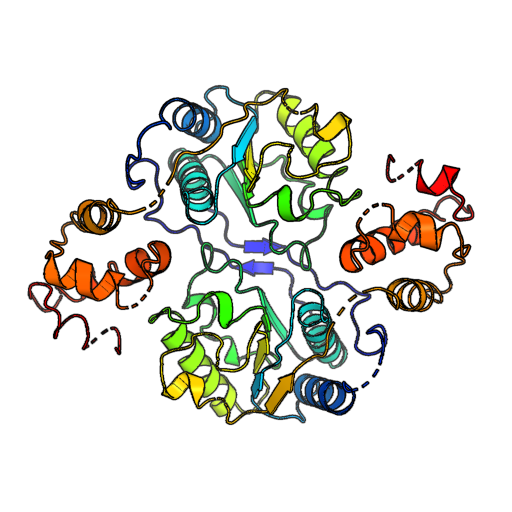23.40 187 ALA B N 1
ATOM 3222 C CA . ALA B 1 188 ? 28.811 74.911 44.484 1.00 23.28 187 ALA B CA 1
ATOM 3223 C C . ALA B 1 188 ? 27.583 74.368 43.754 1.00 24.12 187 ALA B C 1
ATOM 3224 O O . ALA B 1 188 ? 26.599 73.976 44.386 1.00 23.24 187 ALA B O 1
ATOM 3234 N N . ARG B 1 190 ? 27.273 71.666 42.271 1.00 28.70 189 ARG B N 1
ATOM 3235 C CA . ARG B 1 190 ? 27.171 70.246 42.577 1.00 30.48 189 ARG B CA 1
ATOM 3236 C C . ARG B 1 190 ? 27.081 70.014 44.098 1.00 30.48 189 ARG B C 1
ATOM 3237 O O . ARG B 1 190 ? 27.165 68.886 44.561 1.00 33.59 189 ARG B O 1
ATOM 3245 N N . GLY B 1 191 ? 26.867 71.082 44.867 1.00 30.05 190 GLY B N 1
ATOM 3246 C CA . GLY B 1 191 ? 26.700 70.984 46.313 1.00 30.43 190 GLY B CA 1
ATOM 3247 C C . GLY B 1 191 ? 27.979 70.969 47.147 1.00 31.48 190 GLY B C 1
ATOM 3248 O O . GLY B 1 191 ? 27.909 70.795 48.368 1.00 32.51 190 GLY B O 1
ATOM 3249 N N . LEU B 1 192 ? 29.130 71.159 46.492 1.00 29.30 191 LEU B N 1
ATOM 3250 C CA . LEU B 1 192 ? 30.447 71.106 47.121 1.00 27.89 191 LEU B CA 1
ATOM 3251 C C . LEU B 1 192 ? 30.950 72.532 47.410 1.00 28.23 191 LEU B C 1
ATOM 3252 O O . LEU B 1 192 ? 31.088 73.353 46.491 1.00 24.94 191 LEU B O 1
ATOM 3257 N N . GLN B 1 193 ? 31.198 72.815 48.685 1.00 25.32 192 GLN B N 1
ATOM 3258 C CA . GLN B 1 193 ? 31.865 74.031 49.118 1.00 26.27 192 GLN B CA 1
ATOM 3259 C C . GLN B 1 193 ? 33.382 73.849 48.925 1.00 25.68 192 GLN B C 1
ATOM 3260 O O . GLN B 1 193 ? 33.990 72.882 49.418 1.00 22.27 192 GLN B O 1
ATOM 3263 N N . LEU B 1 194 ? 33.971 74.761 48.154 1.00 23.46 193 LEU B N 1
ATOM 3264 C CA . LEU B 1 194 ? 35.403 74.746 47.878 1.00 22.26 193 LEU B CA 1
ATOM 3265 C C . LEU B 1 194 ? 36.002 75.966 48.553 1.00 22.28 193 LEU B C 1
ATOM 3266 O O . LEU B 1 194 ? 35.865 77.076 48.055 1.00 21.89 193 LEU B O 1
ATOM 3271 N N . PRO B 1 195 ? 36.652 75.778 49.708 1.00 21.71 194 PRO B N 1
ATOM 3272 C CA . PRO B 1 195 ? 37.243 76.928 50.381 1.00 20.20 194 PRO B CA 1
ATOM 3273 C C . PRO B 1 195 ? 38.341 77.644 49.580 1.00 18.80 194 PRO B C 1
ATOM 3274 O O . PRO B 1 195 ? 38.993 77.042 48.717 1.00 18.93 194 PRO B O 1
ATOM 3278 N N . GLU B 1 196 ? 38.549 78.909 49.906 1.00 20.36 195 GLU B N 1
ATOM 3279 C CA . GLU B 1 196 ? 39.515 79.739 49.184 1.00 18.42 195 GLU B CA 1
ATOM 3280 C C . GLU B 1 196 ? 40.903 79.161 49.243 1.00 19.65 195 GLU B C 1
ATOM 3281 O O . GLU B 1 196 ? 41.576 79.099 48.221 1.00 20.09 195 GLU B O 1
ATOM 3287 N N . ASP B 1 197 ? 41.349 78.748 50.430 1.00 20.67 196 ASP B N 1
ATOM 3288 C CA . ASP B 1 197 ? 42.718 78.201 50.555 1.00 19.24 196 ASP B CA 1
ATOM 3289 C C . ASP B 1 197 ? 42.941 76.923 49.730 1.00 18.12 196 ASP B C 1
ATOM 3290 O O . ASP B 1 197 ? 43.948 76.796 49.045 1.00 16.28 196 ASP B O 1
ATOM 3295 N N . VAL B 1 198 ? 41.965 76.022 49.761 1.00 18.04 197 VAL B N 1
ATOM 3296 C CA . VAL B 1 198 ? 41.996 74.802 48.973 1.00 19.03 197 VAL B CA 1
ATOM 3297 C C . VAL B 1 198 ? 41.989 75.125 47.474 1.00 17.19 197 VAL B C 1
ATOM 3298 O O . VAL B 1 198 ? 42.723 74.528 46.706 1.00 17.15 197 VAL B O 1
ATOM 3302 N N . GLY B 1 199 ? 41.146 76.065 47.075 1.00 17.60 198 GLY B N 1
ATOM 3303 C CA . GLY B 1 199 ? 41.045 76.492 45.674 1.00 18.65 198 GLY B CA 1
ATOM 3304 C C . GLY B 1 199 ? 42.359 77.062 45.178 1.00 18.84 198 GLY B C 1
ATOM 3305 O O . GLY B 1 199 ? 42.845 76.668 44.104 1.00 18.58 198 GLY B O 1
ATOM 3306 N N . ARG B 1 200 ? 42.969 77.953 45.973 1.00 17.23 199 ARG B N 1
ATOM 3307 C CA . ARG B 1 200 ? 44.263 78.531 45.600 1.00 16.02 199 ARG B CA 1
ATOM 3308 C C . ARG B 1 200 ? 45.418 77.506 45.550 1.00 17.56 199 ARG B C 1
ATOM 3309 O O . ARG B 1 200 ? 46.285 77.572 44.664 1.00 17.70 199 ARG B O 1
ATOM 3317 N N . PHE B 1 201 ? 45.419 76.583 46.509 1.00 15.33 200 PHE B N 1
ATOM 3318 C CA . PHE B 1 201 ? 46.414 75.528 46.593 1.00 16.26 200 PHE B CA 1
ATOM 3319 C C . PHE B 1 201 ? 46.306 74.674 45.314 1.00 16.00 200 PHE B C 1
ATOM 3320 O O . PHE B 1 201 ? 47.296 74.370 44.689 1.00 17.73 200 PHE B O 1
ATOM 3328 N N . LEU B 1 202 ? 45.085 74.311 44.936 1.00 16.21 201 LEU B N 1
ATOM 3329 C CA . LEU B 1 202 ? 44.883 73.427 43.777 1.00 17.60 201 LEU B CA 1
ATOM 3330 C C . LEU B 1 202 ? 45.236 74.140 42.451 1.00 18.28 201 LEU B C 1
ATOM 3331 O O . LEU B 1 202 ? 45.857 73.535 41.573 1.00 18.14 201 LEU B O 1
ATOM 3336 N N . LEU B 1 203 ? 44.846 75.407 42.333 1.00 18.01 202 LEU B N 1
ATOM 3337 C CA . LEU B 1 203 ? 45.143 76.216 41.143 1.00 17.20 202 LEU B CA 1
ATOM 3338 C C . LEU B 1 203 ? 46.665 76.255 40.956 1.00 16.70 202 LEU B C 1
ATOM 3339 O O . LEU B 1 203 ? 47.187 76.056 39.859 1.00 17.47 202 LEU B O 1
ATOM 3344 N N . ASN B 1 204 ? 47.389 76.478 42.044 1.00 15.96 203 ASN B N 1
ATOM 3345 C CA . ASN B 1 204 ? 48.846 76.549 41.980 1.00 17.59 203 ASN B CA 1
ATOM 3346 C C . ASN B 1 204 ? 49.407 75.182 41.607 1.00 18.02 203 ASN B C 1
ATOM 3347 O O . ASN B 1 204 ? 50.245 75.044 40.696 1.00 17.96 203 ASN B O 1
ATOM 3352 N N . ARG B 1 205 ? 48.896 74.158 42.271 1.00 19.76 204 ARG B N 1
ATOM 3353 C CA . ARG B 1 205 ? 49.416 72.812 42.118 1.00 20.02 204 ARG B CA 1
ATOM 3354 C C . ARG B 1 205 ? 49.196 72.276 40.700 1.00 21.97 204 ARG B C 1
ATOM 3355 O O . ARG B 1 205 ? 50.064 71.603 40.170 1.00 21.69 204 ARG B O 1
ATOM 3371 N N . ALA B 1 207 ? 48.878 74.151 37.867 1.00 18.11 206 ALA B N 1
ATOM 3372 C CA . ALA B 1 207 ? 49.285 75.136 36.847 1.00 18.23 206 ALA B CA 1
ATOM 3373 C C . ALA B 1 207 ? 48.095 75.886 36.257 1.00 17.42 206 ALA B C 1
ATOM 3374 O O . ALA B 1 207 ? 48.079 76.251 35.072 1.00 19.79 206 ALA B O 1
ATOM 3376 N N . ARG B 1 208 ? 47.090 76.110 37.097 1.00 18.57 207 ARG B N 1
ATOM 3377 C CA . ARG B 1 208 ? 45.904 76.857 36.733 1.00 17.77 207 ARG B CA 1
ATOM 3378 C C . ARG B 1 208 ? 45.135 76.273 35.528 1.00 18.29 207 ARG B C 1
ATOM 3379 O O . ARG B 1 208 ? 44.386 76.964 34.857 1.00 18.34 207 ARG B O 1
ATOM 3387 N N . ASP B 1 209 ? 45.250 74.967 35.340 1.00 17.22 208 ASP B N 1
ATOM 3388 C CA . ASP B 1 209 ? 44.502 74.315 34.265 1.00 16.20 208 ASP B CA 1
ATOM 3389 C C . ASP B 1 209 ? 43.108 73.916 34.730 1.00 17.17 208 ASP B C 1
ATOM 3390 O O . ASP B 1 209 ? 42.947 72.972 35.515 1.00 15.62 208 ASP B O 1
ATOM 3395 N N . LEU B 1 210 ? 42.090 74.632 34.238 1.00 16.60 209 LEU B N 1
ATOM 3396 C CA . LEU B 1 210 ? 40.750 74.406 34.683 1.00 15.05 209 LEU B CA 1
ATOM 3397 C C . LEU B 1 210 ? 40.224 73.010 34.339 1.00 13.77 209 LEU B C 1
ATOM 3398 O O . LEU B 1 210 ? 39.531 72.429 35.144 1.00 14.95 209 LEU B O 1
ATOM 3403 N N . ARG B 1 211 ? 40.567 72.462 33.185 1.00 14.23 210 ARG B N 1
ATOM 3404 C CA . ARG B 1 211 ? 40.077 71.120 32.830 1.00 14.27 210 ARG B CA 1
ATOM 3405 C C . ARG B 1 211 ? 40.554 70.081 33.849 1.00 14.30 210 ARG B C 1
ATOM 3406 O O . ARG B 1 211 ? 39.778 69.218 34.314 1.00 14.79 210 ARG B O 1
ATOM 3414 N N . THR B 1 212 ? 41.839 70.126 34.185 1.00 13.92 211 THR B N 1
ATOM 3415 C CA . THR B 1 212 ? 42.380 69.212 35.180 1.00 14.45 211 THR B CA 1
ATOM 3416 C C . THR B 1 212 ? 41.674 69.401 36.517 1.00 15.15 211 THR B C 1
ATOM 3417 O O . THR B 1 212 ? 41.268 68.441 37.143 1.00 15.45 211 THR B O 1
ATOM 3421 N N . LEU B 1 213 ? 41.477 70.655 36.900 1.00 14.82 212 LEU B N 1
ATOM 3422 C CA . LEU B 1 213 ? 40.881 70.974 38.185 1.00 16.55 212 LEU B CA 1
ATOM 3423 C C . LEU B 1 213 ? 39.439 70.529 38.247 1.00 17.38 212 LEU B C 1
ATOM 3424 O O . LEU B 1 213 ? 38.999 69.973 39.268 1.00 19.56 212 LEU B O 1
ATOM 3429 N N . PHE B 1 214 ? 38.689 70.754 37.165 1.00 16.43 213 PHE B N 1
ATOM 3430 C CA . PHE B 1 214 ? 37.304 70.322 37.141 1.00 15.22 213 PHE B CA 1
ATOM 3431 C C . PHE B 1 214 ? 37.220 68.810 37.217 1.00 18.91 213 PHE B C 1
ATOM 3432 O O . PHE B 1 214 ? 36.316 68.267 37.862 1.00 23.82 213 PHE B O 1
ATOM 3440 N N . ASP B 1 215 ? 38.183 68.125 36.615 1.00 19.05 214 ASP B N 1
ATOM 3441 C CA . ASP B 1 215 ? 38.234 66.671 36.705 1.00 20.81 214 ASP B CA 1
ATOM 3442 C C . ASP B 1 215 ? 38.469 66.185 38.140 1.00 22.61 214 ASP B C 1
ATOM 3443 O O . ASP B 1 215 ? 37.997 65.108 38.509 1.00 26.42 214 ASP B O 1
ATOM 3448 N N . VAL B 1 216 ? 39.263 66.921 38.902 1.00 23.31 215 VAL B N 1
ATOM 3449 C CA . VAL B 1 216 ? 39.685 66.545 40.264 1.00 25.27 215 VAL B CA 1
ATOM 3450 C C . VAL B 1 216 ? 38.573 66.849 41.284 1.00 28.42 215 VAL B C 1
ATOM 3451 O O . VAL B 1 216 ? 38.292 66.036 42.174 1.00 25.69 215 VAL B O 1
ATOM 3455 N N . LEU B 1 217 ? 37.920 68.005 41.126 1.00 29.69 216 LEU B N 1
ATOM 3456 C CA . LEU B 1 217 ? 36.749 68.387 41.976 1.00 30.41 216 LEU B CA 1
ATOM 3457 C C . LEU B 1 217 ? 35.634 67.344 42.072 1.00 28.72 216 LEU B C 1
ATOM 3458 O O . LEU B 1 217 ? 34.913 67.249 43.088 1.00 30.33 216 LEU B O 1
ATOM 3463 N N . ASP B 1 218 ? 35.490 66.521 41.050 1.00 29.90 217 ASP B N 1
ATOM 3464 C CA A ASP B 1 218 ? 34.503 65.459 41.048 0.50 27.48 217 ASP B CA 1
ATOM 3465 C CA B ASP B 1 218 ? 34.478 65.468 41.082 0.50 27.71 217 ASP B CA 1
ATOM 3466 C C . ASP B 1 218 ? 34.881 64.317 42.022 1.00 27.53 217 ASP B C 1
ATOM 3467 O O . ASP B 1 218 ? 34.046 63.767 42.748 1.00 25.57 217 ASP B O 1
ATOM 3476 N N . ARG B 1 219 ? 36.153 63.947 42.018 1.00 25.29 218 ARG B N 1
ATOM 3477 C CA . ARG B 1 219 ? 36.636 62.957 42.971 1.00 24.55 218 ARG B CA 1
ATOM 3478 C C . ARG B 1 219 ? 36.528 63.539 44.394 1.00 22.20 218 ARG B C 1
ATOM 3479 O O . ARG B 1 219 ? 36.192 62.850 45.362 1.00 21.24 218 ARG B O 1
ATOM 3487 N N . LEU B 1 220 ? 36.826 64.820 44.524 1.00 17.95 219 LEU B N 1
ATOM 3488 C CA . LEU B 1 220 ? 36.789 65.464 45.835 1.00 19.47 219 LEU B CA 1
ATOM 3489 C C . LEU B 1 220 ? 35.384 65.617 46.392 1.00 19.40 219 LEU B C 1
ATOM 3490 O O . LEU B 1 220 ? 35.193 65.524 47.607 1.00 20.56 219 LEU B O 1
ATOM 3495 N N . ASP B 1 221 ? 34.406 65.832 45.505 1.00 18.47 220 ASP B N 1
ATOM 3496 C CA . ASP B 1 221 ? 32.990 65.850 45.887 1.00 21.21 220 ASP B CA 1
ATOM 3497 C C . ASP B 1 221 ? 32.601 64.551 46.565 1.00 22.30 220 ASP B C 1
ATOM 3498 O O . ASP B 1 221 ? 32.061 64.558 47.674 1.00 21.58 220 ASP B O 1
ATOM 3503 N N . LYS B 1 222 ? 32.866 63.434 45.906 1.00 23.52 221 LYS B N 1
ATOM 3504 C CA . LYS B 1 222 ? 32.505 62.166 46.482 1.00 24.48 221 LYS B CA 1
ATOM 3505 C C . LYS B 1 222 ? 33.246 61.926 47.799 1.00 24.49 221 LYS B C 1
ATOM 3506 O O . LYS B 1 222 ? 32.622 61.518 48.776 1.00 21.84 221 LYS B O 1
ATOM 3509 N N . ALA B 1 223 ? 34.545 62.239 47.846 1.00 22.51 222 ALA B N 1
ATOM 3510 C CA . ALA B 1 223 ? 35.352 62.018 49.063 1.00 21.28 222 ALA B CA 1
ATOM 3511 C C . ALA B 1 223 ? 34.772 62.772 50.243 1.00 20.27 222 ALA B C 1
ATOM 3512 O O . ALA B 1 223 ? 34.661 62.229 51.346 1.00 21.19 222 ALA B O 1
ATOM 3514 N N . SER B 1 224 ? 34.400 64.025 49.998 1.00 17.63 223 SER B N 1
ATOM 3515 C CA . SER B 1 224 ? 33.799 64.867 51.013 1.00 20.69 223 SER B CA 1
ATOM 3516 C C . SER B 1 224 ? 32.471 64.274 51.552 1.00 22.15 223 SER B C 1
ATOM 3517 O O . SER B 1 224 ? 32.220 64.272 52.761 1.00 21.52 223 SER B O 1
ATOM 3533 N N . VAL B 1 226 ? 31.334 60.997 51.318 1.00 21.67 225 VAL B N 1
ATOM 3534 C CA . VAL B 1 226 ? 31.594 59.711 51.979 1.00 20.56 225 VAL B CA 1
ATOM 3535 C C . VAL B 1 226 ? 32.154 59.903 53.400 1.00 20.74 225 VAL B C 1
ATOM 3536 O O . VAL B 1 226 ? 31.671 59.318 54.372 1.00 20.40 225 VAL B O 1
ATOM 3540 N N . HIS B 1 227 ? 33.174 60.741 53.523 1.00 18.94 226 HIS B N 1
ATOM 3541 C CA . HIS B 1 227 ? 33.821 60.943 54.812 1.00 18.97 226 HIS B CA 1
ATOM 3542 C C . HIS B 1 227 ? 33.201 62.045 55.659 1.00 18.70 226 HIS B C 1
ATOM 3543 O O . HIS B 1 227 ? 33.594 62.220 56.817 1.00 18.48 226 HIS B O 1
ATOM 3550 N N . GLN B 1 228 ? 32.236 62.777 55.103 1.00 18.16 227 GLN B N 1
ATOM 3551 C CA . GLN B 1 228 ? 31.525 63.824 55.848 1.00 20.06 227 GLN B CA 1
ATOM 3552 C C . GLN B 1 228 ? 32.532 64.805 56.453 1.00 21.64 227 GLN B C 1
ATOM 3553 O O . GLN B 1 228 ? 32.598 65.030 57.683 1.00 18.57 227 GLN B O 1
ATOM 3559 N N . ARG B 1 229 ? 33.334 65.360 55.545 1.00 20.94 228 ARG B N 1
ATOM 3560 C CA . ARG B 1 229 ? 34.480 66.196 55.874 1.00 22.19 228 ARG B CA 1
ATOM 3561 C C . ARG B 1 229 ? 34.464 67.382 54.926 1.00 19.78 228 ARG B C 1
ATOM 3562 O O . ARG B 1 229 ? 34.196 67.194 53.753 1.00 20.40 228 ARG B O 1
ATOM 3570 N N . LYS B 1 230 ? 34.783 68.580 55.426 1.00 22.19 229 LYS B N 1
ATOM 3571 C CA . LYS B 1 230 ? 35.040 69.734 54.574 1.00 2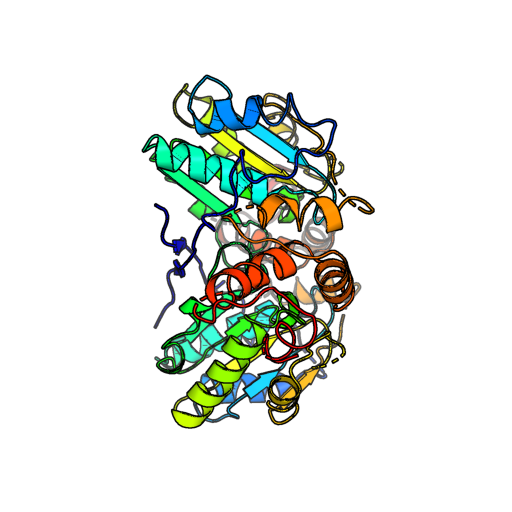2.80 229 LYS B CA 1
ATOM 3572 C C . LYS B 1 230 ? 36.361 69.532 53.832 1.00 20.64 229 LYS B C 1
ATOM 3573 O O . LYS B 1 230 ? 37.279 68.879 54.332 1.00 21.75 229 LYS B O 1
ATOM 3577 N N . LEU B 1 231 ? 36.455 70.089 52.632 1.00 18.43 230 LEU B N 1
ATOM 3578 C CA . LEU B 1 231 ? 37.738 70.138 51.950 1.00 19.31 230 LEU B CA 1
ATOM 3579 C C . LEU B 1 231 ? 38.734 70.995 52.737 1.00 19.48 230 LEU B C 1
ATOM 3580 O O . LEU B 1 231 ? 38.424 72.111 53.127 1.00 22.15 230 LEU B O 1
ATOM 3585 N N . THR B 1 232 ? 39.914 70.425 52.958 1.00 19.94 231 THR B N 1
ATOM 3586 C CA . THR B 1 232 ? 41.054 71.079 53.569 1.00 20.76 231 THR B CA 1
ATOM 3587 C C . THR B 1 232 ? 42.252 70.672 52.737 1.00 20.39 231 THR B C 1
ATOM 3588 O O . THR B 1 232 ? 42.209 69.659 52.021 1.00 20.79 231 THR B O 1
ATOM 3592 N N . ILE B 1 233 ? 43.335 71.432 52.815 1.00 19.57 232 ILE B N 1
ATOM 3593 C CA . ILE B 1 233 ? 44.532 71.115 52.017 1.00 19.26 232 ILE B CA 1
ATOM 3594 C C . ILE B 1 233 ? 45.081 69.697 52.315 1.00 20.48 232 ILE B C 1
ATOM 3595 O O . ILE B 1 233 ? 45.358 68.929 51.394 1.00 22.35 232 ILE B O 1
ATOM 3600 N N . PRO B 1 234 ? 45.234 69.349 53.593 1.00 22.67 233 PRO B N 1
ATOM 3601 C CA . PRO B 1 234 ? 45.671 67.972 53.934 1.00 24.96 233 PRO B CA 1
ATOM 3602 C C . PRO B 1 234 ? 44.765 66.862 53.353 1.00 23.33 233 PRO B C 1
ATOM 3603 O O . PRO B 1 234 ? 45.254 65.864 52.827 1.00 25.79 233 PRO B O 1
ATOM 3607 N N . PHE B 1 235 ? 43.460 67.052 53.450 1.00 22.67 234 PHE B N 1
ATOM 3608 C CA . PHE B 1 235 ? 42.480 66.086 52.915 1.00 20.54 234 PHE B CA 1
ATOM 3609 C C . PHE B 1 235 ? 42.601 65.943 51.394 1.00 21.81 234 PHE B C 1
ATOM 3610 O O . PHE B 1 235 ? 42.595 64.822 50.866 1.00 21.65 234 PHE B O 1
ATOM 3618 N N . VAL B 1 236 ? 42.704 67.065 50.680 1.00 22.04 235 VAL B N 1
ATOM 3619 C CA A VAL B 1 236 ? 42.842 67.045 49.216 0.50 23.19 235 VAL B CA 1
ATOM 3620 C CA B VAL B 1 236 ? 42.826 67.006 49.211 0.50 23.22 235 VAL B CA 1
ATOM 3621 C C . VAL B 1 236 ? 44.149 66.358 48.786 1.00 22.69 235 VAL B C 1
ATOM 3622 O O . VAL B 1 236 ? 44.209 65.673 47.763 1.00 23.18 235 VAL B O 1
ATOM 3629 N N . LYS B 1 237 ? 45.215 66.552 49.564 1.00 24.31 236 LYS B N 1
ATOM 3630 C CA . LYS B 1 237 ? 46.516 65.935 49.248 1.00 25.02 236 LYS B CA 1
ATOM 3631 C C . LYS B 1 237 ? 46.410 64.403 49.319 1.00 26.70 236 LYS B C 1
ATOM 3632 O O . LYS B 1 237 ? 46.810 63.690 48.395 1.00 28.43 236 LYS B O 1
ATOM 3638 N N . GLU B 1 238 ? 45.845 63.928 50.416 1.00 26.06 237 GLU B N 1
ATOM 3639 C CA . GLU B 1 238 ? 45.551 62.504 50.581 1.00 28.12 237 GLU B CA 1
ATOM 3640 C C . GLU B 1 238 ? 44.770 61.943 49.387 1.00 27.12 237 GLU B C 1
ATOM 3641 O O . GLU B 1 238 ? 45.214 61.000 48.724 1.00 28.70 237 GLU B O 1
ATOM 3655 N N . LEU B 1 240 ? 44.156 62.924 46.320 1.00 27.83 239 LEU B N 1
ATOM 3656 C CA . LEU B 1 240 ? 44.629 63.090 44.936 1.00 27.66 239 LEU B CA 1
ATOM 3657 C C . LEU B 1 240 ? 46.041 62.535 44.693 1.00 28.62 239 LEU B C 1
ATOM 3658 O O . LEU B 1 240 ? 46.577 62.649 43.573 1.00 31.05 239 LEU B O 1
ATOM 3663 N N . ARG B 1 241 ? 46.627 61.924 45.722 1.00 27.28 240 ARG B N 1
ATOM 3664 C CA . ARG B 1 241 ? 47.952 61.301 45.647 1.00 29.62 240 ARG B CA 1
ATOM 3665 C C . ARG B 1 241 ? 48.998 62.357 45.311 1.00 31.63 240 ARG B C 1
ATOM 3666 O O . ARG B 1 241 ? 49.897 62.124 44.493 1.00 34.72 240 ARG B O 1
ATOM 3674 N N . LEU B 1 242 ? 48.877 63.509 45.972 1.00 32.98 241 LEU B N 1
ATOM 3675 C CA . LEU B 1 242 ? 49.811 64.630 45.813 1.00 33.93 241 LEU B CA 1
ATOM 3676 C C . LEU B 1 242 ? 50.854 64.614 46.924 1.00 37.32 241 LEU B C 1
ATOM 3677 O O . LEU B 1 242 ? 50.527 64.478 48.116 1.00 37.91 241 LEU B O 1
#

Secondary structure (P-SEA, 3-state):
cccbbbbbccccccccccccccaaaaaaaaaaaacccccbbbbbbcccccaaaaaaaaaaaaaaacbbbbbbccccccccccccccccccccbbbbcccccccccaaaaaaaaaaaaaaaaaccbbbbbbccccccccccccccccccccbbbbbccccaaaaaaaaaacccccccaaaaaaaaaccccaaaaaaaaaaaaaaccccccccccccccccc/ccccbbbbbccccccccccccccccaaaaaaaaaaaacccccbbbbbbcccccaaaaaaaaaaaaaaacbbbbbbccccccccccccccccccccbbbbcccccccccaaaaaaaaaaaaaaaccccbbbbbbccccccccccccccccccccbbbbbccccaaaaaaaaaacccccccaaaaaaaaaccccaaaaaaaaaaaaaaccccccccccccccccc